Protein AF-0000000078817289 (afdb_homodimer)

Nearest PDB structures (foldseek):
  2hoq-assembly1_A-2  TM=6.238E-01  e=4.071E-10  Pyrococcus horikoshii OT3
  2ymq-assembly1_A  TM=6.234E-01  e=1.020E-07  Paracoccaceae
  1zs9-assembly1_A  TM=6.366E-01  e=1.400E-06  Homo sapiens
  3sd7-assembly1_A  TM=6.180E-01  e=2.475E-06  Clostridioides difficile 630
  3kzx-assembly1_A  TM=6.009E-01  e=5.493E-06  Ehrlichia chaffeensis str. Arkansas

Secondary structure (DSSP, 8-state):
-GGGTT--EEEE--TTTTS-GGG-HHHHHHHHHHHHHHHHHT--HHHHHHHHHHHHHHHSSHHHHHHHHH---HHHHHHHHT----TTSPP-HHHHHHHHH--SEEEEE-SS-HHHHHHHHHHHT-TT--SEEE-TTTTTT--TTSHHHHHHHHHHHT--GGGEEEEESSGGGHHHHHHHT-EEEEE---SHHHHTTTTSTT--EEES-HHHHHHHHHHHHH-/-GGGTT--EEEE--TTTTS-GGG-HHHHHHHHHHHHHHHHHT--HHHHHHHHHHHHHHHSSHHHHHHHHH---HHHHHHHHT----TTSPP-HHHHHHHHH--SEEEEE-SS-HHHHHHHHHHHT-TT--SEEE-TTTTTTPPTTSHHHHHHHHHHHT--GGGEEEEESSGGGHHHHHHHT-EEEEE---SHHHHTTTTSTT--EEES-HHHHHHHHHHHHH-

Organism: Pelagibacter ubique (strain HTCC1062) (NCBI:txid335992)

Structure (mmCIF, N/CA/C/O backbone):
data_AF-0000000078817289-model_v1
#
loop_
_entity.id
_entity.type
_entity.pdbx_description
1 polymer 'HAD-superfamily hydrolase'
#
loop_
_atom_site.group_PDB
_atom_site.id
_atom_site.type_symbol
_atom_site.label_atom_id
_atom_site.label_alt_id
_atom_site.label_comp_id
_atom_site.label_asym_id
_atom_site.label_entity_id
_atom_site.label_seq_id
_atom_site.pdbx_PDB_ins_code
_atom_site.Cartn_x
_atom_site.Cartn_y
_atom_site.Cartn_z
_atom_site.occupancy
_atom_site.B_iso_or_equiv
_atom_site.auth_seq_id
_atom_site.auth_comp_id
_atom_site.auth_asym_id
_atom_site.auth_atom_id
_atom_site.pdbx_PDB_model_num
ATOM 1 N N . MET A 1 1 ? 21.609 -26.859 -1.724 1 69.44 1 MET A N 1
ATOM 2 C CA . MET A 1 1 ? 20.719 -27.422 -2.725 1 69.44 1 MET A CA 1
ATOM 3 C C . MET A 1 1 ? 20.594 -28.938 -2.561 1 69.44 1 MET A C 1
ATOM 5 O O . MET A 1 1 ? 19.656 -29.547 -3.08 1 69.44 1 MET A O 1
ATOM 9 N N . LYS A 1 2 ? 21.531 -29.469 -1.904 1 71.38 2 LYS A N 1
ATOM 10 C CA . LYS A 1 2 ? 21.547 -30.922 -1.693 1 71.38 2 LYS A CA 1
ATOM 11 C C . LYS A 1 2 ? 20.344 -31.375 -0.87 1 71.38 2 LYS A C 1
ATOM 13 O O . LYS A 1 2 ? 19.797 -32.438 -1.104 1 71.38 2 LYS A O 1
ATOM 18 N N . ASN A 1 3 ? 19.859 -30.531 -0.151 1 83.25 3 ASN A N 1
ATOM 19 C CA . ASN A 1 3 ? 18.75 -30.859 0.748 1 83.25 3 ASN A CA 1
ATOM 20 C C . ASN A 1 3 ? 17.422 -30.875 0.01 1 83.25 3 ASN A C 1
ATOM 22 O O . ASN A 1 3 ? 16.406 -31.281 0.574 1 83.25 3 ASN A O 1
ATOM 26 N N . LEU A 1 4 ? 17.5 -30.578 -1.286 1 92.88 4 LEU A N 1
ATOM 27 C CA . LEU A 1 4 ? 16.25 -30.531 -2.045 1 92.88 4 LEU A CA 1
ATOM 28 C C . LEU A 1 4 ? 16.047 -31.844 -2.816 1 92.88 4 LEU A C 1
ATOM 30 O O . LEU A 1 4 ? 14.969 -32.062 -3.381 1 92.88 4 LEU A O 1
ATOM 34 N N . ILE A 1 5 ? 16.984 -32.75 -2.781 1 90.88 5 ILE A N 1
ATOM 35 C CA . ILE A 1 5 ? 16.953 -34 -3.527 1 90.88 5 ILE A CA 1
ATOM 36 C C . ILE A 1 5 ? 15.836 -34.906 -2.984 1 90.88 5 ILE A C 1
ATOM 38 O O . ILE A 1 5 ? 15.234 -35.656 -3.732 1 90.88 5 ILE A O 1
ATOM 42 N N . ASP A 1 6 ? 15.547 -34.688 -1.75 1 92.62 6 ASP A N 1
ATOM 43 C CA . ASP A 1 6 ? 14.578 -35.562 -1.106 1 92.62 6 ASP A CA 1
ATOM 44 C C . ASP A 1 6 ? 13.195 -34.938 -1.07 1 92.62 6 ASP A C 1
ATOM 46 O O . ASP A 1 6 ? 12.273 -35.469 -0.453 1 92.62 6 ASP A O 1
ATOM 50 N N . THR A 1 7 ? 13.047 -33.812 -1.709 1 97.44 7 THR A N 1
ATOM 51 C CA . THR A 1 7 ? 11.758 -33.156 -1.749 1 97.44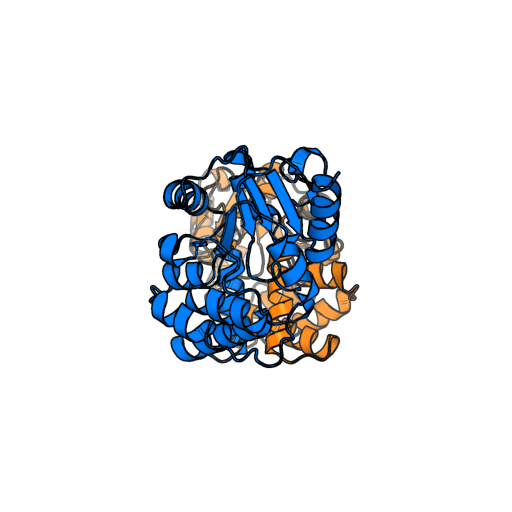 7 THR A CA 1
ATOM 52 C C . THR A 1 7 ? 10.703 -34 -2.434 1 97.44 7 THR A C 1
ATOM 54 O O . THR A 1 7 ? 10.945 -34.531 -3.523 1 97.44 7 THR A O 1
ATOM 57 N N . LYS A 1 8 ? 9.539 -34.156 -1.831 1 98.19 8 LYS A N 1
ATOM 58 C CA . LYS A 1 8 ? 8.508 -35.031 -2.359 1 98.19 8 LYS A CA 1
ATOM 59 C C . LYS A 1 8 ? 7.355 -34.25 -2.967 1 98.19 8 LYS A C 1
ATOM 61 O O . LYS A 1 8 ? 6.672 -34.719 -3.873 1 98.19 8 LYS A O 1
ATOM 66 N N . TYR A 1 9 ? 7.121 -33.031 -2.436 1 98.75 9 TYR A N 1
ATOM 67 C CA . TYR A 1 9 ? 6.016 -32.188 -2.877 1 98.75 9 TYR A CA 1
ATOM 68 C C . TYR A 1 9 ? 6.512 -30.812 -3.285 1 98.75 9 TYR A C 1
ATOM 70 O O . TYR A 1 9 ? 7.051 -30.062 -2.459 1 98.75 9 TYR A O 1
ATOM 78 N N . TRP A 1 10 ? 6.32 -30.438 -4.543 1 98.88 10 TRP A N 1
ATOM 79 C CA . TRP A 1 10 ? 6.711 -29.141 -5.09 1 98.88 10 TRP A CA 1
ATOM 80 C C . TRP A 1 10 ? 5.496 -28.234 -5.273 1 98.88 10 TRP A C 1
ATOM 82 O O . TRP A 1 10 ? 4.578 -28.562 -6.027 1 98.88 10 TRP A O 1
ATOM 92 N N . LEU A 1 11 ? 5.465 -27.172 -4.543 1 98.94 11 LEU A N 1
ATOM 93 C CA . LEU A 1 11 ? 4.418 -26.172 -4.699 1 98.94 11 LEU A CA 1
ATOM 94 C C . LEU A 1 11 ? 4.949 -24.938 -5.434 1 98.94 11 LEU A C 1
ATOM 96 O O . LEU A 1 11 ? 6.012 -24.422 -5.086 1 98.94 11 LEU A O 1
ATOM 100 N N . PHE A 1 12 ? 4.246 -24.531 -6.457 1 98.94 12 PHE A N 1
ATOM 101 C CA . PHE A 1 12 ? 4.617 -23.375 -7.266 1 98.94 12 PHE A CA 1
ATOM 102 C C . PHE A 1 12 ? 3.52 -22.312 -7.23 1 98.94 12 PHE A C 1
ATOM 104 O O . PHE A 1 12 ? 2.357 -22.609 -7.523 1 98.94 12 PHE A O 1
ATOM 111 N N . ASP A 1 13 ? 3.889 -21.125 -6.867 1 98.88 13 ASP A N 1
ATOM 112 C CA . ASP A 1 13 ? 3.016 -20 -7.199 1 98.88 13 ASP A CA 1
ATOM 113 C C . ASP A 1 13 ? 2.842 -19.875 -8.711 1 98.88 13 ASP A C 1
ATOM 115 O O . ASP A 1 13 ? 3.588 -20.484 -9.484 1 98.88 13 ASP A O 1
ATOM 119 N N . LEU A 1 14 ? 1.828 -19.188 -9.078 1 98.81 14 LEU A N 1
ATOM 120 C CA . LEU A 1 14 ? 1.544 -19.062 -10.5 1 98.81 14 LEU A CA 1
ATOM 121 C C . LEU A 1 14 ? 2.094 -17.75 -11.055 1 98.81 14 LEU A C 1
ATOM 123 O O . LEU A 1 14 ? 3.088 -17.75 -11.789 1 98.81 14 LEU A O 1
ATOM 127 N N . ASP A 1 15 ? 1.508 -16.625 -10.594 1 98.38 15 ASP A N 1
ATOM 128 C CA . ASP A 1 15 ? 1.782 -15.328 -11.203 1 98.38 15 ASP A CA 1
ATOM 129 C C . ASP A 1 15 ? 3.176 -14.828 -10.828 1 98.38 15 ASP A C 1
ATOM 131 O O . ASP A 1 15 ? 3.514 -14.75 -9.648 1 98.38 15 ASP A O 1
ATOM 135 N N . ASN A 1 16 ? 3.959 -14.531 -11.906 1 97.94 16 ASN A N 1
ATOM 136 C CA . ASN A 1 16 ? 5.324 -14.023 -11.797 1 97.94 16 ASN A CA 1
ATOM 137 C C . ASN A 1 16 ? 6.273 -15.086 -11.25 1 97.94 16 ASN A C 1
ATOM 139 O O . ASN A 1 16 ? 7.422 -14.789 -10.922 1 97.94 16 ASN A O 1
ATOM 143 N N . THR A 1 17 ? 5.793 -16.312 -11.188 1 98.75 17 THR A N 1
ATOM 144 C CA . THR A 1 17 ? 6.629 -17.422 -10.75 1 98.75 17 THR A CA 1
ATOM 145 C C . THR A 1 17 ? 6.766 -18.469 -11.852 1 98.75 17 THR A C 1
ATOM 147 O O . THR A 1 17 ? 7.855 -18.672 -12.398 1 98.75 17 THR A O 1
ATOM 150 N N . LEU A 1 18 ? 5.66 -18.984 -12.336 1 98.81 18 LEU A N 1
ATOM 151 C CA . LEU A 1 18 ? 5.734 -19.969 -13.414 1 98.81 18 LEU A CA 1
ATOM 152 C C . LEU A 1 18 ? 6.027 -19.297 -14.75 1 98.81 18 LEU A C 1
ATOM 154 O O . LEU A 1 18 ? 6.395 -19.953 -15.719 1 98.81 18 LEU A O 1
ATOM 158 N N . TYR A 1 19 ? 5.816 -18.016 -14.805 1 98.19 19 TYR A N 1
ATOM 159 C CA . TYR A 1 19 ? 6.309 -17.141 -15.859 1 98.19 19 TYR A CA 1
ATOM 160 C C . TYR A 1 19 ? 6.996 -15.914 -15.273 1 98.19 19 TYR A C 1
ATOM 162 O O . TYR A 1 19 ? 6.684 -15.492 -14.156 1 98.19 19 TYR A O 1
ATOM 170 N N . SER A 1 20 ? 7.906 -15.344 -16.031 1 94.94 20 SER A N 1
ATOM 171 C CA . SER A 1 20 ? 8.617 -14.164 -15.555 1 94.94 20 SER A CA 1
ATOM 172 C C . SER A 1 20 ? 7.699 -12.953 -15.484 1 94.94 20 SER A C 1
ATOM 174 O O . SER A 1 20 ? 6.863 -12.742 -16.359 1 94.94 20 SER A O 1
ATOM 176 N N . GLY A 1 21 ? 7.922 -12.148 -14.422 1 92.94 21 GLY A N 1
ATOM 177 C CA . GLY A 1 21 ? 7.199 -10.883 -14.328 1 92.94 21 GLY A CA 1
ATOM 178 C C . GLY A 1 21 ? 7.445 -9.969 -15.508 1 92.94 21 GLY A C 1
ATOM 179 O O . GLY A 1 21 ? 6.625 -9.094 -15.805 1 92.94 21 GLY A O 1
ATOM 180 N N . GLN A 1 22 ? 8.445 -10.211 -16.188 1 91.25 22 GLN A N 1
ATOM 181 C CA . GLN A 1 22 ? 8.828 -9.375 -17.328 1 91.25 22 GLN A CA 1
ATOM 182 C C . GLN A 1 22 ? 7.895 -9.594 -18.5 1 91.25 22 GLN A C 1
ATOM 184 O O . GLN A 1 22 ? 7.812 -8.75 -19.406 1 91.25 22 GLN A O 1
ATOM 189 N N . THR A 1 23 ? 7.195 -10.688 -18.484 1 92.88 23 THR A N 1
ATOM 190 C CA . THR A 1 23 ? 6.297 -10.992 -19.594 1 92.88 23 THR A CA 1
ATOM 191 C C . THR A 1 23 ? 5.086 -10.062 -19.578 1 92.88 23 THR A C 1
ATOM 193 O O . THR A 1 23 ? 4.383 -9.93 -20.578 1 92.88 23 THR A O 1
ATOM 196 N N . LYS A 1 24 ? 4.711 -9.492 -18.453 1 90.56 24 LYS A N 1
ATOM 197 C CA . LYS A 1 24 ? 3.639 -8.523 -18.25 1 90.56 24 LYS A CA 1
ATOM 198 C C . LYS A 1 24 ? 2.268 -9.172 -18.406 1 90.56 24 LYS A C 1
ATOM 200 O O . LYS A 1 24 ? 1.303 -8.516 -18.797 1 90.56 24 LYS A O 1
ATOM 205 N N . VAL A 1 25 ? 2.297 -10.516 -18.266 1 95.94 25 VAL A N 1
ATOM 206 C CA . VAL A 1 25 ? 1.019 -11.219 -18.234 1 95.94 25 VAL A CA 1
ATOM 207 C C . VAL A 1 25 ? 0.121 -10.609 -17.156 1 95.94 25 VAL A C 1
ATOM 209 O O . VAL A 1 25 ? -1.046 -10.305 -17.422 1 95.94 25 VAL A O 1
ATOM 212 N N . PHE A 1 26 ? 0.637 -10.328 -16.031 1 95.56 26 PHE A N 1
ATOM 213 C CA . PHE A 1 26 ? -0.168 -9.836 -14.922 1 95.56 26 PHE A CA 1
ATOM 214 C C . PHE A 1 26 ? -0.65 -8.414 -15.188 1 95.56 26 PHE A C 1
ATOM 216 O O . PHE A 1 26 ? -1.66 -7.984 -14.633 1 95.56 26 PHE A O 1
ATOM 223 N N . SER A 1 27 ? 0.016 -7.719 -16.031 1 94 27 SER A N 1
ATOM 224 C CA . SER A 1 27 ? -0.422 -6.379 -16.406 1 94 27 SER A CA 1
ATOM 225 C C . SER A 1 27 ? -1.788 -6.418 -17.078 1 94 27 SER A C 1
ATOM 227 O O . SER A 1 27 ? -2.578 -5.48 -16.953 1 94 27 SER A O 1
ATOM 229 N N . GLU A 1 28 ? -2.014 -7.504 -17.797 1 96.69 28 GLU A N 1
ATOM 230 C CA . GLU A 1 28 ? -3.322 -7.672 -18.422 1 96.69 28 GLU A CA 1
ATOM 231 C C . GLU A 1 28 ? -4.418 -7.848 -17.375 1 96.69 28 GLU A C 1
ATOM 233 O O . GLU A 1 28 ? -5.516 -7.305 -17.516 1 96.69 28 GLU A O 1
ATOM 238 N N . VAL A 1 29 ? -4.125 -8.57 -16.328 1 97.94 29 VAL A N 1
ATOM 239 C CA . VAL A 1 29 ? -5.062 -8.766 -15.227 1 97.94 29 VAL A CA 1
ATOM 240 C C . VAL A 1 29 ? -5.297 -7.438 -14.508 1 97.94 29 VAL A C 1
ATOM 242 O O . VAL A 1 29 ? -6.441 -7.086 -14.203 1 97.94 29 VAL A O 1
ATOM 245 N N . ASP A 1 30 ? -4.242 -6.73 -14.305 1 95.94 30 ASP A N 1
ATOM 246 C CA . ASP A 1 30 ? -4.297 -5.434 -13.641 1 95.94 30 ASP A CA 1
ATOM 247 C C . ASP A 1 30 ? -5.23 -4.477 -14.383 1 95.94 30 ASP A C 1
ATOM 249 O O . ASP A 1 30 ? -6.039 -3.785 -13.758 1 95.94 30 ASP A O 1
ATOM 253 N N . LYS A 1 31 ? -5.098 -4.418 -15.672 1 95.94 31 LYS A N 1
ATOM 254 C CA . LYS A 1 31 ? -5.938 -3.551 -16.5 1 95.94 31 LYS A CA 1
ATOM 255 C C . LYS A 1 31 ? -7.41 -3.932 -16.359 1 95.94 31 LYS A C 1
ATOM 257 O O . LYS A 1 31 ? -8.281 -3.059 -16.281 1 95.94 31 LYS A O 1
ATOM 262 N N . LYS A 1 32 ? -7.609 -5.203 -16.312 1 98.31 32 LYS A N 1
ATOM 263 C CA . LYS A 1 32 ? -8.984 -5.676 -16.188 1 98.31 32 LYS A CA 1
ATOM 264 C C . LYS A 1 32 ? -9.562 -5.352 -14.82 1 98.31 32 LYS A C 1
ATOM 266 O O . LYS A 1 32 ? -10.75 -5.066 -14.688 1 98.31 32 LYS A O 1
ATOM 271 N N . MET A 1 33 ? -8.727 -5.398 -13.773 1 98.44 33 MET A N 1
ATOM 272 C CA . MET A 1 33 ? -9.195 -5.035 -12.445 1 98.44 33 MET A CA 1
ATOM 273 C C . MET A 1 33 ? -9.656 -3.584 -12.406 1 98.44 33 MET A C 1
ATOM 275 O O . MET A 1 33 ? -10.727 -3.285 -11.875 1 98.44 33 MET A O 1
ATOM 279 N N . SER A 1 34 ? -8.859 -2.736 -13.023 1 98 34 SER A N 1
ATOM 280 C CA . SER A 1 34 ? -9.234 -1.327 -13.07 1 98 34 SER A CA 1
ATOM 281 C C . SER A 1 34 ? -10.523 -1.124 -13.859 1 98 34 SER A C 1
ATOM 283 O O . SER A 1 34 ? -11.383 -0.326 -13.469 1 98 34 SER A O 1
ATOM 285 N N . SER A 1 35 ? -10.648 -1.824 -14.969 1 98.44 35 SER A N 1
ATOM 286 C CA . SER A 1 35 ? -11.859 -1.74 -15.781 1 98.44 35 SER A CA 1
ATOM 287 C C . SER A 1 35 ? -13.086 -2.211 -15.008 1 98.44 35 SER A C 1
ATOM 289 O O . SER A 1 35 ? -14.148 -1.6 -15.086 1 98.44 35 SER A O 1
ATOM 291 N N . PHE A 1 36 ? -12.914 -3.307 -14.312 1 98.75 36 PHE A N 1
ATOM 292 C CA . PHE A 1 36 ? -14 -3.838 -13.5 1 98.75 36 PHE A CA 1
ATOM 293 C C . PHE A 1 36 ? -14.461 -2.807 -12.477 1 98.75 36 PHE A C 1
ATOM 295 O O . PHE A 1 36 ? -15.664 -2.537 -12.359 1 98.75 36 PHE A O 1
ATOM 302 N N . ILE A 1 37 ? -13.492 -2.275 -11.766 1 98.56 37 ILE A N 1
ATOM 303 C CA . ILE A 1 37 ? -13.773 -1.312 -10.703 1 98.56 37 ILE A CA 1
ATOM 304 C C . ILE A 1 37 ? -14.414 -0.061 -11.305 1 98.56 37 ILE A C 1
ATOM 306 O O . ILE A 1 37 ? -15.383 0.472 -10.758 1 98.56 37 ILE A O 1
ATOM 310 N N . SER A 1 38 ? -13.883 0.404 -12.445 1 98.62 38 SER A N 1
ATOM 311 C CA . SER A 1 38 ? -14.43 1.563 -13.141 1 98.62 38 SER A CA 1
ATOM 312 C C . SER A 1 38 ? -15.906 1.363 -13.461 1 98.62 38 SER A C 1
ATOM 314 O O . SER A 1 38 ? -16.734 2.232 -13.172 1 98.62 38 SER A O 1
ATOM 316 N N . LYS A 1 39 ? -16.219 0.273 -13.992 1 98.31 39 LYS A N 1
ATOM 317 C CA . LYS A 1 39 ? -17.594 -0.043 -14.383 1 98.31 39 LYS A CA 1
ATOM 318 C C . LYS A 1 39 ? -18.484 -0.216 -13.156 1 98.31 39 LYS A C 1
ATOM 320 O O . LYS A 1 39 ? -19.594 0.322 -13.117 1 98.31 39 LYS A O 1
ATOM 325 N N . LYS A 1 40 ? -17.953 -0.977 -12.195 1 97.94 40 LYS A N 1
ATOM 326 C CA . LYS A 1 40 ? -18.75 -1.329 -11.016 1 97.94 40 LYS A CA 1
ATOM 327 C C . LYS A 1 40 ? -19.125 -0.087 -10.211 1 97.94 40 LYS A C 1
ATOM 329 O O . LYS A 1 40 ? -20.234 0.01 -9.695 1 97.94 40 LYS A O 1
ATOM 334 N N . PHE A 1 41 ? -18.219 0.827 -10.172 1 97.62 41 PHE A N 1
ATOM 335 C CA . PHE A 1 41 ? -18.422 1.969 -9.289 1 97.62 41 PHE A CA 1
ATOM 336 C C . PHE A 1 41 ? -18.703 3.232 -10.094 1 97.62 41 PHE A C 1
ATOM 338 O O . PHE A 1 41 ? -18.891 4.309 -9.523 1 97.62 41 PHE A O 1
ATOM 345 N N . ASN A 1 42 ? -18.688 3.186 -11.398 1 98.06 42 ASN A N 1
ATOM 346 C CA . ASN A 1 42 ? -18.922 4.312 -12.289 1 98.06 42 ASN A CA 1
ATOM 347 C C . ASN A 1 42 ? -17.938 5.449 -12.031 1 98.06 42 ASN A C 1
ATOM 349 O O . ASN A 1 42 ? -18.344 6.586 -11.789 1 98.06 42 ASN A O 1
ATOM 353 N N . VAL A 1 43 ? -16.688 5.082 -12.047 1 97.56 43 VAL A N 1
ATOM 354 C CA . VAL A 1 43 ? -15.586 6.031 -11.914 1 97.56 43 VAL A CA 1
ATOM 355 C C . VAL A 1 43 ? -14.641 5.902 -13.102 1 97.56 43 VAL A C 1
ATOM 357 O O . VAL A 1 43 ? -14.688 4.914 -13.844 1 97.56 43 VAL A O 1
ATOM 360 N N . ASP A 1 44 ? -13.82 6.945 -13.344 1 96.62 44 ASP A N 1
ATOM 361 C CA . ASP A 1 44 ? -12.867 6.848 -14.445 1 96.62 44 ASP A CA 1
ATOM 362 C C . ASP A 1 44 ? -11.734 5.883 -14.117 1 96.62 44 ASP A C 1
ATOM 364 O O . ASP A 1 44 ? -11.648 5.383 -12.992 1 96.62 44 ASP A O 1
ATOM 368 N N . LEU A 1 45 ? -10.906 5.598 -15.062 1 96.31 45 LEU A N 1
ATOM 369 C CA . LEU A 1 45 ? -9.867 4.59 -14.914 1 96.31 45 LEU A CA 1
ATOM 370 C C . LEU A 1 45 ? -8.805 5.047 -13.914 1 96.31 45 LEU A C 1
ATOM 372 O O . LEU A 1 45 ? -8.18 4.223 -13.242 1 96.31 45 LEU A O 1
ATOM 376 N N . ILE A 1 46 ? -8.633 6.312 -13.82 1 95 46 ILE A N 1
ATOM 377 C CA . ILE A 1 46 ? -7.652 6.832 -12.875 1 95 46 ILE A CA 1
ATOM 378 C C . ILE A 1 46 ? -8.109 6.547 -11.445 1 95 46 ILE A C 1
ATOM 380 O O . ILE A 1 46 ? -7.352 6.004 -10.641 1 95 46 ILE A O 1
ATOM 384 N N . LYS A 1 47 ? -9.328 6.875 -11.133 1 94.88 47 LYS A N 1
ATOM 385 C CA . LYS A 1 47 ? -9.906 6.602 -9.82 1 94.88 47 LYS A CA 1
ATOM 386 C C . LYS A 1 47 ? -10.016 5.098 -9.57 1 94.88 47 LYS A C 1
ATOM 388 O O . LYS A 1 47 ? -9.797 4.633 -8.445 1 94.88 47 LYS A O 1
ATOM 393 N N . ALA A 1 48 ? -10.336 4.402 -10.57 1 97.44 48 ALA A N 1
ATOM 394 C CA . ALA A 1 48 ? -10.43 2.947 -10.445 1 97.44 48 ALA A CA 1
ATOM 395 C C . ALA A 1 48 ? -9.086 2.35 -10.039 1 97.44 48 ALA A C 1
ATOM 397 O O . ALA A 1 48 ? -9.023 1.469 -9.18 1 97.44 48 ALA A O 1
ATOM 398 N N . ARG A 1 49 ? -8.031 2.799 -10.664 1 95.62 49 ARG A N 1
ATOM 399 C CA . ARG A 1 49 ? -6.688 2.318 -10.352 1 95.62 49 ARG A CA 1
ATOM 400 C C . ARG A 1 49 ? -6.297 2.674 -8.922 1 95.62 49 ARG A C 1
ATOM 402 O O . ARG A 1 49 ? -5.652 1.879 -8.234 1 95.62 49 ARG A O 1
ATOM 409 N N . GLU A 1 50 ? -6.727 3.812 -8.5 1 94.19 50 GLU A N 1
ATOM 410 C CA . GLU A 1 50 ? -6.492 4.227 -7.125 1 94.19 50 GLU A CA 1
ATOM 411 C C . GLU A 1 50 ? -7.152 3.27 -6.137 1 94.19 50 GLU A C 1
ATOM 413 O O . GLU A 1 50 ? -6.523 2.826 -5.176 1 94.19 50 GLU A O 1
ATOM 418 N N . ILE A 1 51 ? -8.359 3.006 -6.391 1 95.44 51 ILE A N 1
ATOM 419 C CA . ILE A 1 51 ? -9.117 2.098 -5.535 1 95.44 51 ILE A CA 1
ATOM 420 C C . ILE A 1 51 ? -8.469 0.715 -5.551 1 95.44 51 ILE A C 1
ATOM 422 O O . ILE A 1 51 ? -8.281 0.098 -4.5 1 95.44 51 ILE A O 1
ATOM 426 N N . GLN A 1 52 ? -8.102 0.309 -6.695 1 97.31 52 GLN A N 1
ATOM 427 C CA . GLN A 1 52 ? -7.461 -0.991 -6.875 1 97.31 52 GLN A CA 1
ATOM 428 C C . GLN A 1 52 ? -6.211 -1.115 -6.008 1 97.31 52 GLN A C 1
ATOM 430 O O . GLN A 1 52 ? -6.062 -2.08 -5.254 1 97.31 52 GLN A O 1
ATOM 435 N N . LYS A 1 53 ? -5.355 -0.223 -6.141 1 94.25 53 LYS A N 1
ATOM 436 C CA . LYS A 1 53 ? -4.074 -0.29 -5.441 1 94.25 53 LYS A CA 1
ATOM 437 C C . LYS A 1 53 ? -4.258 -0.086 -3.941 1 94.25 53 LYS A C 1
ATOM 439 O O . LYS A 1 53 ? -3.58 -0.729 -3.137 1 94.25 53 LYS A O 1
ATOM 444 N N . LYS A 1 54 ? -5.184 0.796 -3.59 1 93 54 LYS A N 1
ATOM 445 C CA . LYS A 1 54 ? -5.535 0.953 -2.182 1 93 54 LYS A CA 1
ATOM 446 C C . LYS A 1 54 ? -5.961 -0.379 -1.569 1 93 54 LYS A C 1
ATOM 448 O O . LYS A 1 54 ? -5.449 -0.779 -0.521 1 93 54 LYS A O 1
ATOM 453 N N . TYR A 1 55 ? -6.824 -1.075 -2.256 1 95.62 55 TYR A N 1
ATOM 454 C CA . TYR A 1 55 ? -7.324 -2.35 -1.755 1 95.62 55 TYR A CA 1
ATOM 455 C C . TYR A 1 55 ? -6.211 -3.387 -1.688 1 95.62 55 TYR A C 1
ATOM 457 O O . TYR A 1 55 ? -6.102 -4.125 -0.708 1 95.62 55 TYR A O 1
ATOM 465 N N . PHE A 1 56 ? -5.422 -3.381 -2.643 1 94.75 56 PHE A N 1
ATOM 466 C CA . PHE A 1 56 ? -4.305 -4.32 -2.674 1 94.75 56 PHE A CA 1
ATOM 467 C C . PHE A 1 56 ? -3.4 -4.121 -1.464 1 94.75 56 PHE A C 1
ATOM 469 O O . PHE A 1 56 ? -3.1 -5.078 -0.743 1 94.75 56 PHE A O 1
ATOM 476 N N . TYR A 1 57 ? -3.033 -2.928 -1.186 1 91 57 TYR A N 1
ATOM 477 C CA . TYR A 1 57 ? -2.055 -2.654 -0.139 1 91 57 TYR A CA 1
ATOM 478 C C . TYR A 1 57 ? -2.693 -2.744 1.242 1 91 57 TYR A C 1
ATOM 480 O O . TYR A 1 57 ? -2.051 -3.174 2.203 1 91 57 TYR A O 1
ATOM 488 N N . GLU A 1 58 ? -3.957 -2.412 1.345 1 90.44 58 GLU A N 1
ATOM 489 C CA . GLU A 1 58 ? -4.609 -2.385 2.65 1 90.44 58 GLU A CA 1
ATOM 490 C C . GLU A 1 58 ? -5.117 -3.768 3.043 1 90.44 58 GLU A C 1
ATOM 492 O O . GLU A 1 58 ? -5.148 -4.113 4.227 1 90.44 58 GLU A O 1
ATOM 497 N N . TYR A 1 59 ? -5.438 -4.586 1.957 1 91.94 59 TYR A N 1
ATOM 498 C CA . TYR A 1 59 ? -6.125 -5.832 2.275 1 91.94 59 TYR A CA 1
ATOM 499 C C . TYR A 1 59 ? -5.332 -7.035 1.769 1 91.94 59 TYR A C 1
ATOM 501 O O . TYR A 1 59 ? -5.75 -8.18 1.949 1 91.94 59 TYR A O 1
ATOM 509 N N . GLY A 1 60 ? -4.254 -6.816 1.121 1 89.75 60 GLY A N 1
ATOM 510 C CA . GLY A 1 60 ? -3.404 -7.887 0.625 1 89.75 60 GLY A CA 1
ATOM 511 C C . GLY A 1 60 ? -3.688 -8.258 -0.819 1 89.75 60 GLY A C 1
ATOM 512 O O . GLY A 1 60 ? -2.783 -8.656 -1.552 1 89.75 60 GLY A O 1
ATOM 513 N N . THR A 1 61 ? -4.957 -8.156 -1.193 1 96.12 61 THR A N 1
ATOM 514 C CA . THR A 1 61 ? -5.379 -8.281 -2.586 1 96.12 61 THR A CA 1
ATOM 515 C C . THR A 1 61 ? -6.492 -7.289 -2.902 1 96.12 61 THR A C 1
ATOM 517 O O . THR A 1 61 ? -7.207 -6.84 -2.004 1 96.12 61 THR A O 1
ATOM 520 N N . THR A 1 62 ? -6.605 -6.992 -4.137 1 97.56 62 THR A N 1
ATOM 521 C CA . THR A 1 62 ? -7.707 -6.137 -4.57 1 97.56 62 THR A CA 1
ATOM 522 C C . THR A 1 62 ? -9.055 -6.793 -4.277 1 97.56 62 THR A C 1
ATOM 524 O O . THR A 1 62 ? -9.969 -6.145 -3.768 1 97.56 62 THR A O 1
ATOM 527 N N . LEU A 1 63 ? -9.156 -8.086 -4.508 1 98.44 63 LEU A N 1
ATOM 528 C CA . LEU A 1 63 ? -10.398 -8.812 -4.285 1 98.44 63 LEU A CA 1
ATOM 529 C C . LEU A 1 63 ? -10.812 -8.742 -2.82 1 98.44 63 LEU A C 1
ATOM 531 O O . LEU A 1 63 ? -11.984 -8.523 -2.512 1 98.44 63 LEU A O 1
ATOM 535 N N . SER A 1 64 ? -9.875 -8.953 -1.918 1 97.25 64 SER A N 1
ATOM 536 C CA . SER A 1 64 ? -10.18 -8.914 -0.492 1 97.25 64 SER A CA 1
ATOM 537 C C . SER A 1 64 ? -10.773 -7.562 -0.096 1 97.25 64 SER A C 1
ATOM 539 O O . SER A 1 64 ? -11.719 -7.5 0.688 1 97.25 64 SER A O 1
ATOM 541 N N . GLY A 1 65 ? -10.211 -6.547 -0.663 1 96.94 65 GLY A N 1
ATOM 542 C CA . GLY A 1 65 ? -10.75 -5.219 -0.403 1 96.94 65 GLY A CA 1
ATOM 543 C C . GLY A 1 65 ? -12.156 -5.035 -0.928 1 96.94 65 GLY A C 1
ATOM 544 O O . GLY A 1 65 ? -13.023 -4.516 -0.223 1 96.94 65 GLY A O 1
ATOM 545 N N . LEU A 1 66 ? -12.383 -5.445 -2.127 1 98.31 66 LEU A N 1
ATOM 546 C CA . LEU A 1 66 ? -13.688 -5.328 -2.764 1 98.31 66 LEU A CA 1
ATOM 547 C C . LEU A 1 66 ? -14.75 -6.102 -1.983 1 98.31 66 LEU A C 1
ATOM 549 O O . LEU A 1 66 ? -15.875 -5.633 -1.828 1 98.31 66 LEU A O 1
ATOM 553 N N . MET A 1 67 ? -14.336 -7.266 -1.513 1 98.12 67 MET A N 1
ATOM 554 C CA . MET A 1 67 ? -15.266 -8.078 -0.733 1 98.12 67 MET A CA 1
ATOM 555 C C . MET A 1 67 ? -15.57 -7.422 0.612 1 98.12 67 MET A C 1
ATOM 557 O O . MET A 1 67 ? -16.719 -7.332 1.021 1 98.12 67 MET A O 1
ATOM 561 N N . SER A 1 68 ? -14.578 -6.984 1.285 1 95.06 68 SER A N 1
ATOM 562 C CA . SER A 1 68 ? -14.703 -6.445 2.635 1 95.06 68 SER A CA 1
ATOM 563 C C . SER A 1 68 ? -15.445 -5.113 2.629 1 95.06 68 SER A C 1
ATOM 565 O O . SER A 1 68 ? -16.328 -4.879 3.461 1 95.06 68 SER A O 1
ATOM 567 N N . HIS A 1 69 ? -15.125 -4.316 1.67 1 93.12 69 HIS A N 1
ATOM 568 C CA . HIS A 1 69 ? -15.633 -2.947 1.677 1 93.12 69 HIS A CA 1
ATOM 569 C C . HIS A 1 69 ? -16.906 -2.83 0.849 1 93.12 69 HIS A C 1
ATOM 571 O O . HIS A 1 69 ? -17.812 -2.074 1.203 1 93.12 69 HIS A O 1
ATOM 577 N N . ASP A 1 70 ? -16.984 -3.533 -0.205 1 95.88 70 ASP A N 1
ATOM 578 C CA . ASP A 1 70 ? -18.047 -3.258 -1.18 1 95.88 70 ASP A CA 1
ATOM 579 C C . ASP A 1 70 ? -18.953 -4.469 -1.362 1 95.88 70 ASP A C 1
ATOM 581 O O . ASP A 1 70 ? -19.906 -4.422 -2.148 1 95.88 70 ASP A O 1
ATOM 585 N N . LYS A 1 71 ? -18.641 -5.535 -0.734 1 96.44 71 LYS A N 1
ATOM 586 C CA . LYS A 1 71 ? -19.453 -6.754 -0.751 1 96.44 71 LYS A CA 1
ATOM 587 C C . LYS A 1 71 ? -19.625 -7.277 -2.174 1 96.44 71 LYS A C 1
ATOM 589 O O . LYS A 1 71 ? -20.719 -7.703 -2.553 1 96.44 71 LYS A O 1
ATOM 594 N N . ILE A 1 72 ? -18.609 -7.211 -2.922 1 97.44 72 ILE A N 1
ATOM 595 C CA . ILE A 1 72 ? -18.641 -7.676 -4.305 1 97.44 72 ILE A CA 1
ATOM 596 C C . ILE A 1 72 ? -18.672 -9.203 -4.336 1 97.44 72 ILE A C 1
ATOM 598 O O . ILE A 1 72 ? -18.094 -9.859 -3.469 1 97.44 72 ILE A O 1
ATOM 602 N N . ASP A 1 73 ? -19.312 -9.789 -5.355 1 97.81 73 ASP A N 1
ATOM 603 C CA . ASP A 1 73 ? -19.234 -11.219 -5.629 1 97.81 73 ASP A CA 1
ATOM 604 C C . ASP A 1 73 ? -17.859 -11.602 -6.172 1 97.81 73 ASP A C 1
ATOM 606 O O . ASP A 1 73 ? -17.484 -11.211 -7.277 1 97.81 73 ASP A O 1
ATOM 610 N N . PRO A 1 74 ? -17.156 -12.375 -5.441 1 98.44 74 PRO A N 1
ATOM 611 C CA . PRO A 1 74 ? -15.789 -12.688 -5.871 1 98.44 74 PRO A CA 1
ATOM 612 C C . PRO A 1 74 ? -15.75 -13.469 -7.184 1 98.44 74 PRO A C 1
ATOM 614 O O . PRO A 1 74 ? -14.789 -13.359 -7.941 1 98.44 74 PRO A O 1
ATOM 617 N N . HIS A 1 75 ? -16.812 -14.211 -7.492 1 98.19 75 HIS A N 1
ATOM 618 C CA . HIS A 1 75 ? -16.828 -14.984 -8.727 1 98.19 75 HIS A CA 1
ATOM 619 C C . HIS A 1 75 ? -16.938 -14.078 -9.945 1 98.19 75 HIS A C 1
ATOM 621 O O . HIS A 1 75 ? -16.266 -14.297 -10.961 1 98.19 75 HIS A O 1
ATOM 627 N N . GLU A 1 76 ? -17.781 -13.109 -9.812 1 98 76 GLU A N 1
ATOM 628 C CA . GLU A 1 76 ? -17.938 -12.148 -10.898 1 98 76 GLU A CA 1
ATOM 629 C C . GLU A 1 76 ? -16.609 -11.438 -11.188 1 98 76 GLU A C 1
ATOM 631 O O . GLU A 1 76 ? -16.234 -11.266 -12.352 1 98 76 GLU A O 1
ATOM 636 N N . PHE A 1 77 ? -16.016 -11.023 -10.148 1 98.75 77 PHE A N 1
ATOM 637 C CA . PHE A 1 77 ? -14.734 -10.336 -10.273 1 98.75 77 PHE A CA 1
ATOM 638 C C . PHE A 1 77 ? -13.695 -11.242 -10.93 1 98.75 77 PHE A C 1
ATOM 640 O O . PHE A 1 77 ? -13.07 -10.859 -11.922 1 98.75 77 PHE A O 1
ATOM 647 N N . LEU A 1 78 ? -13.492 -12.445 -10.422 1 98.75 78 LEU A N 1
ATOM 648 C CA . LEU A 1 78 ? -12.469 -13.367 -10.898 1 98.75 78 LEU A CA 1
ATOM 649 C C . LEU A 1 78 ? -12.703 -13.742 -12.352 1 98.75 78 LEU A C 1
ATOM 651 O O . LEU A 1 78 ? -11.758 -13.797 -13.148 1 98.75 78 LEU A O 1
ATOM 655 N N . GLU A 1 79 ? -13.953 -13.977 -12.719 1 98.25 79 GLU A N 1
ATOM 656 C CA . GLU A 1 79 ? -14.281 -14.328 -14.094 1 98.25 79 GLU A CA 1
ATOM 657 C C . GLU A 1 79 ? -13.906 -13.203 -15.055 1 98.25 79 GLU A C 1
ATOM 659 O O . GLU A 1 79 ? -13.375 -13.453 -16.141 1 98.25 79 GLU A O 1
ATOM 664 N N . PHE A 1 80 ? -14.188 -12.039 -14.602 1 98.62 80 PHE A N 1
ATOM 665 C CA . PHE A 1 80 ? -13.938 -10.883 -15.453 1 98.62 80 PHE A CA 1
ATOM 666 C C . PHE A 1 80 ? -12.445 -10.633 -15.609 1 98.62 80 PHE A C 1
ATOM 668 O O . PHE A 1 80 ? -11.945 -10.5 -16.734 1 98.62 80 PHE A O 1
ATOM 675 N N . VAL A 1 81 ? -11.695 -10.625 -14.484 1 98.62 81 VAL A N 1
ATOM 676 C CA . VAL A 1 81 ? -10.336 -10.094 -14.516 1 98.62 81 VAL A CA 1
ATOM 677 C C . VAL A 1 81 ? -9.391 -11.133 -15.094 1 98.62 81 VAL A C 1
ATOM 679 O O . VAL A 1 81 ? -8.32 -10.789 -15.609 1 98.62 81 VAL A O 1
ATOM 682 N N . HIS A 1 82 ? -9.781 -12.406 -15.039 1 98.5 82 HIS A N 1
ATOM 683 C CA . HIS A 1 82 ? -8.906 -13.461 -15.539 1 98.5 82 HIS A CA 1
ATOM 684 C C . HIS A 1 82 ? -9.266 -13.844 -16.969 1 98.5 82 HIS A C 1
ATOM 686 O O . HIS A 1 82 ? -8.625 -14.711 -17.562 1 98.5 82 HIS A O 1
ATOM 692 N N . ASP A 1 83 ? -10.266 -13.172 -17.547 1 98.12 83 ASP A N 1
ATOM 693 C CA . ASP A 1 83 ? -10.547 -13.312 -18.984 1 98.12 83 ASP A CA 1
ATOM 694 C C . ASP A 1 83 ? -9.602 -12.461 -19.812 1 98.12 83 ASP A C 1
ATOM 696 O O . ASP A 1 83 ? -9.992 -11.414 -20.328 1 98.12 83 ASP A O 1
ATOM 700 N N . ILE A 1 84 ? -8.43 -12.938 -19.938 1 98.19 84 ILE A N 1
ATOM 701 C CA . ILE A 1 84 ? -7.398 -12.188 -20.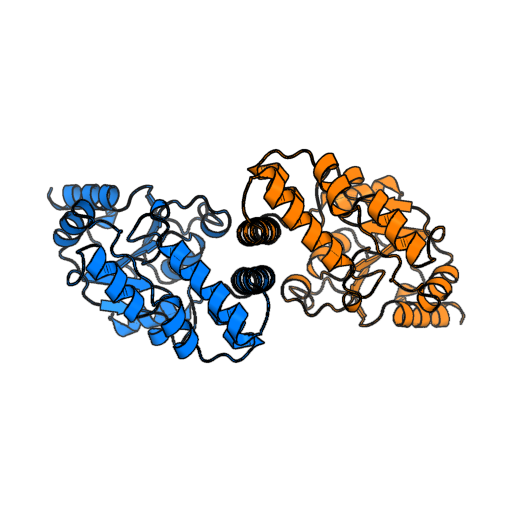641 1 98.19 84 ILE A CA 1
ATOM 702 C C . ILE A 1 84 ? -6.914 -12.992 -21.859 1 98.19 84 ILE A C 1
ATOM 704 O O . ILE A 1 84 ? -6.941 -14.219 -21.844 1 98.19 84 ILE A O 1
ATOM 708 N N . ASP A 1 85 ? -6.457 -12.328 -22.922 1 97.88 85 ASP A N 1
ATOM 709 C CA . ASP A 1 85 ? -5.805 -12.93 -24.078 1 97.88 85 ASP A CA 1
ATOM 710 C C . ASP A 1 85 ? -4.285 -12.891 -23.938 1 97.88 85 ASP A C 1
ATOM 712 O O . ASP A 1 85 ? -3.678 -11.82 -23.969 1 97.88 85 ASP A O 1
ATOM 716 N N . ILE A 1 86 ? -3.719 -14.078 -23.75 1 98 86 ILE A N 1
ATOM 717 C CA . ILE A 1 86 ? -2.27 -14.148 -23.609 1 98 86 ILE A CA 1
ATOM 718 C C . ILE A 1 86 ? -1.675 -15.023 -24.703 1 98 86 ILE A C 1
ATOM 720 O O . ILE A 1 86 ? -0.683 -15.719 -24.484 1 98 86 ILE A O 1
ATOM 724 N N . SER A 1 87 ? -2.293 -15.047 -25.875 1 97.25 87 SER A N 1
ATOM 725 C CA . SER A 1 87 ? -1.839 -15.875 -26.984 1 97.25 87 SER A CA 1
ATOM 726 C C . SER A 1 87 ? -0.453 -15.445 -27.453 1 97.25 87 SER A C 1
ATOM 728 O O . SER A 1 87 ? 0.242 -16.219 -28.141 1 97.25 87 SER A O 1
ATOM 730 N N . TRP A 1 88 ? -0.089 -14.273 -27.109 1 97.38 88 TRP A N 1
ATOM 731 C CA . TRP A 1 88 ? 1.214 -13.742 -27.5 1 97.38 88 TRP A CA 1
ATOM 732 C C . TRP A 1 88 ? 2.322 -14.328 -26.641 1 97.38 88 TRP A C 1
ATOM 734 O O . TRP A 1 88 ? 3.506 -14.203 -26.953 1 97.38 88 TRP A O 1
ATOM 744 N N . LEU A 1 89 ? 2.045 -14.914 -25.469 1 97.81 89 LEU A N 1
ATOM 745 C CA . LEU A 1 89 ? 3.018 -15.5 -24.547 1 97.81 89 LEU A CA 1
ATOM 746 C C . LEU A 1 89 ? 3.602 -16.781 -25.125 1 97.81 89 LEU A C 1
ATOM 748 O O . LEU A 1 89 ? 2.867 -17.734 -25.422 1 97.81 89 LEU A O 1
ATOM 752 N N . PRO A 1 90 ? 4.914 -16.812 -25.312 1 97.44 90 PRO A N 1
ATOM 753 C CA . PRO A 1 90 ? 5.488 -18.031 -25.859 1 97.44 90 PRO A CA 1
ATOM 754 C C . PRO A 1 90 ? 5.445 -19.203 -24.875 1 97.44 90 PRO A C 1
ATOM 756 O O . PRO A 1 90 ? 5.492 -18.984 -23.656 1 97.44 90 PRO A O 1
ATOM 759 N N . LYS A 1 91 ? 5.41 -20.359 -25.484 1 98.25 91 LYS A N 1
ATOM 760 C CA . LYS A 1 91 ? 5.609 -21.531 -24.656 1 98.25 91 LYS A CA 1
ATOM 761 C C . LYS A 1 91 ? 6.977 -21.516 -23.984 1 98.25 91 LYS A C 1
ATOM 763 O O . LYS A 1 91 ? 7.941 -20.984 -24.547 1 98.25 91 LYS A O 1
ATOM 768 N N . ASP A 1 92 ? 7.012 -22.016 -22.797 1 98.25 92 ASP A N 1
ATOM 769 C CA . ASP A 1 92 ? 8.297 -22.125 -22.109 1 98.25 92 ASP A CA 1
ATOM 770 C C . ASP A 1 92 ? 8.812 -23.562 -22.141 1 98.25 92 ASP A C 1
ATOM 772 O O . ASP A 1 92 ? 8.641 -24.328 -21.188 1 98.25 92 ASP A O 1
ATOM 776 N N . GLU A 1 93 ? 9.609 -23.828 -23.188 1 98.31 93 GLU A N 1
ATOM 777 C CA . GLU A 1 93 ? 10.062 -25.188 -23.438 1 98.31 93 GLU A CA 1
ATOM 778 C C . GLU A 1 93 ? 11.055 -25.641 -22.375 1 98.31 93 GLU A C 1
ATOM 780 O O . GLU A 1 93 ? 11.07 -26.828 -22 1 98.31 93 GLU A O 1
ATOM 785 N N . ILE A 1 94 ? 11.867 -24.719 -21.922 1 98.25 94 ILE A N 1
ATOM 786 C CA . ILE A 1 94 ? 12.852 -25.078 -20.906 1 98.25 94 ILE A CA 1
ATOM 787 C C . ILE A 1 94 ? 12.141 -25.422 -19.594 1 98.25 94 ILE A C 1
ATOM 789 O O . ILE A 1 94 ? 12.445 -26.422 -18.953 1 98.25 94 ILE A O 1
ATOM 793 N N . LEU A 1 95 ? 11.211 -24.625 -19.219 1 98.75 95 LEU A N 1
ATOM 794 C CA . LEU A 1 95 ? 10.438 -24.906 -18.016 1 98.75 95 LEU A CA 1
ATOM 795 C C . LEU A 1 95 ? 9.711 -26.25 -18.125 1 98.75 95 LEU A C 1
ATOM 797 O O . LEU A 1 95 ? 9.703 -27.047 -17.188 1 98.75 95 LEU A O 1
ATOM 801 N N . ARG A 1 96 ? 9.086 -26.469 -19.25 1 98.75 96 ARG A N 1
ATOM 802 C CA . ARG A 1 96 ? 8.359 -27.719 -19.484 1 98.75 96 ARG A CA 1
ATOM 803 C C . ARG A 1 96 ? 9.281 -28.922 -19.297 1 98.75 96 ARG A C 1
ATOM 805 O O . ARG A 1 96 ? 8.93 -29.875 -18.609 1 98.75 96 ARG A O 1
ATOM 812 N N . GLU A 1 97 ? 10.422 -28.844 -19.891 1 98.62 97 GLU A N 1
ATOM 813 C CA . GLU A 1 97 ? 11.367 -29.953 -19.828 1 98.62 97 GLU A CA 1
ATOM 814 C C . GLU A 1 97 ? 11.797 -30.234 -18.391 1 98.62 97 GLU A C 1
ATOM 816 O O . GLU A 1 97 ? 11.859 -31.406 -17.969 1 98.62 97 GLU A O 1
ATOM 821 N N . GLU A 1 98 ? 12.07 -29.172 -17.688 1 98.69 98 GLU A N 1
ATOM 822 C CA . GLU A 1 98 ? 12.555 -29.359 -16.312 1 98.69 98 GLU A CA 1
ATOM 823 C C . GLU A 1 98 ? 11.438 -29.859 -15.406 1 98.69 98 GLU A C 1
ATOM 825 O O . GLU A 1 98 ? 11.688 -30.656 -14.492 1 98.69 98 GLU A O 1
ATOM 830 N N . LEU A 1 99 ? 10.219 -29.438 -15.633 1 98.81 99 LEU A N 1
ATOM 831 C CA . LEU A 1 99 ? 9.086 -29.906 -14.844 1 98.81 99 LEU A CA 1
ATOM 832 C C . LEU A 1 99 ? 8.82 -31.391 -15.102 1 98.81 99 LEU A C 1
ATOM 834 O O . LEU A 1 99 ? 8.453 -32.125 -14.188 1 98.81 99 LEU A O 1
ATOM 838 N N . ILE A 1 100 ? 9 -31.828 -16.312 1 98.56 100 ILE A N 1
ATOM 839 C CA . ILE A 1 100 ? 8.797 -33.219 -16.672 1 98.56 100 ILE A CA 1
ATOM 840 C C . ILE A 1 100 ? 9.773 -34.125 -15.906 1 98.56 100 ILE A C 1
ATOM 842 O O . ILE A 1 100 ? 9.43 -35.219 -15.492 1 98.56 100 ILE A O 1
ATOM 846 N N . LYS A 1 101 ? 10.938 -33.656 -15.656 1 97.88 101 LYS A N 1
ATOM 847 C CA . LYS A 1 101 ? 11.984 -34.438 -14.992 1 97.88 101 LYS A CA 1
ATOM 848 C C . LYS A 1 101 ? 11.688 -34.594 -13.508 1 97.88 101 LYS A C 1
ATOM 850 O O . LYS A 1 101 ? 12.258 -35.469 -12.852 1 97.88 101 LYS A O 1
ATOM 855 N N . ILE A 1 102 ? 10.844 -33.719 -12.969 1 97.62 102 ILE A N 1
ATOM 856 C CA . ILE A 1 102 ? 10.422 -33.875 -11.578 1 97.62 102 ILE A CA 1
ATOM 857 C C . ILE A 1 102 ? 9.383 -35 -11.477 1 97.62 102 ILE A C 1
ATOM 859 O O . ILE A 1 102 ? 8.25 -34.844 -11.922 1 97.62 102 ILE A O 1
ATOM 863 N N . LYS A 1 103 ? 9.773 -36.062 -10.867 1 96.38 103 LYS A N 1
ATOM 864 C CA . LYS A 1 103 ? 8.898 -37.219 -10.805 1 96.38 103 LYS A CA 1
ATOM 865 C C . LYS A 1 103 ? 8 -37.188 -9.578 1 96.38 103 LYS A C 1
ATOM 867 O O . LYS A 1 103 ? 7 -37.906 -9.508 1 96.38 103 LYS A O 1
ATOM 872 N N . GLU A 1 104 ? 8.398 -36.344 -8.672 1 98.12 104 GLU A N 1
ATOM 873 C CA . GLU A 1 104 ? 7.605 -36.156 -7.465 1 98.12 104 GLU A CA 1
ATOM 874 C C . GLU A 1 104 ? 6.34 -35.344 -7.762 1 98.12 104 GLU A C 1
ATOM 876 O O . GLU A 1 104 ? 6.113 -34.938 -8.898 1 98.12 104 GLU A O 1
ATOM 881 N N . LYS A 1 105 ? 5.516 -35.156 -6.762 1 98.75 105 LYS A N 1
ATOM 882 C CA . LYS A 1 105 ? 4.246 -34.469 -6.934 1 98.75 105 LYS A CA 1
ATOM 883 C C . LYS A 1 105 ? 4.461 -32.969 -7.094 1 98.75 105 LYS A C 1
ATOM 885 O O . LYS A 1 105 ? 5.32 -32.375 -6.426 1 98.75 105 LYS A O 1
ATOM 890 N N . LYS A 1 106 ? 3.723 -32.375 -7.969 1 98.88 106 LYS A N 1
ATOM 891 C CA . LYS A 1 106 ? 3.775 -30.938 -8.25 1 98.88 106 LYS A CA 1
ATOM 892 C C . LYS A 1 106 ? 2.395 -30.297 -8.125 1 98.88 106 LYS A C 1
ATOM 894 O O . LYS A 1 106 ? 1.412 -30.828 -8.656 1 98.88 106 LYS A O 1
ATOM 899 N N . TYR A 1 107 ? 2.324 -29.156 -7.418 1 98.94 107 TYR A N 1
ATOM 900 C CA . TYR A 1 107 ? 1.061 -28.453 -7.238 1 98.94 107 TYR A CA 1
ATOM 901 C C . TYR A 1 107 ? 1.226 -26.953 -7.523 1 98.94 107 TYR A C 1
ATOM 903 O O . TYR A 1 107 ? 2.285 -26.391 -7.262 1 98.94 107 TYR A O 1
ATOM 911 N N . ILE A 1 108 ? 0.205 -26.359 -8.086 1 98.94 108 ILE A N 1
ATOM 912 C CA . ILE A 1 108 ? 0.13 -24.906 -8.195 1 98.94 108 ILE A CA 1
ATOM 913 C C . ILE A 1 108 ? -0.631 -24.344 -7 1 98.94 108 ILE A C 1
ATOM 915 O O . ILE A 1 108 ? -1.697 -24.844 -6.641 1 98.94 108 ILE A O 1
ATOM 919 N N . PHE A 1 109 ? -0.057 -23.359 -6.332 1 98.94 109 PHE A N 1
ATOM 920 C CA . PHE A 1 109 ? -0.62 -22.688 -5.172 1 98.94 109 PHE A CA 1
ATOM 921 C C . PHE A 1 109 ? -0.734 -21.188 -5.426 1 98.94 109 PHE A C 1
ATOM 923 O O . PHE A 1 109 ? 0.261 -20.453 -5.363 1 98.94 109 PHE A O 1
ATOM 930 N N . THR A 1 110 ? -1.952 -20.703 -5.754 1 98.75 110 THR A N 1
ATOM 931 C CA . THR A 1 110 ? -2.098 -19.359 -6.285 1 98.75 110 THR A CA 1
ATOM 932 C C . THR A 1 110 ? -3.301 -18.656 -5.656 1 98.75 110 THR A C 1
ATOM 934 O O . THR A 1 110 ? -4.242 -19.312 -5.203 1 98.75 110 THR A O 1
ATOM 937 N N . ASN A 1 111 ? -3.252 -17.359 -5.578 1 98.12 111 ASN A N 1
ATOM 938 C CA . ASN A 1 111 ? -4.41 -16.547 -5.227 1 98.12 111 ASN A CA 1
ATOM 939 C C . ASN A 1 111 ? -5.309 -16.297 -6.438 1 98.12 111 ASN A C 1
ATOM 941 O O . ASN A 1 111 ? -6.348 -15.641 -6.32 1 98.12 111 ASN A O 1
ATOM 945 N N . GLY A 1 112 ? -4.91 -16.781 -7.621 1 98.31 112 GLY A N 1
ATOM 946 C CA . GLY A 1 112 ? -5.738 -16.656 -8.812 1 98.31 112 GLY A CA 1
ATOM 947 C C . GLY A 1 112 ? -6.855 -17.672 -8.875 1 98.31 112 GLY A C 1
ATOM 948 O O . GLY A 1 112 ? -7.051 -18.438 -7.93 1 98.31 112 GLY A O 1
ATOM 949 N N . SER A 1 113 ? -7.523 -17.672 -9.977 1 98.5 113 SER A N 1
ATOM 950 C CA . SER A 1 113 ? -8.648 -18.594 -10.172 1 98.5 113 SER A CA 1
ATOM 951 C C . SER A 1 113 ? -8.219 -19.844 -10.938 1 98.5 113 SER A C 1
ATOM 953 O O . SER A 1 113 ? -7.133 -19.875 -11.523 1 98.5 113 SER A O 1
ATOM 955 N N . HIS A 1 114 ? -9.117 -20.797 -10.898 1 98.12 114 HIS A N 1
ATOM 956 C CA . HIS A 1 114 ? -8.891 -22.016 -11.656 1 98.12 114 HIS A CA 1
ATOM 957 C C . HIS A 1 114 ? -8.773 -21.719 -13.148 1 98.12 114 HIS A C 1
ATOM 959 O O . HIS A 1 114 ? -7.895 -22.25 -13.828 1 98.12 114 HIS A O 1
ATOM 965 N N . ALA A 1 115 ? -9.625 -20.906 -13.625 1 98.19 115 ALA A N 1
ATOM 966 C CA . ALA A 1 115 ? -9.602 -20.547 -15.047 1 98.19 115 ALA A CA 1
ATOM 967 C C . ALA A 1 115 ? -8.281 -19.891 -15.422 1 98.19 115 ALA A C 1
ATOM 969 O O . ALA A 1 115 ? -7.758 -20.125 -16.516 1 98.19 115 ALA A O 1
ATOM 970 N N . HIS A 1 116 ? -7.781 -19.094 -14.539 1 98.69 116 HIS A N 1
ATOM 971 C CA . HIS A 1 116 ? -6.504 -18.438 -14.773 1 98.69 116 HIS A CA 1
ATOM 972 C C . HIS A 1 116 ? -5.363 -19.453 -14.812 1 98.69 116 HIS A C 1
ATOM 974 O O . HIS A 1 116 ? -4.484 -19.375 -15.672 1 98.69 116 HIS A O 1
ATOM 980 N N . VAL A 1 117 ? -5.371 -20.375 -13.906 1 98.81 117 VAL A N 1
ATOM 981 C CA . VAL A 1 117 ? -4.387 -21.453 -13.883 1 98.81 117 VAL A CA 1
ATOM 982 C C . VAL A 1 117 ? -4.398 -22.188 -15.219 1 98.81 117 VAL A C 1
ATOM 984 O O . VAL A 1 117 ? -3.35 -22.391 -15.836 1 98.81 117 VAL A O 1
ATOM 987 N N . GLU A 1 118 ? -5.547 -22.531 -15.672 1 98.69 118 GLU A N 1
ATOM 988 C CA . GLU A 1 118 ? -5.688 -23.281 -16.906 1 98.69 118 GLU A CA 1
ATOM 989 C C . GLU A 1 118 ? -5.191 -22.469 -18.109 1 98.69 118 GLU A C 1
ATOM 991 O O . GLU A 1 118 ? -4.445 -22.984 -18.938 1 98.69 118 GLU A O 1
ATOM 996 N N . ASN A 1 119 ? -5.613 -21.266 -18.172 1 98.69 119 ASN A N 1
ATOM 997 C CA . ASN A 1 119 ? -5.23 -20.391 -19.266 1 98.69 119 ASN A CA 1
ATOM 998 C C . ASN A 1 119 ? -3.715 -20.234 -19.359 1 98.69 119 ASN A C 1
ATOM 1000 O O . ASN A 1 119 ? -3.133 -20.422 -20.438 1 98.69 119 ASN A O 1
ATOM 1004 N N . VAL A 1 120 ? -3.057 -19.984 -18.234 1 98.81 120 VAL A N 1
ATOM 1005 C CA . VAL A 1 120 ? -1.627 -19.688 -18.203 1 98.81 120 VAL A CA 1
ATOM 1006 C C . VAL A 1 120 ? -0.834 -20.969 -18.469 1 98.81 120 VAL A C 1
ATOM 1008 O O . VAL A 1 120 ? 0.102 -20.984 -19.266 1 98.81 120 VAL A O 1
ATOM 1011 N N . THR A 1 121 ? -1.231 -22.078 -17.844 1 98.81 121 THR A N 1
ATOM 1012 C CA . THR A 1 121 ? -0.467 -23.312 -18 1 98.81 121 THR A CA 1
ATOM 1013 C C . THR A 1 121 ? -0.595 -23.844 -19.422 1 98.81 121 THR A C 1
ATOM 1015 O O . THR A 1 121 ? 0.372 -24.359 -19.984 1 98.81 121 THR A O 1
ATOM 1018 N N . LYS A 1 122 ? -1.801 -23.75 -19.984 1 98.75 122 LYS A N 1
ATOM 1019 C CA . LYS A 1 122 ? -1.988 -24.156 -21.375 1 98.75 122 LYS A CA 1
ATOM 1020 C C . LYS A 1 122 ? -1.115 -23.344 -22.312 1 98.75 122 LYS A C 1
ATOM 1022 O O . LYS A 1 122 ? -0.435 -23.906 -23.188 1 98.75 122 LYS A O 1
ATOM 1027 N N . GLN A 1 123 ? -1.148 -22.047 -22.125 1 98.69 123 GLN A N 1
ATOM 1028 C CA . GLN A 1 123 ? -0.383 -21.156 -23 1 98.69 123 GLN A CA 1
ATOM 1029 C C . GLN A 1 123 ? 1.114 -21.422 -22.875 1 98.69 123 GLN A C 1
ATOM 1031 O O . GLN A 1 123 ? 1.842 -21.391 -23.875 1 98.69 123 GLN A O 1
ATOM 1036 N N . LEU A 1 124 ? 1.588 -21.75 -21.688 1 98.69 124 LEU A N 1
ATOM 1037 C CA . LEU A 1 124 ? 3.004 -21.984 -21.422 1 98.69 124 LEU A CA 1
ATOM 1038 C C . LEU A 1 124 ? 3.426 -23.375 -21.906 1 98.69 124 LEU A C 1
ATOM 1040 O O . LEU A 1 124 ? 4.621 -23.656 -22.016 1 98.69 124 LEU A O 1
ATOM 1044 N N . GLY A 1 125 ? 2.434 -24.25 -22.141 1 98.75 125 GLY A N 1
ATOM 1045 C CA . GLY A 1 125 ? 2.717 -25.609 -22.547 1 98.75 125 GLY A CA 1
ATOM 1046 C C . GLY A 1 125 ? 3.064 -26.531 -21.391 1 98.75 125 GLY A C 1
ATOM 1047 O O . GLY A 1 125 ? 3.801 -27.5 -21.562 1 98.75 125 GLY A O 1
ATOM 1048 N N . ILE A 1 126 ? 2.561 -26.141 -20.25 1 98.88 126 ILE A N 1
ATOM 1049 C CA . ILE A 1 126 ? 2.93 -26.969 -19.094 1 98.88 126 ILE A CA 1
ATOM 1050 C C . ILE A 1 126 ? 1.676 -27.562 -18.469 1 98.88 126 ILE A C 1
ATOM 1052 O O . ILE A 1 126 ? 1.72 -28.062 -17.344 1 98.88 126 ILE A O 1
ATOM 1056 N N . ASP A 1 127 ? 0.544 -27.391 -19.172 1 98.31 127 ASP A N 1
ATOM 1057 C CA . ASP A 1 127 ? -0.681 -28.047 -18.719 1 98.31 127 ASP A CA 1
ATOM 1058 C C . ASP A 1 127 ? -0.492 -29.562 -18.641 1 98.31 127 ASP A C 1
ATOM 1060 O O . ASP A 1 127 ? 0.198 -30.141 -19.484 1 98.31 127 ASP A O 1
ATOM 1064 N N . GLY A 1 128 ? -1 -30.172 -17.641 1 97.94 128 GLY A N 1
ATOM 1065 C CA . GLY A 1 128 ? -0.93 -31.625 -17.5 1 97.94 128 GLY A CA 1
ATOM 1066 C C . GLY A 1 128 ? 0.289 -32.094 -16.719 1 97.94 128 GLY A C 1
ATOM 1067 O O . GLY A 1 128 ? 0.438 -33.281 -16.438 1 97.94 128 GLY A O 1
ATOM 1068 N N . LEU A 1 129 ? 1.103 -31.188 -16.25 1 98.75 129 LEU A N 1
ATOM 1069 C CA . LEU A 1 129 ? 2.34 -31.594 -15.586 1 98.75 129 LEU A CA 1
ATOM 1070 C C . LEU A 1 129 ? 2.201 -31.484 -14.07 1 98.75 129 LEU A C 1
ATOM 1072 O O . LEU A 1 129 ? 3.131 -31.828 -13.336 1 98.75 129 LEU A O 1
ATOM 1076 N N . PHE A 1 130 ? 1.051 -31.031 -13.617 1 98.88 130 PHE A N 1
ATOM 1077 C CA . PHE A 1 130 ? 0.808 -30.844 -12.188 1 98.88 130 PHE A CA 1
ATOM 1078 C C . PHE A 1 130 ? -0.222 -31.844 -11.688 1 98.88 130 PHE A C 1
ATOM 1080 O O . PHE A 1 130 ? -1.152 -32.219 -12.406 1 98.88 130 PHE A O 1
ATOM 1087 N N . ASP A 1 131 ? -0.076 -32.25 -10.492 1 98.81 131 ASP A N 1
ATOM 1088 C CA . ASP A 1 131 ? -0.976 -33.219 -9.859 1 98.81 131 ASP A CA 1
ATOM 1089 C C . ASP A 1 131 ? -2.229 -32.531 -9.328 1 98.81 131 ASP A C 1
ATOM 1091 O O . ASP A 1 131 ? -3.219 -33.188 -9.008 1 98.81 131 ASP A O 1
ATOM 1095 N N . GLY A 1 132 ? -2.189 -31.219 -9.234 1 98.75 132 GLY A N 1
ATOM 1096 C CA . GLY A 1 132 ? -3.328 -30.422 -8.789 1 98.75 132 GLY A CA 1
ATOM 1097 C C . GLY A 1 132 ? -3.016 -28.953 -8.664 1 98.75 132 GLY A C 1
ATOM 1098 O O . GLY A 1 132 ? -1.86 -28.531 -8.797 1 98.75 132 GLY A O 1
ATOM 1099 N N . ALA A 1 133 ? -4.055 -28.188 -8.469 1 98.81 133 ALA A N 1
ATOM 1100 C CA . ALA A 1 133 ? -3.947 -26.766 -8.203 1 98.81 133 ALA A CA 1
ATOM 1101 C C . ALA A 1 133 ? -4.844 -26.344 -7.039 1 98.81 133 ALA A C 1
ATOM 1103 O O . ALA A 1 133 ? -5.941 -26.891 -6.871 1 98.81 133 ALA A O 1
ATOM 1104 N N . PHE A 1 134 ? -4.324 -25.5 -6.234 1 98.94 134 PHE A N 1
ATOM 1105 C CA . PHE A 1 134 ? -5.055 -24.859 -5.141 1 98.94 134 PHE A CA 1
ATOM 1106 C C . PHE A 1 134 ? -5.168 -23.359 -5.367 1 98.94 134 PHE A C 1
ATOM 1108 O O . PHE A 1 134 ? -4.16 -22.656 -5.41 1 98.94 134 PHE A O 1
ATOM 1115 N N . ASP A 1 135 ? -6.398 -22.922 -5.555 1 98.62 135 ASP A N 1
ATOM 1116 C CA . ASP A 1 135 ? -6.609 -21.531 -5.953 1 98.62 135 ASP A CA 1
ATOM 1117 C C . ASP A 1 135 ? -7.434 -20.781 -4.914 1 98.62 135 ASP A C 1
ATOM 1119 O O . ASP A 1 135 ? -7.684 -21.297 -3.822 1 98.62 135 ASP A O 1
ATOM 1123 N N . ILE A 1 136 ? -7.832 -19.594 -5.191 1 98.75 136 ILE A N 1
ATOM 1124 C CA . ILE A 1 136 ? -8.453 -18.703 -4.227 1 98.75 136 ILE A CA 1
ATOM 1125 C C . ILE A 1 136 ? -9.844 -19.219 -3.854 1 98.75 136 ILE A C 1
ATOM 1127 O O . ILE A 1 136 ? -10.328 -18.969 -2.746 1 98.75 136 ILE A O 1
ATOM 1131 N N . VAL A 1 137 ? -10.484 -19.953 -4.742 1 98.5 137 VAL A N 1
ATOM 1132 C CA . VAL A 1 137 ? -11.797 -20.531 -4.453 1 98.5 137 VAL A CA 1
ATOM 1133 C C . VAL A 1 137 ? -11.648 -21.688 -3.477 1 98.5 137 VAL A C 1
ATOM 1135 O O . VAL A 1 137 ? -12.422 -21.812 -2.527 1 98.5 137 VAL A O 1
ATOM 1138 N N . ASP A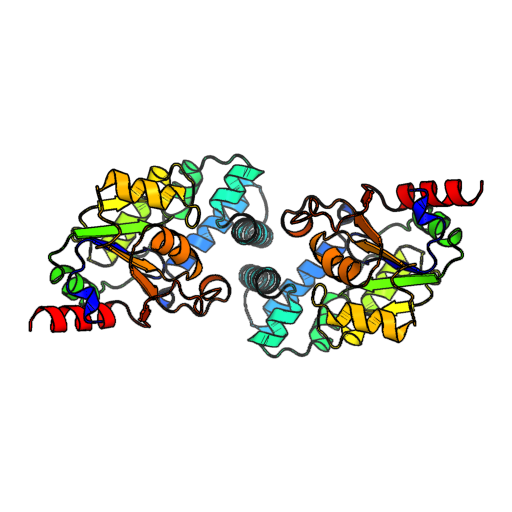 1 138 ? -10.641 -22.469 -3.709 1 98.56 138 ASP A N 1
ATOM 1139 C CA . ASP A 1 138 ? -10.328 -23.531 -2.76 1 98.56 138 ASP A CA 1
ATOM 1140 C C . ASP A 1 138 ? -10.102 -22.969 -1.359 1 98.56 138 ASP A C 1
ATOM 1142 O O . ASP A 1 138 ? -10.391 -23.625 -0.361 1 98.56 138 ASP A O 1
ATOM 1146 N N . ALA A 1 139 ? -9.578 -21.781 -1.298 1 98.5 139 ALA A N 1
ATOM 1147 C CA . ALA A 1 139 ? -9.227 -21.141 -0.033 1 98.5 139 ALA A CA 1
ATOM 1148 C C . ALA A 1 139 ? -10.414 -20.359 0.535 1 98.5 139 ALA A C 1
ATOM 1150 O O . ALA A 1 139 ? -10.266 -19.578 1.481 1 98.5 139 ALA A O 1
ATOM 1151 N N . ASN A 1 140 ? -11.578 -20.469 -0.087 1 98.12 140 ASN A N 1
ATOM 1152 C CA . ASN A 1 140 ? -12.773 -19.734 0.314 1 98.12 140 ASN A CA 1
ATOM 1153 C C . ASN A 1 140 ? -12.539 -18.234 0.292 1 98.12 140 ASN A C 1
ATOM 1155 O O . ASN A 1 140 ? -12.969 -17.516 1.197 1 98.12 140 ASN A O 1
ATOM 1159 N N . PHE A 1 141 ? -11.719 -17.844 -0.592 1 98.25 141 PHE A N 1
ATOM 1160 C CA . PHE A 1 141 ? -11.445 -16.438 -0.901 1 98.25 141 PHE A CA 1
ATOM 1161 C C . PHE A 1 141 ? -10.625 -15.789 0.208 1 98.25 141 PHE A C 1
ATOM 1163 O O . PHE A 1 141 ? -10.625 -14.57 0.355 1 98.25 141 PHE A O 1
ATOM 1170 N N . ILE A 1 142 ? -9.961 -16.562 1.026 1 97.69 142 ILE A N 1
ATOM 1171 C CA . ILE A 1 142 ? -8.922 -16.109 1.932 1 97.69 142 ILE A CA 1
ATOM 1172 C C . ILE A 1 142 ? -7.555 -16.234 1.253 1 97.69 142 ILE A C 1
ATOM 1174 O O . ILE A 1 142 ? -7.117 -17.328 0.923 1 97.69 142 ILE A O 1
ATOM 1178 N N . PRO A 1 143 ? -6.883 -15.086 1.029 1 98.06 143 PRO A N 1
ATOM 1179 C CA . PRO A 1 143 ? -5.652 -15.148 0.233 1 98.06 143 PRO A CA 1
ATOM 1180 C C . PRO A 1 143 ? -4.414 -15.43 1.081 1 98.06 143 PRO A C 1
ATOM 1182 O O . PRO A 1 143 ? -4.43 -15.203 2.293 1 98.06 143 PRO A O 1
ATOM 1185 N N . LYS A 1 144 ? -3.291 -16 0.341 1 97.44 144 LYS A N 1
ATOM 1186 C CA . LYS A 1 144 ? -1.944 -15.836 0.878 1 97.44 144 LYS A CA 1
ATOM 1187 C C . LYS A 1 144 ? -1.655 -14.375 1.191 1 97.44 144 LYS A C 1
ATOM 1189 O O . LYS A 1 144 ? -2.145 -13.477 0.5 1 97.44 144 LYS A O 1
ATOM 1194 N N . PRO A 1 145 ? -1.033 -14.148 2.35 1 96.62 145 PRO A N 1
ATOM 1195 C CA . PRO A 1 145 ? -0.278 -15.078 3.197 1 96.62 145 PRO A CA 1
ATOM 1196 C C . PRO A 1 145 ? -1.052 -15.5 4.441 1 96.62 145 PRO A C 1
ATOM 1198 O O . PRO A 1 145 ? -0.454 -15.969 5.418 1 96.62 145 PRO A O 1
ATOM 1201 N N . LYS A 1 146 ? -2.355 -15.242 4.52 1 96.5 146 LYS A N 1
ATOM 1202 C CA . LYS A 1 146 ? -3.068 -15.789 5.672 1 96.5 146 LYS A CA 1
ATOM 1203 C C . LYS A 1 146 ? -2.801 -17.281 5.82 1 96.5 146 LYS A C 1
ATOM 1205 O O . LYS A 1 146 ? -2.584 -17.984 4.832 1 96.5 146 LYS A O 1
ATOM 1210 N N . ILE A 1 147 ? -2.877 -17.797 6.941 1 98 147 ILE A N 1
ATOM 1211 C CA . ILE A 1 147 ? -2.408 -19.156 7.234 1 98 147 ILE A CA 1
ATOM 1212 C C . ILE A 1 147 ? -3.393 -20.172 6.672 1 98 147 ILE A C 1
ATOM 1214 O O . ILE A 1 147 ? -2.994 -21.266 6.266 1 98 147 ILE A O 1
ATOM 1218 N N . GLU A 1 148 ? -4.605 -19.828 6.508 1 98.31 148 GLU A N 1
ATOM 1219 C CA . GLU A 1 148 ? -5.676 -20.766 6.188 1 98.31 148 GLU A CA 1
ATOM 1220 C C . GLU A 1 148 ? -5.414 -21.469 4.855 1 98.31 148 GLU A C 1
ATOM 1222 O O . GLU A 1 148 ? -5.523 -22.688 4.762 1 98.31 148 GLU A O 1
ATOM 1227 N N . PRO A 1 149 ? -5.035 -20.719 3.857 1 98.81 149 PRO A N 1
ATOM 1228 C CA . PRO A 1 149 ? -4.797 -21.391 2.584 1 98.81 149 PRO A CA 1
ATOM 1229 C C . PRO A 1 149 ? -3.67 -22.422 2.668 1 98.81 149 PRO A C 1
ATOM 1231 O O . PRO A 1 149 ? -3.725 -23.453 1.998 1 98.81 149 PRO A O 1
ATOM 1234 N N . TYR A 1 150 ? -2.721 -22.203 3.473 1 98.94 150 TYR A N 1
ATOM 1235 C CA . TYR A 1 150 ? -1.598 -23.125 3.621 1 98.94 150 TYR A CA 1
ATOM 1236 C C . TYR A 1 150 ? -2.033 -24.406 4.32 1 98.94 150 TYR A C 1
ATOM 1238 O O . TYR A 1 150 ? -1.662 -25.5 3.904 1 98.94 150 TYR A O 1
ATOM 1246 N N . GLU A 1 151 ? -2.803 -24.234 5.285 1 98.81 151 GLU A N 1
ATOM 1247 C CA . GLU A 1 151 ? -3.346 -25.391 5.98 1 98.81 151 GLU A CA 1
ATOM 1248 C C . GLU A 1 151 ? -4.262 -26.203 5.07 1 98.81 151 GLU A C 1
ATOM 1250 O O . GLU A 1 151 ? -4.203 -27.438 5.059 1 98.81 151 GLU A O 1
ATOM 1255 N N . LYS A 1 152 ? -5.02 -25.562 4.297 1 98.88 152 LYS A N 1
ATOM 1256 C CA . LYS A 1 152 ? -6.016 -26.219 3.455 1 98.88 152 LYS A CA 1
ATOM 1257 C C . LYS A 1 152 ? -5.355 -27 2.318 1 98.88 152 LYS A C 1
ATOM 1259 O O . LYS A 1 152 ? -5.824 -28.062 1.939 1 98.88 152 LYS A O 1
ATOM 1264 N N . ILE A 1 153 ? -4.316 -26.391 1.784 1 98.88 153 ILE A N 1
ATOM 1265 C CA . ILE A 1 153 ? -3.688 -27.125 0.688 1 98.88 153 ILE A CA 1
ATOM 1266 C C . ILE A 1 153 ? -3.004 -28.375 1.228 1 98.88 153 ILE A C 1
ATOM 1268 O O . ILE A 1 153 ? -2.984 -29.406 0.564 1 98.88 153 ILE A O 1
ATOM 1272 N N . VAL A 1 154 ? -2.406 -28.297 2.365 1 98.88 154 VAL A N 1
ATOM 1273 C CA . VAL A 1 154 ? -1.781 -29.453 3.006 1 98.88 154 VAL A CA 1
ATOM 1274 C C . VAL A 1 154 ? -2.818 -30.547 3.217 1 98.88 154 VAL A C 1
ATOM 1276 O O . VAL A 1 154 ? -2.566 -31.719 2.91 1 98.88 154 VAL A O 1
ATOM 1279 N N . GLU A 1 155 ? -3.963 -30.125 3.689 1 98.81 155 GLU A N 1
ATOM 1280 C CA . GLU A 1 155 ? -5.043 -31.078 3.941 1 98.81 155 GLU A CA 1
ATOM 1281 C C . GLU A 1 155 ? -5.582 -31.656 2.639 1 98.81 155 GLU A C 1
ATOM 1283 O O . GLU A 1 155 ? -5.707 -32.875 2.502 1 98.81 155 GLU A O 1
ATOM 1288 N N . LYS A 1 156 ? -5.828 -30.844 1.694 1 98.81 156 LYS A N 1
ATOM 1289 C CA . LYS A 1 156 ? -6.477 -31.219 0.444 1 98.81 156 LYS A CA 1
ATOM 1290 C C . LYS A 1 156 ? -5.645 -32.25 -0.311 1 98.81 156 LYS A C 1
ATOM 1292 O O . LYS A 1 156 ? -6.188 -33.219 -0.873 1 98.81 156 LYS A O 1
ATOM 1297 N N . PHE A 1 157 ? -4.387 -32.031 -0.265 1 98.81 157 PHE A N 1
ATOM 1298 C CA . PHE A 1 157 ? -3.537 -32.875 -1.09 1 98.81 157 PHE A CA 1
ATOM 1299 C C . PHE A 1 157 ? -2.709 -33.844 -0.223 1 98.81 157 PHE A C 1
ATOM 1301 O O . PHE A 1 157 ? -1.817 -34.531 -0.722 1 98.81 157 PHE A O 1
ATOM 1308 N N . GLU A 1 158 ? -2.969 -33.812 1.05 1 98.62 158 GLU A N 1
ATOM 1309 C CA . GLU A 1 158 ? -2.291 -34.656 2.006 1 98.62 158 GLU A CA 1
ATOM 1310 C C . GLU A 1 158 ? -0.774 -34.531 1.896 1 98.62 158 GLU A C 1
ATOM 1312 O O . GLU A 1 158 ? -0.063 -35.531 1.783 1 98.62 158 GLU A O 1
ATOM 1317 N N . LEU A 1 159 ? -0.337 -33.375 2.008 1 98.81 159 LEU A N 1
ATOM 1318 C CA . LEU A 1 159 ? 1.089 -33.062 1.908 1 98.81 159 LEU A CA 1
ATOM 1319 C C . LEU A 1 159 ? 1.792 -33.344 3.236 1 98.81 159 LEU A C 1
ATOM 1321 O O . LEU A 1 159 ? 1.172 -33.25 4.297 1 98.81 159 LEU A O 1
ATOM 1325 N N . ASP A 1 160 ? 3.031 -33.75 3.182 1 98.75 160 ASP A N 1
ATOM 1326 C CA . ASP A 1 160 ? 3.973 -33.625 4.293 1 98.75 160 ASP A CA 1
ATOM 1327 C C . ASP A 1 160 ? 4.789 -32.344 4.184 1 98.75 160 ASP A C 1
ATOM 1329 O O . ASP A 1 160 ? 5.699 -32.25 3.357 1 98.75 160 ASP A O 1
ATOM 1333 N N . PRO A 1 161 ? 4.469 -31.375 5.008 1 98.75 161 PRO A N 1
ATOM 1334 C CA . PRO A 1 161 ? 5.168 -30.094 4.863 1 98.75 161 PRO A CA 1
ATOM 1335 C C . PRO A 1 161 ? 6.684 -30.234 4.996 1 98.75 161 PRO A C 1
ATOM 1337 O O . PRO A 1 161 ? 7.434 -29.516 4.324 1 98.75 161 PRO A O 1
ATOM 1340 N N . THR A 1 162 ? 7.145 -31.141 5.738 1 98.25 162 THR A N 1
ATOM 1341 C CA . THR A 1 162 ? 8.578 -31.297 5.984 1 98.25 162 THR A CA 1
ATOM 1342 C C . THR A 1 162 ? 9.273 -31.859 4.758 1 98.25 162 THR A C 1
ATOM 1344 O O . THR A 1 162 ? 10.508 -31.844 4.668 1 98.25 162 THR A O 1
ATOM 1347 N N . LYS A 1 163 ? 8.562 -32.312 3.807 1 98.5 163 LYS A N 1
ATOM 1348 C CA . LYS A 1 163 ? 9.094 -32.812 2.547 1 98.5 163 LYS A CA 1
ATOM 1349 C C . LYS A 1 163 ? 8.609 -31.984 1.365 1 98.5 163 LYS A C 1
ATOM 1351 O O . LYS A 1 163 ? 8.562 -32.469 0.234 1 98.5 163 LYS A O 1
ATOM 1356 N N . SER A 1 164 ? 8.133 -30.781 1.671 1 98.81 164 SER A N 1
ATOM 1357 C CA . SER A 1 164 ? 7.59 -29.891 0.663 1 98.81 164 SER A CA 1
ATOM 1358 C C . SER A 1 164 ? 8.469 -28.641 0.49 1 98.81 164 SER A C 1
ATOM 1360 O O . SER A 1 164 ? 9.188 -28.25 1.413 1 98.81 164 SER A O 1
ATOM 1362 N N . ILE A 1 165 ? 8.406 -28.031 -0.709 1 98.88 165 ILE A N 1
ATOM 1363 C CA . ILE A 1 165 ? 9.023 -26.734 -0.978 1 98.88 165 ILE A CA 1
ATOM 1364 C C . ILE A 1 165 ? 8.016 -25.828 -1.682 1 98.88 165 ILE A C 1
ATOM 1366 O O . ILE A 1 165 ? 7.258 -26.281 -2.543 1 98.88 165 ILE A O 1
ATOM 1370 N N . LEU A 1 166 ? 7.949 -24.641 -1.238 1 98.94 166 LEU A N 1
ATOM 1371 C CA . LEU A 1 166 ? 7.152 -23.625 -1.916 1 98.94 166 LEU A CA 1
ATOM 1372 C C . LEU A 1 166 ? 8.055 -22.625 -2.633 1 98.94 166 LEU A C 1
ATOM 1374 O O . LEU A 1 166 ? 8.93 -22.016 -2.014 1 98.94 166 LEU A O 1
ATOM 1378 N N . ILE A 1 167 ? 7.828 -22.438 -3.939 1 98.88 167 ILE A N 1
ATOM 1379 C CA . ILE A 1 167 ? 8.516 -21.453 -4.758 1 98.88 167 ILE A CA 1
ATOM 1380 C C . ILE A 1 167 ? 7.574 -20.297 -5.066 1 98.88 167 ILE A C 1
ATOM 1382 O O . ILE A 1 167 ? 6.492 -20.5 -5.625 1 98.88 167 ILE A O 1
ATOM 1386 N N . GLU A 1 168 ? 7.957 -19.094 -4.715 1 98.25 168 GLU A N 1
ATOM 1387 C CA . GLU A 1 168 ? 7.094 -17.922 -4.637 1 98.25 168 GLU A CA 1
ATOM 1388 C C . GLU A 1 168 ? 7.879 -16.641 -4.914 1 98.25 168 GLU A C 1
ATOM 1390 O O . GLU A 1 168 ? 9.055 -16.531 -4.543 1 98.25 168 GLU A O 1
ATOM 1395 N N . ASP A 1 169 ? 7.242 -15.664 -5.582 1 98.44 169 ASP A N 1
ATOM 1396 C CA . ASP A 1 169 ? 7.984 -14.453 -5.906 1 98.44 169 ASP A CA 1
ATOM 1397 C C . ASP A 1 169 ? 7.77 -13.375 -4.844 1 98.44 169 ASP A C 1
ATOM 1399 O O . ASP A 1 169 ? 8.492 -12.375 -4.812 1 98.44 169 ASP A O 1
ATOM 1403 N N . ILE A 1 170 ? 6.793 -13.594 -4.031 1 97.56 170 ILE A N 1
ATOM 1404 C CA . ILE A 1 170 ? 6.539 -12.664 -2.936 1 97.56 170 ILE A CA 1
ATOM 1405 C C . ILE A 1 170 ? 7.094 -13.234 -1.634 1 97.56 170 ILE A C 1
ATOM 1407 O O . ILE A 1 170 ? 6.555 -14.211 -1.099 1 97.56 170 ILE A O 1
ATOM 1411 N N . ALA A 1 171 ? 8.07 -12.609 -1.041 1 98.31 171 ALA A N 1
ATOM 1412 C CA . ALA A 1 171 ? 8.875 -13.172 0.043 1 98.31 171 ALA A CA 1
ATOM 1413 C C . ALA A 1 171 ? 8.023 -13.414 1.288 1 98.31 171 ALA A C 1
ATOM 1415 O O . ALA A 1 171 ? 8.086 -14.484 1.897 1 98.31 171 ALA A O 1
ATOM 1416 N N . HIS A 1 172 ? 7.176 -12.5 1.616 1 96.69 172 HIS A N 1
ATOM 1417 C CA . HIS A 1 172 ? 6.453 -12.625 2.877 1 96.69 172 HIS A CA 1
ATOM 1418 C C . HIS A 1 172 ? 5.422 -13.742 2.816 1 96.69 172 HIS A C 1
ATOM 1420 O O . HIS A 1 172 ? 4.973 -14.234 3.855 1 96.69 172 HIS A O 1
ATOM 1426 N N . ASN A 1 173 ? 5.043 -14.172 1.649 1 98.06 173 ASN A N 1
ATOM 1427 C CA . ASN A 1 173 ? 4.148 -15.312 1.505 1 98.06 173 ASN A CA 1
ATOM 1428 C C . ASN A 1 173 ? 4.809 -16.609 1.982 1 98.06 173 ASN A C 1
ATOM 1430 O O . ASN A 1 173 ? 4.125 -17.594 2.258 1 98.06 173 ASN A O 1
ATOM 1434 N N . LEU A 1 174 ? 6.066 -16.578 2.072 1 98.75 174 LEU A N 1
ATOM 1435 C CA . LEU A 1 174 ? 6.809 -17.797 2.373 1 98.75 174 LEU A CA 1
ATOM 1436 C C . LEU A 1 174 ? 6.852 -18.062 3.875 1 98.75 174 LEU A C 1
ATOM 1438 O O . LEU A 1 174 ? 7.195 -19.156 4.312 1 98.75 174 LEU A O 1
ATOM 1442 N N . GLU A 1 175 ? 6.496 -17.094 4.684 1 98.56 175 GLU A N 1
ATOM 1443 C CA . GLU A 1 175 ? 6.574 -17.203 6.137 1 98.56 175 GLU A CA 1
ATOM 1444 C C . GLU A 1 175 ? 5.684 -18.328 6.652 1 98.56 175 GLU A C 1
ATOM 1446 O O . GLU A 1 175 ? 6.125 -19.172 7.445 1 98.56 175 GLU A O 1
ATOM 1451 N N . GLN A 1 176 ? 4.438 -18.375 6.148 1 98.56 176 GLN A N 1
ATOM 1452 C CA . GLN A 1 176 ? 3.49 -19.375 6.641 1 98.56 176 GLN A CA 1
ATOM 1453 C C . GLN A 1 176 ? 3.887 -20.766 6.195 1 98.56 176 GLN A C 1
ATOM 1455 O O . GLN A 1 176 ? 3.668 -21.75 6.922 1 98.56 176 GLN A O 1
ATOM 1460 N N . ALA A 1 177 ? 4.445 -20.859 5.02 1 98.88 177 ALA A N 1
ATOM 1461 C CA . ALA A 1 177 ? 4.961 -22.156 4.57 1 98.88 177 ALA A CA 1
ATOM 1462 C C . ALA A 1 177 ? 6.043 -22.672 5.512 1 98.88 177 ALA A C 1
ATOM 1464 O O . ALA A 1 177 ? 6.02 -23.844 5.91 1 98.88 177 ALA A O 1
ATOM 1465 N N . LYS A 1 178 ? 6.922 -21.797 5.875 1 98.75 178 LYS A N 1
ATOM 1466 C CA . LYS A 1 178 ? 7.988 -22.141 6.809 1 98.75 178 LYS A CA 1
ATOM 1467 C C . LYS A 1 178 ? 7.414 -22.562 8.156 1 98.75 178 LYS A C 1
ATOM 1469 O O . LYS A 1 178 ? 7.863 -23.547 8.75 1 98.75 178 LYS A O 1
ATOM 1474 N N . ASN A 1 179 ? 6.441 -21.875 8.609 1 98.38 179 ASN A N 1
ATOM 1475 C CA . ASN A 1 179 ? 5.816 -22.156 9.891 1 98.38 179 ASN A CA 1
ATOM 1476 C C . ASN A 1 179 ? 5.227 -23.562 9.922 1 98.38 179 ASN A C 1
ATOM 1478 O O . ASN A 1 179 ? 5.188 -24.203 10.977 1 98.38 179 ASN A O 1
ATOM 1482 N N . LEU A 1 180 ? 4.859 -24.062 8.766 1 98.62 180 LEU A N 1
ATOM 1483 C CA . LEU A 1 180 ? 4.266 -25.406 8.688 1 98.62 180 LEU A CA 1
ATOM 1484 C C . LEU A 1 180 ? 5.344 -26.469 8.492 1 98.62 180 LEU A C 1
ATOM 1486 O O . LEU A 1 180 ? 5.059 -27.656 8.547 1 98.62 180 LEU A O 1
ATOM 1490 N N . GLY A 1 181 ? 6.602 -25.953 8.164 1 98.44 181 GLY A N 1
ATOM 1491 C CA . GLY A 1 181 ? 7.707 -26.891 8.07 1 98.44 181 GLY A CA 1
ATOM 1492 C C . GLY A 1 181 ? 8.227 -27.062 6.656 1 98.44 181 GLY A C 1
ATOM 1493 O O . GLY A 1 181 ? 9.172 -27.828 6.422 1 98.44 181 GLY A O 1
ATOM 1494 N N . MET A 1 182 ? 7.719 -26.328 5.746 1 98.75 182 MET A N 1
ATOM 1495 C CA . MET A 1 182 ? 8.172 -26.438 4.359 1 98.75 182 MET A CA 1
ATOM 1496 C C . MET A 1 182 ? 9.523 -25.766 4.176 1 98.75 182 MET A C 1
ATOM 1498 O O . MET A 1 182 ? 9.883 -24.859 4.926 1 98.75 182 MET A O 1
ATOM 1502 N N . LYS A 1 183 ? 10.211 -26.219 3.172 1 98.69 183 LYS A N 1
ATOM 1503 C CA . LYS A 1 183 ? 11.289 -25.406 2.613 1 98.69 183 LYS A CA 1
ATOM 1504 C C . LYS A 1 183 ? 10.727 -24.266 1.771 1 98.69 183 LYS A C 1
ATOM 1506 O O . LYS A 1 183 ? 9.625 -24.375 1.222 1 98.69 183 LYS A O 1
ATOM 1511 N N . THR A 1 184 ? 11.5 -23.172 1.755 1 98.81 184 THR A N 1
ATOM 1512 C CA . THR A 1 184 ? 11.016 -21.969 1.089 1 98.81 184 THR A CA 1
ATOM 1513 C C . THR A 1 184 ? 12.039 -21.453 0.072 1 98.81 184 THR A C 1
ATOM 1515 O O . THR A 1 184 ? 13.242 -21.453 0.347 1 98.81 184 THR A O 1
ATOM 1518 N N . CYS A 1 185 ? 11.555 -21.156 -1.118 1 98.81 185 CYS A N 1
ATOM 1519 C CA . CYS A 1 185 ? 12.383 -20.625 -2.197 1 98.81 185 CYS A CA 1
ATOM 1520 C C . CYS A 1 185 ? 11.781 -19.359 -2.771 1 98.81 185 CYS A C 1
ATOM 1522 O O . CYS A 1 185 ? 10.703 -19.375 -3.367 1 98.81 185 CYS A O 1
ATOM 1524 N N . TRP A 1 186 ? 12.484 -18.281 -2.559 1 98.81 186 TRP A N 1
ATOM 1525 C CA . TRP A 1 186 ? 12.047 -17 -3.076 1 98.81 186 TRP A CA 1
ATOM 1526 C C . TRP A 1 186 ? 12.617 -16.75 -4.473 1 98.81 186 TRP A C 1
ATOM 1528 O O . TRP A 1 186 ? 13.828 -16.781 -4.672 1 98.81 186 TRP A O 1
ATOM 1538 N N . LEU A 1 187 ? 11.719 -16.672 -5.449 1 98.75 187 LEU A N 1
ATOM 1539 C CA . LEU A 1 187 ? 12.109 -16.156 -6.754 1 98.75 187 LEU A CA 1
ATOM 1540 C C . LEU A 1 187 ? 12.203 -14.633 -6.734 1 98.75 187 LEU A C 1
ATOM 1542 O O . LEU A 1 187 ? 11.195 -13.945 -6.516 1 98.75 187 LEU A O 1
ATOM 1546 N N . GLU A 1 188 ? 13.375 -14.109 -7.016 1 98 188 GLU A N 1
ATOM 1547 C CA . GLU A 1 188 ? 13.648 -12.695 -6.82 1 98 188 GLU A CA 1
ATOM 1548 C C . GLU A 1 188 ? 12.703 -11.828 -7.656 1 98 188 GLU A C 1
ATOM 1550 O O . GLU A 1 188 ? 12.562 -12.047 -8.859 1 98 188 GLU A O 1
ATOM 1555 N N . ASN A 1 189 ? 12.07 -10.969 -7.004 1 96.25 189 ASN A N 1
ATOM 1556 C CA . ASN A 1 189 ? 11.195 -9.922 -7.52 1 96.25 189 ASN A CA 1
ATOM 1557 C C . ASN A 1 189 ? 11.539 -8.562 -6.926 1 96.25 189 ASN A C 1
ATOM 1559 O O . ASN A 1 189 ? 11.453 -8.367 -5.715 1 96.25 189 ASN A O 1
ATOM 1563 N N . ASP A 1 190 ? 11.852 -7.559 -7.738 1 90.25 190 ASP A N 1
ATOM 1564 C CA . ASP A 1 190 ? 12.453 -6.316 -7.277 1 90.25 190 ASP A CA 1
ATOM 1565 C C . ASP A 1 190 ? 11.391 -5.332 -6.793 1 90.25 190 ASP A C 1
ATOM 1567 O O . ASP A 1 190 ? 11.719 -4.266 -6.266 1 90.25 190 ASP A O 1
ATOM 1571 N N . GLU A 1 191 ? 10.156 -5.715 -6.969 1 90 191 GLU A N 1
ATOM 1572 C CA . GLU A 1 191 ? 9.125 -4.867 -6.371 1 90 191 GLU A CA 1
ATOM 1573 C C . GLU A 1 191 ? 9.289 -4.793 -4.855 1 90 191 GLU A C 1
ATOM 1575 O O . GLU A 1 191 ? 9.555 -5.805 -4.207 1 90 191 GLU A O 1
ATOM 1580 N N . VAL A 1 192 ? 9.125 -3.666 -4.289 1 87.25 192 VAL A N 1
ATOM 1581 C CA . VAL A 1 192 ? 9.375 -3.436 -2.869 1 87.25 192 VAL A CA 1
ATOM 1582 C C . VAL A 1 192 ? 8.492 -4.355 -2.031 1 87.25 192 VAL A C 1
ATOM 1584 O O . VAL A 1 192 ? 8.969 -5.008 -1.1 1 87.25 192 VAL A O 1
ATOM 1587 N N . PHE A 1 193 ? 7.227 -4.367 -2.414 1 88.88 193 PHE A N 1
ATOM 1588 C CA . PHE A 1 193 ? 6.297 -5.188 -1.639 1 88.88 193 PHE A CA 1
ATOM 1589 C C . PHE A 1 193 ? 6.656 -6.664 -1.748 1 88.88 193 PHE A C 1
ATOM 1591 O O . PHE A 1 193 ? 6.449 -7.43 -0.806 1 88.88 193 PHE A O 1
ATOM 1598 N N . ALA A 1 194 ? 7.203 -7.133 -2.826 1 94.31 194 ALA A N 1
ATOM 1599 C CA . ALA A 1 194 ? 7.527 -8.539 -3.064 1 94.31 194 ALA A CA 1
ATOM 1600 C C . ALA A 1 194 ? 8.844 -8.922 -2.398 1 94.31 194 ALA A C 1
ATOM 1602 O O . ALA A 1 194 ? 9.023 -10.062 -1.978 1 94.31 194 ALA A O 1
ATOM 1603 N N . LYS A 1 195 ? 9.688 -7.965 -2.324 1 95.69 195 LYS A N 1
ATOM 1604 C CA . LYS A 1 195 ? 11.023 -8.195 -1.778 1 95.69 195 LYS A CA 1
ATOM 1605 C C . LYS A 1 195 ? 11.047 -7.992 -0.267 1 95.69 195 LYS A C 1
ATOM 1607 O O . LYS A 1 195 ? 11.977 -8.422 0.412 1 95.69 195 LYS A O 1
ATOM 1612 N N . LYS A 1 196 ? 9.977 -7.398 0.155 1 89.38 196 LYS A N 1
ATOM 1613 C CA . LYS A 1 196 ? 9.891 -7.16 1.593 1 89.38 196 LYS A CA 1
ATOM 1614 C C . LYS A 1 196 ? 10.078 -8.453 2.379 1 89.38 196 LYS A C 1
ATOM 1616 O O . LYS A 1 196 ? 9.438 -9.461 2.09 1 89.38 196 LYS A O 1
ATOM 1621 N N . ASP A 1 197 ? 10.984 -8.617 3.256 1 93.06 197 ASP A N 1
ATOM 1622 C CA . ASP A 1 197 ? 11.234 -9.734 4.164 1 93.06 197 ASP A CA 1
ATOM 1623 C C . ASP A 1 197 ? 12.023 -10.844 3.473 1 93.06 197 ASP A C 1
ATOM 1625 O O . ASP A 1 197 ? 12.047 -11.977 3.945 1 93.06 197 ASP A O 1
ATOM 1629 N N . ALA A 1 198 ? 12.609 -10.492 2.318 1 97.31 198 ALA A N 1
ATOM 1630 C CA . ALA A 1 198 ? 13.391 -11.484 1.586 1 97.31 198 ALA A CA 1
ATOM 1631 C C . ALA A 1 198 ? 14.664 -11.844 2.348 1 97.31 198 ALA A C 1
ATOM 1633 O O . ALA A 1 198 ? 15.336 -12.828 2.016 1 97.31 198 ALA A O 1
ATOM 1634 N N . ASP A 1 199 ? 15.016 -11.055 3.439 1 96.56 199 ASP A N 1
ATOM 1635 C CA . ASP A 1 199 ? 16.219 -11.281 4.227 1 96.56 199 ASP A CA 1
ATOM 1636 C C . ASP A 1 199 ? 15.898 -12.023 5.523 1 96.56 199 ASP A C 1
ATOM 1638 O O . ASP A 1 199 ? 16.781 -12.266 6.344 1 96.56 199 ASP A O 1
ATOM 1642 N N . LYS A 1 200 ? 14.695 -12.398 5.699 1 97.5 200 LYS A N 1
ATOM 1643 C CA . LYS A 1 200 ? 14.273 -13.078 6.922 1 97.5 200 LYS A CA 1
ATOM 1644 C C . LYS A 1 200 ? 14.727 -14.539 6.922 1 97.5 200 LYS A C 1
ATOM 1646 O O . LYS A 1 200 ? 14.953 -15.125 5.863 1 97.5 200 LYS A O 1
ATOM 1651 N N . PRO A 1 201 ? 14.82 -15.141 8.102 1 97.88 201 PRO A N 1
ATOM 1652 C CA . PRO A 1 201 ? 15.375 -16.5 8.227 1 97.88 201 PRO A CA 1
ATOM 1653 C C . PRO A 1 201 ? 14.461 -17.562 7.648 1 97.88 201 PRO A C 1
ATOM 1655 O O . PRO A 1 201 ? 14.891 -18.703 7.426 1 97.88 201 PRO A O 1
ATOM 1658 N N . TYR A 1 202 ? 13.25 -17.172 7.355 1 98.25 202 TYR A N 1
ATOM 1659 C CA . TYR A 1 202 ? 12.344 -18.188 6.84 1 98.25 202 TYR A CA 1
ATOM 1660 C C . TYR A 1 202 ? 12.523 -18.375 5.336 1 98.25 202 TYR A C 1
ATOM 1662 O O . TYR A 1 202 ? 11.883 -19.234 4.73 1 98.25 202 TYR A O 1
ATOM 1670 N N . ILE A 1 203 ? 13.406 -17.609 4.777 1 98.56 203 ILE A N 1
ATOM 1671 C CA . ILE A 1 203 ? 13.797 -17.828 3.387 1 98.56 203 ILE A CA 1
ATOM 1672 C C . ILE A 1 203 ? 14.977 -18.781 3.322 1 98.56 203 ILE A C 1
ATOM 1674 O O . ILE A 1 203 ? 16.094 -18.438 3.701 1 98.56 203 ILE A O 1
ATOM 1678 N N . ASP A 1 204 ? 14.766 -19.969 2.756 1 98.19 204 ASP A N 1
ATOM 1679 C CA . ASP A 1 204 ? 15.828 -20.984 2.693 1 98.19 204 ASP A CA 1
ATOM 1680 C C . ASP A 1 204 ? 16.688 -20.797 1.441 1 98.19 204 ASP A C 1
ATOM 1682 O O . ASP A 1 204 ? 17.906 -20.984 1.482 1 98.19 204 ASP A O 1
ATOM 1686 N N . TYR A 1 205 ? 16.016 -20.469 0.328 1 98.12 205 TYR A N 1
ATOM 1687 C CA . TYR A 1 205 ? 16.703 -20.328 -0.954 1 98.12 205 TYR A CA 1
ATOM 1688 C C . TYR A 1 205 ? 16.266 -19.047 -1.668 1 98.12 205 TYR A C 1
ATOM 1690 O O . TYR A 1 205 ? 15.117 -18.625 -1.544 1 98.12 205 TYR A O 1
ATOM 1698 N N . LYS A 1 206 ? 17.188 -18.5 -2.373 1 98.25 206 LYS A N 1
ATOM 1699 C CA . LYS A 1 206 ? 16.922 -17.375 -3.279 1 98.25 206 LYS A CA 1
ATOM 1700 C C . LYS A 1 206 ? 17.375 -17.703 -4.699 1 98.25 206 LYS A C 1
ATOM 1702 O O . LYS A 1 206 ? 18.5 -18.188 -4.906 1 98.25 206 LYS A O 1
ATOM 1707 N N . ILE A 1 207 ? 16.484 -17.484 -5.598 1 98.25 207 ILE A N 1
ATOM 1708 C CA . ILE A 1 207 ? 16.844 -17.797 -6.973 1 98.25 207 ILE A CA 1
ATOM 1709 C C . ILE A 1 207 ? 16.438 -16.656 -7.898 1 98.25 207 ILE A C 1
ATOM 1711 O O . ILE A 1 207 ? 15.562 -15.852 -7.559 1 98.25 207 ILE A O 1
ATOM 1715 N N . LYS A 1 208 ? 16.969 -16.625 -9.117 1 97.69 208 LYS A N 1
ATOM 1716 C CA . LYS A 1 208 ? 16.688 -15.562 -10.086 1 97.69 208 LYS A CA 1
ATOM 1717 C C . LYS A 1 208 ? 15.867 -16.078 -11.258 1 97.69 208 LYS A C 1
ATOM 1719 O O . LYS A 1 208 ? 15.219 -15.305 -11.961 1 97.69 208 LYS A O 1
ATOM 1724 N N . ASN A 1 209 ? 15.984 -17.391 -11.383 1 97.94 209 ASN A N 1
ATOM 1725 C CA . ASN A 1 209 ? 15.367 -18.031 -12.539 1 97.94 209 ASN A CA 1
ATOM 1726 C C . ASN A 1 209 ? 14.875 -19.438 -12.219 1 97.94 209 ASN A C 1
ATOM 1728 O O . ASN A 1 209 ? 15.672 -20.312 -11.859 1 97.94 209 ASN A O 1
ATOM 1732 N N . LEU A 1 210 ? 13.625 -19.609 -12.453 1 98.56 210 LEU A N 1
ATOM 1733 C CA . LEU A 1 210 ? 13.031 -20.875 -12.023 1 98.56 210 LEU A CA 1
ATOM 1734 C C . LEU A 1 210 ? 13.516 -22.031 -12.883 1 98.56 210 LEU A C 1
ATOM 1736 O O . LEU A 1 210 ? 13.961 -23.047 -12.367 1 98.56 210 LEU A O 1
ATOM 1740 N N . PRO A 1 211 ? 13.516 -21.969 -14.234 1 98.31 211 PRO A N 1
ATOM 1741 C CA . PRO A 1 211 ? 14 -23.094 -15.047 1 98.31 211 PRO A CA 1
ATOM 1742 C C . PRO A 1 211 ? 15.445 -23.453 -14.727 1 98.31 211 PRO A C 1
ATOM 1744 O O . PRO A 1 211 ? 15.773 -24.641 -14.625 1 98.31 211 PRO A O 1
ATOM 1747 N N . SER A 1 212 ? 16.281 -22.453 -14.539 1 97.81 212 SER A N 1
ATOM 1748 C CA . SER A 1 212 ? 17.672 -22.719 -14.219 1 97.81 212 SER A CA 1
ATOM 1749 C C . SER A 1 212 ? 17.812 -23.422 -12.875 1 97.81 212 SER A C 1
ATOM 1751 O O . SER A 1 212 ? 18.641 -24.328 -12.727 1 97.81 212 SER A O 1
ATOM 1753 N N . PHE A 1 213 ? 17.047 -23.031 -11.945 1 98.06 213 PHE A N 1
ATOM 1754 C CA . PHE A 1 213 ? 17.062 -23.625 -10.617 1 98.06 213 PHE A CA 1
ATOM 1755 C C . PHE A 1 213 ? 16.641 -25.094 -10.688 1 98.06 213 PHE A C 1
ATOM 1757 O O . PHE A 1 213 ? 17.297 -25.953 -10.102 1 98.06 213 PHE A O 1
ATOM 1764 N N . LEU A 1 214 ? 15.578 -25.359 -11.398 1 98.06 214 LEU A N 1
ATOM 1765 C CA . LEU A 1 214 ? 15.086 -26.734 -11.531 1 98.06 214 LEU A CA 1
ATOM 1766 C C . LEU A 1 214 ? 16.109 -27.594 -12.266 1 98.06 214 LEU A C 1
ATOM 1768 O O . LEU A 1 214 ? 16.281 -28.766 -11.922 1 98.06 214 LEU A O 1
ATOM 1772 N N . GLN A 1 215 ? 16.719 -27.016 -13.234 1 97.25 215 GLN A N 1
ATOM 1773 C CA . GLN A 1 215 ? 17.75 -27.734 -13.969 1 97.25 215 GLN A CA 1
ATOM 1774 C C . GLN A 1 215 ? 18.875 -28.188 -13.039 1 97.25 215 GLN A C 1
ATOM 1776 O O . GLN A 1 215 ? 19.344 -29.312 -13.125 1 97.25 215 GLN A O 1
ATOM 1781 N N . GLU A 1 216 ? 19.25 -27.266 -12.18 1 96.06 216 GLU A N 1
ATOM 1782 C CA . GLU A 1 216 ? 20.312 -27.562 -11.227 1 96.06 216 GLU A CA 1
ATOM 1783 C C . GLU A 1 216 ? 19.906 -28.703 -10.297 1 96.06 216 GLU A C 1
ATOM 1785 O O . GLU A 1 216 ? 20.703 -29.609 -10.031 1 96.06 216 GLU A O 1
ATOM 1790 N N . ILE A 1 217 ? 18.734 -28.672 -9.789 1 96.19 217 ILE A N 1
ATOM 1791 C CA . ILE A 1 217 ? 18.25 -29.688 -8.867 1 96.19 217 ILE A CA 1
ATOM 1792 C C . ILE A 1 217 ? 18.141 -31.031 -9.578 1 96.19 217 ILE A C 1
ATOM 1794 O O . ILE A 1 217 ? 18.5 -32.062 -9.023 1 96.19 217 ILE A O 1
ATOM 1798 N N . ASN A 1 218 ? 17.688 -31 -10.828 1 95.88 218 ASN A N 1
ATOM 1799 C CA . ASN A 1 218 ? 17.516 -32.219 -11.602 1 95.88 218 ASN A CA 1
ATOM 1800 C C . ASN A 1 218 ? 18.859 -32.906 -11.898 1 95.88 218 ASN A C 1
ATOM 1802 O O . ASN A 1 218 ? 18.953 -34.125 -11.906 1 95.88 218 ASN A O 1
ATOM 1806 N N . ILE A 1 219 ? 19.828 -32.125 -12.141 1 93.75 219 ILE A N 1
ATOM 1807 C CA . ILE A 1 219 ? 21.172 -32.625 -12.359 1 93.75 219 ILE A CA 1
ATOM 1808 C C . ILE A 1 219 ? 21.688 -33.312 -11.086 1 93.75 219 ILE A C 1
ATOM 1810 O O . ILE A 1 219 ? 22.297 -34.375 -11.133 1 93.75 219 ILE A O 1
ATOM 1814 N N . LEU A 1 220 ? 21.375 -32.688 -9.977 1 91.75 220 LEU A N 1
ATOM 1815 C CA . LEU A 1 220 ? 21.812 -33.219 -8.688 1 91.75 220 LEU A CA 1
ATOM 1816 C C . LEU A 1 220 ? 21.125 -34.562 -8.383 1 91.75 220 LEU A C 1
ATOM 1818 O O . LEU A 1 220 ? 21.734 -35.469 -7.82 1 91.75 220 LEU A O 1
ATOM 1822 N N . LYS A 1 221 ? 19.938 -34.719 -8.734 1 90.5 221 LYS A N 1
ATOM 1823 C CA . LYS A 1 221 ? 19.172 -35.906 -8.492 1 90.5 221 LYS A CA 1
ATOM 1824 C C . LYS A 1 221 ? 19.672 -37.062 -9.367 1 90.5 221 LYS A C 1
ATOM 1826 O O . LYS A 1 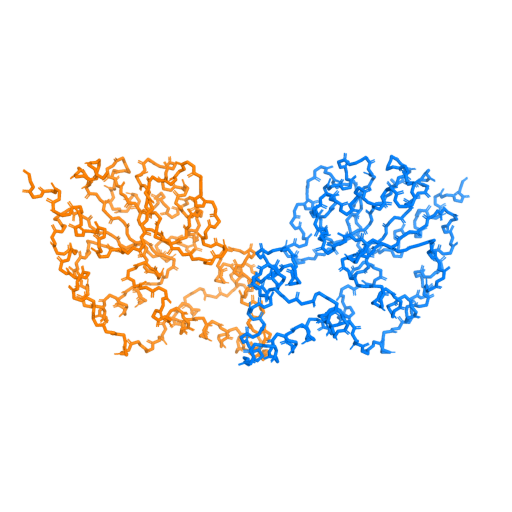221 ? 19.547 -38.25 -9 1 90.5 221 LYS A O 1
ATOM 1831 N N . ALA A 1 222 ? 20.188 -36.781 -10.477 1 88.69 222 ALA A N 1
ATOM 1832 C CA . ALA A 1 222 ? 20.625 -37.781 -11.422 1 88.69 222 ALA A CA 1
ATOM 1833 C C . ALA A 1 222 ? 21.984 -38.344 -11.023 1 88.69 222 ALA A C 1
ATOM 1835 O O . ALA A 1 222 ? 22.406 -39.375 -11.547 1 88.69 222 ALA A O 1
ATOM 1836 N N . GLN A 1 223 ? 22.656 -37.844 -10.172 1 79.38 223 GLN A N 1
ATOM 1837 C CA . GLN A 1 223 ? 23.922 -38.344 -9.688 1 79.38 223 GLN A CA 1
ATOM 1838 C C . GLN A 1 223 ? 23.719 -39.344 -8.547 1 79.38 223 GLN A C 1
ATOM 1840 O O . GLN A 1 223 ? 24.438 -40.344 -8.453 1 79.38 223 GLN A O 1
ATOM 1845 N N . MET B 1 1 ? -9.867 14.234 29.609 1 69.62 1 MET B N 1
ATOM 1846 C CA . MET B 1 1 ? -9.633 15.531 28.969 1 69.62 1 MET B CA 1
ATOM 1847 C C . MET B 1 1 ? -9.031 16.516 29.969 1 69.62 1 MET B C 1
ATOM 1849 O O . MET B 1 1 ? -8.469 17.547 29.578 1 69.62 1 MET B O 1
ATOM 1853 N N . LYS B 1 2 ? -9.219 16.234 31.188 1 71.06 2 LYS B N 1
ATOM 1854 C CA . LYS B 1 2 ? -8.703 17.094 32.25 1 71.06 2 LYS B CA 1
ATOM 1855 C C . LYS B 1 2 ? -7.184 17.188 32.188 1 71.06 2 LYS B C 1
ATOM 1857 O O . LYS B 1 2 ? -6.609 18.234 32.469 1 71.06 2 LYS B O 1
ATOM 1862 N N . ASN B 1 3 ? -6.633 16.234 31.688 1 83 3 ASN B N 1
ATOM 1863 C CA . ASN B 1 3 ? -5.176 16.156 31.656 1 83 3 ASN B CA 1
ATOM 1864 C C . ASN B 1 3 ? -4.598 17.016 30.531 1 83 3 ASN B C 1
ATOM 1866 O O . ASN B 1 3 ? -3.381 17.203 30.438 1 83 3 ASN B O 1
ATOM 1870 N N . LEU B 1 4 ? -5.516 17.656 29.797 1 92.81 4 LEU B N 1
ATOM 1871 C CA . LEU B 1 4 ? -5.039 18.453 28.672 1 92.81 4 LEU B CA 1
ATOM 1872 C C . LEU B 1 4 ? -4.992 19.938 29.047 1 92.81 4 LEU B C 1
ATOM 1874 O O . LEU B 1 4 ? -4.461 20.75 28.297 1 92.81 4 LEU B O 1
ATOM 1878 N N . ILE B 1 5 ? -5.43 20.297 30.234 1 90.88 5 ILE B N 1
ATOM 1879 C CA . ILE B 1 5 ? -5.508 21.672 30.688 1 90.88 5 ILE B CA 1
ATOM 1880 C C . ILE B 1 5 ? -4.102 22.25 30.859 1 90.88 5 ILE B C 1
ATOM 1882 O O . ILE B 1 5 ? -3.883 23.438 30.656 1 90.88 5 ILE B O 1
ATOM 1886 N N . ASP B 1 6 ? -3.201 21.359 31.109 1 92.62 6 ASP B N 1
ATOM 1887 C CA . ASP B 1 6 ? -1.847 21.828 31.406 1 92.62 6 ASP B CA 1
ATOM 1888 C C . ASP B 1 6 ? -0.951 21.719 30.172 1 92.62 6 ASP B C 1
ATOM 1890 O O . ASP B 1 6 ? 0.26 21.938 30.266 1 92.62 6 ASP B O 1
ATOM 1894 N N . THR B 1 7 ? -1.526 21.391 29.062 1 97.44 7 THR B N 1
ATOM 1895 C CA . THR B 1 7 ? -0.757 21.297 27.828 1 97.44 7 THR B CA 1
ATOM 1896 C C . THR B 1 7 ? -0.138 22.641 27.469 1 97.44 7 THR B C 1
ATOM 1898 O O . THR B 1 7 ? -0.825 23.656 27.453 1 97.44 7 THR B O 1
ATOM 1901 N N . LYS B 1 8 ? 1.144 22.656 27.141 1 98.19 8 LYS B N 1
ATOM 1902 C CA . LYS B 1 8 ? 1.849 23.906 26.859 1 98.19 8 LYS B CA 1
ATOM 1903 C C . LYS B 1 8 ? 2.137 24.047 25.375 1 98.19 8 LYS B C 1
ATOM 1905 O O . LYS B 1 8 ? 2.242 25.156 24.859 1 98.19 8 LYS B O 1
ATOM 1910 N N . TYR B 1 9 ? 2.299 22.906 24.688 1 98.75 9 TYR B N 1
ATOM 1911 C CA . TYR B 1 9 ? 2.643 22.906 23.266 1 98.75 9 TYR B CA 1
ATOM 1912 C C . TYR B 1 9 ? 1.651 22.062 22.469 1 98.75 9 TYR B C 1
ATOM 1914 O O . TYR B 1 9 ? 1.541 20.859 22.672 1 98.75 9 TYR B O 1
ATOM 1922 N N . TRP B 1 10 ? 0.943 22.688 21.531 1 98.88 10 TRP B N 1
ATOM 1923 C CA . TRP B 1 10 ? -0.024 22.031 20.656 1 98.88 10 TRP B CA 1
ATOM 1924 C C . TRP B 1 10 ? 0.544 21.828 19.266 1 98.88 10 TRP B C 1
ATOM 1926 O O . TRP B 1 10 ? 0.87 22.812 18.578 1 98.88 10 TRP B O 1
ATOM 1936 N N . LEU B 1 11 ? 0.713 20.609 18.891 1 98.94 11 LEU B N 1
ATOM 1937 C CA . LEU B 1 11 ? 1.142 20.281 17.531 1 98.94 11 LEU B CA 1
ATOM 1938 C C . LEU B 1 11 ? -0.028 19.75 16.703 1 98.94 11 LEU B C 1
ATOM 1940 O O . LEU B 1 11 ? -0.763 18.875 17.156 1 98.94 11 LEU B O 1
ATOM 1944 N N . PHE B 1 12 ? -0.214 20.328 15.539 1 98.94 12 PHE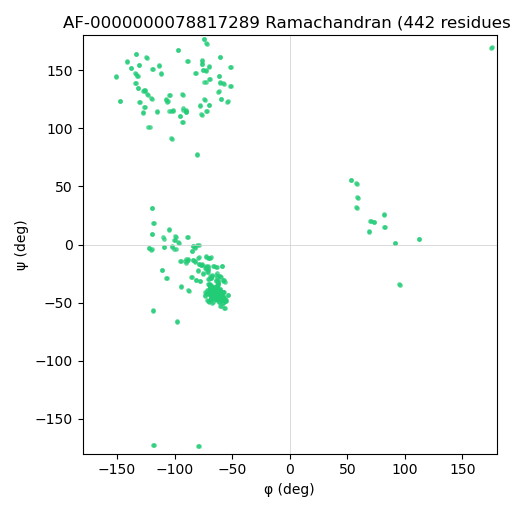 B N 1
ATOM 1945 C CA . PHE B 1 12 ? -1.287 19.938 14.625 1 98.94 12 PHE B CA 1
ATOM 1946 C C . PHE B 1 12 ? -0.723 19.469 13.289 1 98.94 12 PHE B C 1
ATOM 1948 O O . PHE B 1 12 ? 0.061 20.172 12.656 1 98.94 12 PHE B O 1
ATOM 1955 N N . ASP B 1 13 ? -1.108 18.297 12.898 1 98.88 13 ASP B N 1
ATOM 1956 C CA . ASP B 1 13 ? -0.954 17.953 11.484 1 98.88 13 ASP B CA 1
ATOM 1957 C C . ASP B 1 13 ? -1.761 18.906 10.602 1 98.88 13 ASP B C 1
ATOM 1959 O O . ASP B 1 13 ? -2.613 19.641 11.094 1 98.88 13 ASP B O 1
ATOM 1963 N N . LEU B 1 14 ? -1.403 18.922 9.367 1 98.81 14 LEU B N 1
ATOM 1964 C CA . LEU B 1 14 ? -2.074 19.844 8.461 1 98.81 14 LEU B CA 1
ATOM 1965 C C . LEU B 1 14 ? -3.172 19.141 7.676 1 98.81 14 LEU B C 1
ATOM 1967 O O . LEU B 1 14 ? -4.359 19.344 7.934 1 98.81 14 LEU B O 1
ATOM 1971 N N . ASP B 1 15 ? -2.758 18.188 6.812 1 98.38 15 ASP B N 1
ATOM 1972 C CA . ASP B 1 15 ? -3.68 17.609 5.844 1 98.38 15 ASP B CA 1
ATOM 1973 C C . ASP B 1 15 ? -4.641 16.641 6.523 1 98.38 15 ASP B C 1
ATOM 1975 O O . ASP B 1 15 ? -4.211 15.711 7.215 1 98.38 15 ASP B O 1
ATOM 1979 N N . ASN B 1 16 ? -5.957 16.922 6.301 1 97.94 16 ASN B N 1
ATOM 1980 C CA . ASN B 1 16 ? -7.055 16.125 6.836 1 97.94 16 ASN B CA 1
ATOM 1981 C C . ASN B 1 16 ? -7.16 16.266 8.352 1 97.94 16 ASN B C 1
ATOM 1983 O O . ASN B 1 16 ? -7.902 15.523 9 1 97.94 16 ASN B O 1
ATOM 1987 N N . THR B 1 17 ? -6.434 17.219 8.898 1 98.75 17 THR B N 1
ATOM 1988 C CA . THR B 1 17 ? -6.496 17.5 10.328 1 98.75 17 THR B CA 1
ATOM 1989 C C . THR B 1 17 ? -6.98 18.922 10.578 1 98.75 17 THR B C 1
ATOM 1991 O O . THR B 1 17 ? -8.07 19.125 11.109 1 98.75 17 THR B O 1
ATOM 1994 N N . LEU B 1 18 ? -6.281 19.906 10.031 1 98.81 18 LEU B N 1
ATOM 1995 C CA . LEU B 1 18 ? -6.719 21.281 10.227 1 98.81 18 LEU B CA 1
ATOM 1996 C C . LEU B 1 18 ? -7.918 21.594 9.336 1 98.81 18 LEU B C 1
ATOM 1998 O O . LEU B 1 18 ? -8.602 22.609 9.547 1 98.81 18 LEU B O 1
ATOM 2002 N N . TYR B 1 19 ? -8.141 20.781 8.352 1 98.12 19 TYR B N 1
ATOM 2003 C CA . TYR B 1 19 ? -9.375 20.734 7.586 1 98.12 19 TYR B CA 1
ATOM 2004 C C . TYR B 1 19 ? -9.875 19.297 7.461 1 98.12 19 TYR B C 1
ATOM 2006 O O . TYR B 1 19 ? -9.086 18.344 7.508 1 98.12 19 TYR B O 1
ATOM 2014 N N . SER B 1 20 ? -11.18 19.156 7.277 1 95.06 20 SER B N 1
ATOM 2015 C CA . SER B 1 20 ? -11.742 17.812 7.152 1 95.06 20 SER B CA 1
ATOM 2016 C C . SER B 1 20 ? -11.336 17.156 5.836 1 95.06 20 SER B C 1
ATOM 2018 O O . SER B 1 20 ? -11.281 17.828 4.797 1 95.06 20 SER B O 1
ATOM 2020 N N . GLY B 1 21 ? -11.086 15.836 5.934 1 92.94 21 GLY B N 1
ATOM 2021 C CA . GLY B 1 21 ? -10.828 15.086 4.723 1 92.94 21 GLY B CA 1
ATOM 2022 C C . GLY B 1 21 ? -11.961 15.148 3.721 1 92.94 21 GLY B C 1
ATOM 2023 O O . GLY B 1 21 ? -11.758 14.945 2.521 1 92.94 21 GLY B O 1
ATOM 2024 N N . GLN B 1 22 ? -13.062 15.492 4.164 1 91.38 22 GLN B N 1
ATOM 2025 C CA . GLN B 1 22 ? -14.25 15.547 3.32 1 91.38 22 GLN B CA 1
ATOM 2026 C C . GLN B 1 22 ? -14.188 16.734 2.359 1 91.38 22 GLN B C 1
ATOM 2028 O O . GLN B 1 22 ? -14.891 16.75 1.347 1 91.38 22 GLN B O 1
ATOM 2033 N N . THR B 1 23 ? -13.352 17.672 2.67 1 93 23 THR B N 1
ATOM 2034 C CA . THR B 1 23 ? -13.25 18.859 1.818 1 93 23 THR B CA 1
ATOM 2035 C C . THR B 1 23 ? -12.57 18.516 0.495 1 93 23 THR B C 1
ATOM 2037 O O . THR B 1 23 ? -12.68 19.266 -0.476 1 93 23 THR B O 1
ATOM 2040 N N . LYS B 1 24 ? -11.773 17.469 0.417 1 90.62 24 LYS B N 1
ATOM 2041 C CA . LYS B 1 24 ? -11.094 16.938 -0.761 1 90.62 24 LYS B CA 1
ATOM 2042 C C . LYS B 1 24 ? -9.977 17.875 -1.227 1 90.62 24 LYS B C 1
ATOM 2044 O O . LYS B 1 24 ? -9.664 17.922 -2.416 1 90.62 24 LYS B O 1
ATOM 2049 N N . VAL B 1 25 ? -9.562 18.719 -0.261 1 95.94 25 VAL B N 1
ATOM 2050 C CA . VAL B 1 25 ? -8.383 19.531 -0.55 1 95.94 25 VAL B CA 1
ATOM 2051 C C . VAL B 1 25 ? -7.23 18.641 -0.993 1 95.94 25 VAL B C 1
ATOM 2053 O O . VAL B 1 25 ? -6.586 18.906 -2.01 1 95.94 25 VAL B O 1
ATOM 2056 N N . PHE B 1 26 ? -7.023 17.562 -0.354 1 95.56 26 PHE B N 1
ATOM 2057 C CA . PHE B 1 26 ? -5.883 16.703 -0.647 1 95.56 26 PHE B CA 1
ATOM 2058 C C . PHE B 1 26 ? -6.062 16 -1.989 1 95.56 26 PHE B C 1
ATOM 2060 O O . PHE B 1 26 ? -5.086 15.602 -2.621 1 95.56 26 PHE B O 1
ATOM 2067 N N . SER B 1 27 ? -7.25 15.898 -2.434 1 94 27 SER B N 1
ATOM 2068 C CA . SER B 1 27 ? -7.508 15.32 -3.748 1 94 27 SER B CA 1
ATOM 2069 C C . SER B 1 27 ? -6.867 16.156 -4.855 1 94 27 SER B C 1
ATOM 2071 O O . SER B 1 27 ? -6.445 15.617 -5.879 1 94 27 SER B O 1
ATOM 2073 N N . GLU B 1 28 ? -6.832 17.438 -4.605 1 96.69 28 GLU B N 1
ATOM 2074 C CA . GLU B 1 28 ? -6.172 18.312 -5.566 1 96.69 28 GLU B CA 1
ATOM 2075 C C . GLU B 1 28 ? -4.672 18.047 -5.621 1 96.69 28 GLU B C 1
ATOM 2077 O O . GLU B 1 28 ? -4.074 18.047 -6.699 1 96.69 28 GLU B O 1
ATOM 2082 N N . VAL B 1 29 ? -4.074 17.797 -4.48 1 97.94 29 VAL B N 1
ATOM 2083 C CA . VAL B 1 29 ? -2.654 17.453 -4.402 1 97.94 29 VAL B CA 1
ATOM 2084 C C . VAL B 1 29 ? -2.404 16.109 -5.086 1 97.94 29 VAL B C 1
ATOM 2086 O O . VAL B 1 29 ? -1.452 15.969 -5.855 1 97.94 29 VAL B O 1
ATOM 2089 N N . ASP B 1 30 ? -3.27 15.203 -4.828 1 95.94 30 ASP B N 1
ATOM 2090 C CA . ASP B 1 30 ? -3.184 13.867 -5.402 1 95.94 30 ASP B CA 1
ATOM 2091 C C . ASP B 1 30 ? -3.178 13.922 -6.93 1 95.94 30 ASP B C 1
ATOM 2093 O O . ASP B 1 30 ? -2.381 13.242 -7.578 1 95.94 30 ASP B O 1
ATOM 2097 N N . LYS B 1 31 ? -4.07 14.695 -7.484 1 95.94 31 LYS B N 1
ATOM 2098 C CA . LYS B 1 31 ? -4.16 14.844 -8.938 1 95.94 31 LYS B CA 1
ATOM 2099 C C . LYS B 1 31 ? -2.867 15.422 -9.508 1 95.94 31 LYS B C 1
ATOM 2101 O O . LYS B 1 31 ? -2.396 14.984 -10.555 1 95.94 31 LYS B O 1
ATOM 2106 N N . LYS B 1 32 ? -2.346 16.344 -8.758 1 98.31 32 LYS B N 1
ATOM 2107 C CA . LYS B 1 32 ? -1.107 16.969 -9.211 1 98.31 32 LYS B CA 1
ATOM 2108 C C . LYS B 1 32 ? 0.062 15.984 -9.141 1 98.31 32 LYS B C 1
ATOM 2110 O O . LYS B 1 32 ? 0.963 16.016 -9.977 1 98.31 32 LYS B O 1
ATOM 2115 N N . MET B 1 33 ? 0.062 15.102 -8.133 1 98.44 33 MET B N 1
ATOM 2116 C CA . MET B 1 33 ? 1.118 14.102 -8.039 1 98.44 33 MET B CA 1
ATOM 2117 C C . MET B 1 33 ? 1.102 13.172 -9.25 1 98.44 33 MET B C 1
ATOM 2119 O O . MET B 1 33 ? 2.146 12.906 -9.844 1 98.44 33 MET B O 1
ATOM 2123 N N . SER B 1 34 ? -0.088 12.773 -9.617 1 98 34 SER B N 1
ATOM 2124 C CA . SER B 1 34 ? -0.207 11.906 -10.781 1 98 34 SER B CA 1
ATOM 2125 C C . SER B 1 34 ? 0.235 12.625 -12.055 1 98 34 SER B C 1
ATOM 2127 O O . SER B 1 34 ? 0.901 12.039 -12.906 1 98 34 SER B O 1
ATOM 2129 N N . SER B 1 35 ? -0.149 13.875 -12.18 1 98.44 35 SER B N 1
ATOM 2130 C CA . SER B 1 35 ? 0.251 14.672 -13.336 1 98.44 35 SER B CA 1
ATOM 2131 C C . SER B 1 35 ? 1.768 14.828 -13.398 1 98.44 35 SER B C 1
ATOM 2133 O O . SER B 1 35 ? 2.357 14.734 -14.477 1 98.44 35 SER B O 1
ATOM 2135 N N . PHE B 1 36 ? 2.344 15.109 -12.266 1 98.75 36 PHE B N 1
ATOM 2136 C CA . PHE B 1 36 ? 3.795 15.242 -12.203 1 98.75 36 PHE B CA 1
ATOM 2137 C C . PHE B 1 36 ? 4.48 13.969 -12.68 1 98.75 36 PHE B C 1
ATOM 2139 O O . PHE B 1 36 ? 5.379 14.023 -13.523 1 98.75 36 PHE B O 1
ATOM 2146 N N . ILE B 1 37 ? 4.027 12.859 -12.109 1 98.56 37 ILE B N 1
ATOM 2147 C CA . ILE B 1 37 ? 4.621 11.57 -12.43 1 98.56 37 ILE B CA 1
ATOM 2148 C C . ILE B 1 37 ? 4.406 11.25 -13.906 1 98.56 37 ILE B C 1
ATOM 2150 O O . ILE B 1 37 ? 5.324 10.773 -14.578 1 98.56 37 ILE B O 1
ATOM 2154 N N . SER B 1 38 ? 3.205 11.523 -14.406 1 98.62 38 SER B N 1
ATOM 2155 C CA . SER B 1 38 ? 2.896 11.305 -15.812 1 98.62 38 SER B CA 1
ATOM 2156 C C . SER B 1 38 ? 3.871 12.055 -16.719 1 98.62 38 SER B C 1
ATOM 2158 O O . SER B 1 38 ? 4.434 11.469 -17.656 1 98.62 38 SER B O 1
ATOM 2160 N N . LYS B 1 39 ? 4.07 13.25 -16.438 1 98.38 39 LYS B N 1
ATOM 2161 C CA . LYS B 1 39 ? 4.953 14.094 -17.234 1 98.38 39 LYS B CA 1
ATOM 2162 C C . LYS B 1 39 ? 6.41 13.656 -17.078 1 98.38 39 LYS B C 1
ATOM 2164 O O . LYS B 1 39 ? 7.129 13.547 -18.078 1 98.38 39 LYS B O 1
ATOM 2169 N N . LYS B 1 40 ? 6.793 13.414 -15.828 1 97.94 40 LYS B N 1
ATOM 2170 C CA . LYS B 1 40 ? 8.188 13.109 -15.531 1 97.94 40 LYS B CA 1
ATOM 2171 C C . LYS B 1 40 ? 8.625 11.805 -16.203 1 97.94 40 LYS B C 1
ATOM 2173 O O . LYS B 1 40 ? 9.75 11.695 -16.688 1 97.94 40 LYS B O 1
ATOM 2178 N N . PHE B 1 41 ? 7.727 10.891 -16.234 1 97.69 41 PHE B N 1
ATOM 2179 C CA . PHE B 1 41 ? 8.102 9.562 -16.688 1 97.69 41 PHE B CA 1
ATOM 2180 C C . PHE B 1 41 ? 7.496 9.266 -18.062 1 97.69 41 PHE B C 1
ATOM 2182 O O . PHE B 1 41 ? 7.691 8.188 -18.609 1 97.69 41 PHE B O 1
ATOM 2189 N N . ASN B 1 42 ? 6.719 10.148 -18.625 1 98.06 42 ASN B N 1
ATOM 2190 C CA . ASN B 1 42 ? 6.066 10 -19.922 1 98.06 42 ASN B CA 1
ATOM 2191 C C . ASN B 1 42 ? 5.168 8.773 -19.969 1 98.06 42 ASN B C 1
ATOM 2193 O O . ASN B 1 42 ? 5.316 7.918 -20.844 1 98.06 42 ASN B O 1
ATOM 2197 N N . VAL B 1 43 ? 4.309 8.711 -18.984 1 97.62 43 VAL B N 1
ATOM 2198 C CA . VAL B 1 43 ? 3.303 7.656 -18.891 1 97.62 43 VAL B CA 1
ATOM 2199 C C . VAL B 1 43 ? 1.911 8.273 -18.781 1 97.62 43 VAL B C 1
ATOM 2201 O O . VAL B 1 43 ? 1.775 9.469 -18.516 1 97.62 43 VAL B O 1
ATOM 2204 N N . ASP B 1 44 ? 0.872 7.477 -19.078 1 96.62 44 ASP B N 1
ATOM 2205 C CA . ASP B 1 44 ? -0.479 8.016 -18.969 1 96.62 44 ASP B CA 1
ATOM 2206 C C . ASP B 1 44 ? -0.878 8.18 -17.5 1 96.62 44 ASP B C 1
ATOM 2208 O O . ASP B 1 44 ? -0.14 7.766 -16.594 1 96.62 44 ASP B O 1
ATOM 2212 N N . LEU B 1 45 ? -1.994 8.773 -17.25 1 96.31 45 LEU B N 1
ATOM 2213 C CA . LEU B 1 45 ? -2.424 9.109 -15.898 1 96.31 45 LEU B CA 1
ATOM 2214 C C . LEU B 1 45 ? -2.752 7.852 -15.102 1 96.31 45 LEU B C 1
ATOM 2216 O O . LEU B 1 45 ? -2.605 7.828 -13.883 1 96.31 45 LEU B O 1
ATOM 2220 N N . ILE B 1 46 ? -3.158 6.855 -15.797 1 95 46 ILE B N 1
ATOM 2221 C CA . ILE B 1 46 ? -3.475 5.605 -15.109 1 95 46 ILE B CA 1
ATOM 2222 C C . ILE B 1 46 ? -2.199 4.992 -14.539 1 95 46 ILE B C 1
ATOM 2224 O O . ILE B 1 46 ? -2.148 4.641 -13.352 1 95 46 ILE B O 1
ATOM 2228 N N . LYS B 1 47 ? -1.185 4.875 -15.336 1 94.94 47 LYS B N 1
ATOM 2229 C CA . LYS B 1 47 ? 0.109 4.367 -14.891 1 94.94 47 LYS B CA 1
ATOM 2230 C C . LYS B 1 47 ? 0.742 5.293 -13.859 1 94.94 47 LYS B C 1
ATOM 2232 O O . LYS B 1 47 ? 1.377 4.828 -12.906 1 94.94 47 LYS B O 1
ATOM 2237 N N . ALA B 1 48 ? 0.577 6.523 -14.055 1 97.44 48 ALA B N 1
ATOM 2238 C CA . ALA B 1 48 ? 1.106 7.492 -13.102 1 97.44 48 ALA B CA 1
ATOM 2239 C C . ALA B 1 48 ? 0.493 7.289 -11.719 1 97.44 48 ALA B C 1
ATOM 2241 O O . ALA B 1 48 ? 1.197 7.332 -10.703 1 97.44 48 ALA B O 1
ATOM 2242 N N . ARG B 1 49 ? -0.797 7.098 -11.672 1 95.56 49 ARG B N 1
ATOM 2243 C CA . ARG B 1 49 ? -1.498 6.871 -10.414 1 95.56 49 ARG B CA 1
ATOM 2244 C C . ARG B 1 49 ? -1.031 5.578 -9.75 1 95.56 49 ARG B C 1
ATOM 2246 O O . ARG B 1 49 ? -0.894 5.516 -8.531 1 95.56 49 ARG B O 1
ATOM 2253 N N . GLU B 1 50 ? -0.763 4.617 -10.562 1 94.12 50 GLU B N 1
ATOM 2254 C CA . GLU B 1 50 ? -0.228 3.355 -10.055 1 94.12 50 GLU B CA 1
ATOM 2255 C C . GLU B 1 50 ? 1.118 3.562 -9.367 1 94.12 50 GLU B C 1
ATOM 2257 O O . GLU B 1 50 ? 1.335 3.076 -8.258 1 94.12 50 GLU B O 1
ATOM 2262 N N . ILE B 1 51 ? 1.961 4.238 -10.023 1 95.5 51 ILE B N 1
ATOM 2263 C CA . ILE B 1 51 ? 3.287 4.52 -9.484 1 95.5 51 ILE B CA 1
ATOM 2264 C C . ILE B 1 51 ? 3.158 5.332 -8.203 1 95.5 51 ILE B C 1
ATOM 2266 O O . ILE B 1 51 ? 3.811 5.031 -7.199 1 95.5 51 ILE B O 1
ATOM 2270 N N . GLN B 1 52 ? 2.303 6.27 -8.242 1 97.31 52 GLN B N 1
ATOM 2271 C CA . GLN B 1 52 ? 2.061 7.137 -7.094 1 97.31 52 GLN B CA 1
ATOM 2272 C C . GLN B 1 52 ? 1.663 6.32 -5.867 1 97.31 52 GLN B C 1
ATOM 2274 O O . GLN B 1 52 ? 2.262 6.469 -4.797 1 97.31 52 GLN B O 1
ATOM 2279 N N . LYS B 1 53 ? 0.691 5.547 -6 1 94.25 53 LYS B N 1
ATOM 2280 C CA . LYS B 1 53 ? 0.157 4.793 -4.871 1 94.25 53 LYS B CA 1
ATOM 2281 C C . LYS B 1 53 ? 1.137 3.717 -4.418 1 94.25 53 LYS B C 1
ATOM 2283 O O . LYS B 1 53 ? 1.277 3.463 -3.219 1 94.25 53 LYS B O 1
ATOM 2288 N N . LYS B 1 54 ? 1.816 3.117 -5.383 1 93.06 54 LYS B N 1
ATOM 2289 C CA . LYS B 1 54 ? 2.881 2.176 -5.047 1 93.06 54 LYS B CA 1
ATOM 2290 C C . LYS B 1 54 ? 3.924 2.828 -4.145 1 93.06 54 LYS B C 1
ATOM 2292 O O . LYS B 1 54 ? 4.273 2.285 -3.094 1 93.06 54 LYS B O 1
ATOM 2297 N N . TYR B 1 55 ? 4.352 3.998 -4.523 1 95.69 55 TYR B N 1
ATOM 2298 C CA . TYR B 1 55 ? 5.371 4.703 -3.756 1 95.69 55 TYR B CA 1
ATOM 2299 C C . TYR B 1 55 ? 4.848 5.094 -2.379 1 95.69 55 TYR B C 1
ATOM 2301 O O . TYR B 1 55 ? 5.547 4.938 -1.375 1 95.69 55 TYR B O 1
ATOM 2309 N N . PHE B 1 56 ? 3.678 5.5 -2.346 1 94.69 56 PHE B N 1
ATOM 2310 C CA . PHE B 1 56 ? 3.068 5.879 -1.078 1 94.69 56 PHE B CA 1
ATOM 2311 C C . PHE B 1 56 ? 3.055 4.703 -0.11 1 94.69 56 PHE B C 1
ATOM 2313 O O . PHE B 1 56 ? 3.518 4.82 1.026 1 94.69 56 PHE B O 1
ATOM 2320 N N . TYR B 1 57 ? 2.631 3.582 -0.549 1 91 57 TYR B N 1
ATOM 2321 C CA . TYR B 1 57 ? 2.439 2.439 0.338 1 91 57 TYR B CA 1
ATOM 2322 C C . TYR B 1 57 ? 3.77 1.767 0.654 1 91 57 TYR B C 1
ATOM 2324 O O . TYR B 1 57 ? 3.973 1.267 1.763 1 91 57 TYR B O 1
ATOM 2332 N N . GLU B 1 58 ? 4.695 1.809 -0.272 1 90.44 58 GLU B N 1
ATOM 2333 C CA . GLU B 1 58 ? 5.957 1.105 -0.077 1 90.44 58 GLU B CA 1
ATOM 2334 C C . GLU B 1 58 ? 6.953 1.961 0.704 1 90.44 58 GLU B C 1
ATOM 2336 O O . GLU B 1 58 ? 7.773 1.435 1.456 1 90.44 58 GLU B O 1
ATOM 2341 N N . TYR B 1 59 ? 6.77 3.344 0.553 1 92 59 TYR B N 1
ATOM 2342 C CA . TYR B 1 59 ? 7.812 4.199 1.106 1 92 59 TYR B CA 1
ATOM 2343 C C . TYR B 1 59 ? 7.238 5.164 2.135 1 92 59 TYR B C 1
ATOM 2345 O O . TYR B 1 59 ? 7.969 5.965 2.723 1 92 59 TYR B O 1
ATOM 2353 N N . GLY B 1 60 ? 5.965 5.152 2.336 1 89.75 60 GLY B N 1
ATOM 2354 C CA . GLY B 1 60 ? 5.316 6.008 3.316 1 89.75 60 GLY B CA 1
ATOM 2355 C C . GLY B 1 60 ? 4.766 7.289 2.721 1 89.75 60 GLY B C 1
ATOM 2356 O O . GLY B 1 60 ? 3.75 7.809 3.186 1 89.75 60 GLY B O 1
ATOM 2357 N N . THR B 1 61 ? 5.488 7.797 1.729 1 96.12 61 THR B N 1
ATOM 2358 C CA . THR B 1 61 ? 5.004 8.906 0.916 1 96.12 61 THR B CA 1
ATOM 2359 C C . THR B 1 61 ? 5.391 8.711 -0.548 1 96.12 61 THR B C 1
ATOM 2361 O O . THR B 1 61 ? 6.34 7.992 -0.855 1 96.12 61 THR B O 1
ATOM 2364 N N . THR B 1 62 ? 4.668 9.344 -1.383 1 97.56 62 THR B N 1
ATOM 2365 C CA . THR B 1 62 ? 5.008 9.32 -2.801 1 97.56 62 THR B CA 1
ATOM 2366 C C . THR B 1 62 ? 6.375 9.953 -3.039 1 97.56 62 THR B C 1
ATOM 2368 O O . THR B 1 62 ? 7.195 9.406 -3.779 1 97.56 62 THR B O 1
ATOM 2371 N N . LEU B 1 63 ? 6.66 11.047 -2.361 1 98.44 63 LEU B N 1
ATOM 2372 C CA . LEU B 1 63 ? 7.93 11.742 -2.523 1 98.44 63 LEU B CA 1
ATOM 2373 C C . LEU B 1 63 ? 9.102 10.844 -2.145 1 98.44 63 LEU B C 1
ATOM 2375 O O . LEU B 1 63 ? 10.109 10.797 -2.855 1 98.44 63 LEU B O 1
ATOM 2379 N N . SER B 1 64 ? 8.984 10.148 -1.036 1 97.31 64 SER B N 1
ATOM 2380 C CA . SER B 1 64 ? 10.055 9.266 -0.592 1 97.31 64 SER B CA 1
ATOM 2381 C C . SER B 1 64 ? 10.375 8.211 -1.647 1 97.31 64 SER B C 1
ATOM 2383 O O . SER B 1 64 ? 11.539 7.906 -1.896 1 97.31 64 SER B O 1
ATOM 2385 N N . GLY B 1 65 ? 9.336 7.711 -2.238 1 97 65 GLY B N 1
ATOM 2386 C CA . GLY B 1 65 ? 9.539 6.75 -3.309 1 97 65 GLY B CA 1
ATOM 2387 C C . GLY B 1 65 ? 10.242 7.34 -4.52 1 97 65 GLY B C 1
ATOM 2388 O O . GLY B 1 65 ? 11.18 6.738 -5.055 1 97 65 GLY B O 1
ATOM 2389 N N . LEU B 1 66 ? 9.805 8.477 -4.934 1 98.38 66 LEU B N 1
ATOM 2390 C CA . LEU B 1 66 ? 10.383 9.156 -6.09 1 98.38 66 LEU B CA 1
ATOM 2391 C C . LEU B 1 66 ? 11.852 9.477 -5.855 1 98.38 66 LEU B C 1
ATOM 2393 O O . LEU B 1 66 ? 12.672 9.344 -6.766 1 98.38 66 LEU B O 1
ATOM 2397 N N . MET B 1 67 ? 12.141 9.883 -4.633 1 98.19 67 MET B N 1
ATOM 2398 C CA . MET B 1 67 ? 13.531 10.188 -4.297 1 98.19 67 MET B CA 1
ATOM 2399 C C . MET B 1 67 ? 14.383 8.922 -4.289 1 98.19 67 MET B C 1
ATOM 2401 O O . MET B 1 67 ? 15.477 8.906 -4.855 1 98.19 67 MET B O 1
ATOM 2405 N N . SER B 1 68 ? 13.922 7.914 -3.67 1 95.12 68 SER B N 1
ATOM 2406 C CA . SER B 1 68 ? 14.68 6.684 -3.48 1 95.12 68 SER B CA 1
ATOM 2407 C C . SER B 1 68 ? 14.867 5.945 -4.801 1 95.12 68 SER B C 1
ATOM 2409 O O . SER B 1 68 ? 15.969 5.473 -5.102 1 95.12 68 SER B O 1
ATOM 2411 N N . HIS B 1 69 ? 13.836 5.93 -5.582 1 93.31 69 HIS B N 1
ATOM 2412 C CA . HIS B 1 69 ? 13.859 5.102 -6.781 1 93.31 69 HIS B CA 1
ATOM 2413 C C . HIS B 1 69 ? 14.297 5.902 -8 1 93.31 69 HIS B C 1
ATOM 2415 O O . HIS B 1 69 ? 14.977 5.379 -8.883 1 93.31 69 HIS B O 1
ATOM 2421 N N . ASP B 1 70 ? 13.93 7.109 -8.062 1 96 70 ASP B N 1
ATOM 2422 C CA . ASP B 1 70 ? 14.055 7.836 -9.32 1 96 70 ASP B CA 1
ATOM 2423 C C . ASP B 1 70 ? 14.961 9.055 -9.156 1 96 70 ASP B C 1
ATOM 2425 O O . ASP B 1 70 ? 15.195 9.797 -10.109 1 96 70 ASP B O 1
ATOM 2429 N N . LYS B 1 71 ? 15.391 9.312 -7.977 1 96.5 71 LYS B N 1
ATOM 2430 C CA . LYS B 1 71 ? 16.312 10.398 -7.664 1 96.5 71 LYS B CA 1
ATOM 2431 C C . LYS B 1 71 ? 15.742 11.75 -8.086 1 96.5 71 LYS B C 1
ATOM 2433 O O . LYS B 1 71 ? 16.453 12.586 -8.633 1 96.5 71 LYS B O 1
ATOM 2438 N N . ILE B 1 72 ? 14.516 11.914 -7.863 1 97.44 72 ILE B N 1
ATOM 2439 C CA . ILE B 1 72 ? 13.844 13.164 -8.219 1 97.44 72 ILE B CA 1
ATOM 2440 C C . ILE B 1 72 ? 14.266 14.266 -7.25 1 97.44 72 ILE B C 1
ATOM 2442 O O . ILE B 1 72 ? 14.523 14.008 -6.074 1 97.44 72 ILE B O 1
ATOM 2446 N N . ASP B 1 73 ? 14.281 15.523 -7.707 1 97.81 73 ASP B N 1
ATOM 2447 C CA . ASP B 1 73 ? 14.445 16.688 -6.844 1 97.81 73 ASP B CA 1
ATOM 2448 C C . ASP B 1 73 ? 13.188 16.953 -6.02 1 97.81 73 ASP B C 1
ATOM 2450 O O . ASP B 1 73 ? 12.141 17.297 -6.566 1 97.81 73 ASP B O 1
ATOM 2454 N N . PRO B 1 74 ? 13.297 16.828 -4.773 1 98.44 74 PRO B N 1
ATOM 2455 C CA . PRO B 1 74 ? 12.102 16.969 -3.949 1 98.44 74 PRO B CA 1
ATOM 2456 C C . PRO B 1 74 ? 11.492 18.359 -4.023 1 98.44 74 PRO B C 1
ATOM 2458 O O . PRO B 1 74 ? 10.281 18.531 -3.867 1 98.44 74 PRO B O 1
ATOM 2461 N N . HIS B 1 75 ? 12.297 19.375 -4.285 1 98.19 75 HIS B N 1
ATOM 2462 C CA . HIS B 1 75 ? 11.781 20.734 -4.359 1 98.19 75 HIS B CA 1
ATOM 2463 C C . HIS B 1 75 ? 10.898 20.922 -5.586 1 98.19 75 HIS B C 1
ATOM 2465 O O . HIS B 1 75 ? 9.844 21.562 -5.508 1 98.19 75 HIS B O 1
ATOM 2471 N N . GLU B 1 76 ? 11.359 20.375 -6.672 1 98 76 GLU B N 1
ATOM 2472 C CA . GLU B 1 76 ? 10.562 20.453 -7.895 1 98 76 GLU B CA 1
ATOM 2473 C C . GLU B 1 76 ? 9.203 19.781 -7.707 1 98 76 GLU B C 1
ATOM 2475 O O . GLU B 1 76 ? 8.18 20.328 -8.133 1 98 76 GLU B O 1
ATOM 2480 N N . PHE B 1 77 ? 9.266 18.656 -7.129 1 98.75 77 PHE B N 1
ATOM 2481 C CA . PHE B 1 77 ? 8.039 17.906 -6.871 1 98.75 77 PHE B CA 1
ATOM 2482 C C . PHE B 1 77 ? 7.102 18.703 -5.965 1 98.75 77 PHE B C 1
ATOM 2484 O O . PHE B 1 77 ? 5.938 18.922 -6.301 1 98.75 77 PHE B O 1
ATOM 2491 N N . LEU B 1 78 ? 7.574 19.172 -4.832 1 98.75 78 LEU B N 1
ATOM 2492 C CA . LEU B 1 78 ? 6.762 19.844 -3.834 1 98.75 78 LEU B CA 1
ATOM 2493 C C . LEU B 1 78 ? 6.168 21.141 -4.402 1 98.75 78 LEU B C 1
ATOM 2495 O O . LEU B 1 78 ? 4.996 21.438 -4.168 1 98.75 78 LEU B O 1
ATOM 2499 N N . GLU B 1 79 ? 6.961 21.875 -5.156 1 98.25 79 GLU B N 1
ATOM 2500 C CA . GLU B 1 79 ? 6.48 23.109 -5.758 1 98.25 79 GLU B CA 1
ATOM 2501 C C . GLU B 1 79 ? 5.324 22.844 -6.715 1 98.25 79 GLU B C 1
ATOM 2503 O O . GLU B 1 79 ? 4.344 23.594 -6.734 1 98.25 79 GLU B O 1
ATOM 2508 N N . PHE B 1 80 ? 5.488 21.797 -7.43 1 98.62 80 PHE B N 1
ATOM 2509 C CA . PHE B 1 80 ? 4.48 21.484 -8.43 1 98.62 80 PHE B CA 1
ATOM 2510 C C . PHE B 1 80 ? 3.191 21 -7.773 1 98.62 80 PHE B C 1
ATOM 2512 O O . PHE B 1 80 ? 2.109 21.516 -8.07 1 98.62 80 PHE B O 1
ATOM 2519 N N . VAL B 1 81 ? 3.291 20.062 -6.82 1 98.62 81 VAL B N 1
ATOM 2520 C CA . VAL B 1 81 ? 2.105 19.328 -6.367 1 98.62 81 VAL B CA 1
ATOM 2521 C C . VAL B 1 81 ? 1.321 20.203 -5.383 1 98.62 81 VAL B C 1
ATOM 2523 O O . VAL B 1 81 ? 0.115 20.016 -5.207 1 98.62 81 VAL B O 1
ATOM 2526 N N . HIS B 1 82 ? 2.006 21.172 -4.762 1 98.5 82 HIS B N 1
ATOM 2527 C CA . HIS B 1 82 ? 1.334 22 -3.777 1 98.5 82 HIS B CA 1
ATOM 2528 C C . HIS B 1 82 ? 0.854 23.312 -4.402 1 98.5 82 HIS B C 1
ATOM 2530 O O . HIS B 1 82 ? 0.251 24.141 -3.723 1 98.5 82 HIS B O 1
ATOM 2536 N N . ASP B 1 83 ? 1.071 23.484 -5.707 1 98.12 83 ASP B N 1
ATOM 2537 C CA . ASP B 1 83 ? 0.471 24.594 -6.441 1 98.12 83 ASP B CA 1
ATOM 2538 C C . ASP B 1 83 ? -0.976 24.281 -6.82 1 98.12 83 ASP B C 1
ATOM 2540 O O . ASP B 1 83 ? -1.271 24 -7.98 1 98.12 83 ASP B O 1
ATOM 2544 N N . ILE B 1 84 ? -1.806 24.406 -5.855 1 98.25 84 ILE B N 1
ATOM 2545 C CA . ILE B 1 84 ? -3.209 24.062 -6.055 1 98.25 84 ILE B CA 1
ATOM 2546 C C . ILE B 1 84 ? -4.078 25.297 -5.801 1 98.25 84 ILE B C 1
ATOM 2548 O O . ILE B 1 84 ? -3.721 26.156 -5.004 1 98.25 84 ILE B O 1
ATOM 2552 N N . ASP B 1 85 ? -5.242 25.391 -6.461 1 97.94 85 ASP B N 1
ATOM 2553 C CA . ASP B 1 85 ? -6.266 26.406 -6.215 1 97.94 85 ASP B CA 1
ATOM 2554 C C . ASP B 1 85 ? -7.336 25.875 -5.262 1 97.94 85 ASP B C 1
ATOM 2556 O O . ASP B 1 85 ? -8.109 24.984 -5.617 1 97.94 85 ASP B O 1
ATOM 2560 N N . ILE B 1 86 ? -7.332 26.438 -4.055 1 98 86 ILE B N 1
ATOM 2561 C CA . ILE B 1 86 ? -8.32 26 -3.072 1 98 86 ILE B CA 1
ATOM 2562 C C . ILE B 1 86 ? -9.188 27.188 -2.652 1 98 86 ILE B C 1
ATOM 2564 O O . ILE B 1 86 ? -9.617 27.266 -1.5 1 98 86 ILE B O 1
ATOM 2568 N N . SER B 1 87 ? -9.422 28.141 -3.539 1 97.25 87 SER B N 1
ATOM 2569 C CA . SER B 1 87 ? -10.211 29.328 -3.242 1 97.25 87 SER B CA 1
ATOM 2570 C C . SER B 1 87 ? -11.648 28.969 -2.908 1 97.25 87 SER B C 1
ATOM 2572 O O . SER B 1 87 ? -12.367 29.766 -2.297 1 97.25 87 SER B O 1
ATOM 2574 N N . TRP B 1 88 ? -12.039 27.812 -3.299 1 97.38 88 TRP B N 1
ATOM 2575 C CA . TRP B 1 88 ? -13.398 27.344 -3.045 1 97.38 88 TRP B CA 1
ATOM 2576 C C . TRP B 1 88 ? -13.562 26.891 -1.598 1 97.38 88 TRP B C 1
ATOM 2578 O O . TRP B 1 88 ? -14.68 26.703 -1.122 1 97.38 88 TRP B O 1
ATOM 2588 N N . LEU B 1 89 ? -12.5 26.609 -0.846 1 97.81 89 LEU B N 1
ATOM 2589 C CA . LEU B 1 89 ? -12.531 26.172 0.543 1 97.81 89 LEU B CA 1
ATOM 2590 C C . LEU B 1 89 ? -12.969 27.297 1.467 1 97.81 89 LEU B C 1
ATOM 2592 O O . LEU B 1 89 ? -12.336 28.359 1.506 1 97.81 89 LEU B O 1
ATOM 2596 N N . PRO B 1 90 ? -14.062 27.078 2.176 1 97.44 90 PRO B N 1
ATOM 2597 C CA . PRO B 1 90 ? -14.492 28.156 3.072 1 97.44 90 PRO B CA 1
ATOM 2598 C C . PRO B 1 90 ? -13.555 28.344 4.266 1 97.44 90 PRO B C 1
ATOM 2600 O O . PRO B 1 90 ? -12.93 27.375 4.715 1 97.44 90 PRO B O 1
ATOM 2603 N N . LYS B 1 91 ? -13.586 29.562 4.719 1 98.25 91 LYS B N 1
ATOM 2604 C CA . LYS B 1 91 ? -12.922 29.797 5.996 1 98.25 91 LYS B CA 1
ATOM 2605 C C . LYS B 1 91 ? -13.562 28.969 7.109 1 98.25 91 LYS B C 1
ATOM 2607 O O . LYS B 1 91 ? -14.766 28.703 7.074 1 98.25 91 LYS B O 1
ATOM 2612 N N . ASP B 1 92 ? -12.742 28.531 8.016 1 98.25 92 ASP B N 1
ATOM 2613 C CA . ASP B 1 92 ? -13.266 27.812 9.172 1 98.25 92 ASP B CA 1
ATOM 2614 C C . ASP B 1 92 ? -13.305 28.719 10.406 1 98.25 92 ASP B C 1
ATOM 2616 O O . ASP B 1 92 ? -12.398 28.688 11.234 1 98.25 92 ASP B O 1
ATOM 2620 N N . GLU B 1 93 ? -14.453 29.375 10.57 1 98.31 93 GLU B N 1
ATOM 2621 C CA . GLU B 1 93 ? -14.586 30.375 11.617 1 98.31 93 GLU B CA 1
ATOM 2622 C C . GLU B 1 93 ? -14.57 29.734 13.008 1 98.31 93 GLU B C 1
ATOM 2624 O O . GLU B 1 93 ? -14.047 30.312 13.961 1 98.31 93 GLU B O 1
ATOM 2629 N N . ILE B 1 94 ? -15.156 28.578 13.086 1 98.25 94 ILE B N 1
ATOM 2630 C CA . ILE B 1 94 ? -15.195 27.906 14.383 1 98.25 94 ILE B CA 1
ATOM 2631 C C . ILE B 1 94 ? -13.789 27.469 14.781 1 98.25 94 ILE B C 1
ATOM 2633 O O . ILE B 1 94 ? -13.367 27.688 15.922 1 98.25 94 ILE B O 1
ATOM 2637 N N . LEU B 1 95 ? -13.07 26.922 13.883 1 98.75 95 LEU B N 1
ATOM 2638 C CA . LEU B 1 95 ? -11.695 26.531 14.156 1 98.75 95 LEU B CA 1
ATOM 2639 C C . LEU B 1 95 ? -10.852 27.75 14.547 1 98.75 95 LEU B C 1
ATOM 2641 O O . LEU B 1 95 ? -10.07 27.688 15.5 1 98.75 95 LEU B O 1
ATOM 2645 N N . ARG B 1 96 ? -10.992 28.812 13.797 1 98.75 96 ARG B N 1
ATOM 2646 C CA . ARG B 1 96 ? -10.25 30.031 14.078 1 98.75 96 ARG B CA 1
ATOM 2647 C C . ARG B 1 96 ? -10.516 30.516 15.5 1 98.75 96 ARG B C 1
ATOM 2649 O O . ARG B 1 96 ? -9.578 30.828 16.234 1 98.75 96 ARG B O 1
ATOM 2656 N N . GLU B 1 97 ? -11.742 30.531 15.867 1 98.62 97 GLU B N 1
ATOM 2657 C CA . GLU B 1 97 ? -12.125 31.031 17.188 1 98.62 97 GLU B CA 1
ATOM 2658 C C . GLU B 1 97 ? -11.508 30.172 18.281 1 98.62 97 GLU B C 1
ATOM 2660 O O . GLU B 1 97 ? -10.992 30.703 19.281 1 98.62 97 GLU B O 1
ATOM 2665 N N . GLU B 1 98 ? -11.586 28.891 18.078 1 98.69 98 GLU B N 1
ATOM 2666 C CA . GLU B 1 98 ? -11.086 27.984 19.125 1 98.69 98 GLU B CA 1
ATOM 2667 C C . GLU B 1 98 ? -9.562 28.047 19.203 1 98.69 98 GLU B C 1
ATOM 2669 O O . GLU B 1 98 ? -8.984 27.938 20.297 1 98.69 98 GLU B O 1
ATOM 2674 N N . LEU B 1 99 ? -8.883 28.219 18.094 1 98.81 99 LEU B N 1
ATOM 2675 C CA . LEU B 1 99 ? -7.43 28.344 18.078 1 98.81 99 LEU B CA 1
ATOM 2676 C C . LEU B 1 99 ? -6.988 29.625 18.781 1 98.81 99 LEU B C 1
ATOM 2678 O O . LEU B 1 99 ? -5.965 29.641 19.469 1 98.81 99 LEU B O 1
ATOM 2682 N N . ILE B 1 100 ? -7.723 30.688 18.625 1 98.56 100 ILE B N 1
ATOM 2683 C CA . ILE B 1 100 ? -7.414 31.969 19.25 1 98.56 100 ILE B CA 1
ATOM 2684 C C . ILE B 1 100 ? -7.453 31.812 20.766 1 98.56 100 ILE B C 1
ATOM 2686 O O . ILE B 1 100 ? -6.648 32.406 21.484 1 98.56 100 ILE B O 1
ATOM 2690 N N . LYS B 1 101 ? -8.312 31 21.281 1 97.88 101 LYS B N 1
ATOM 2691 C CA . LYS B 1 101 ? -8.5 30.828 22.719 1 97.88 101 LYS B CA 1
ATOM 2692 C C . LYS B 1 101 ? -7.344 30.062 23.328 1 97.88 101 LYS B C 1
ATOM 2694 O O . LYS B 1 101 ? -7.152 30.094 24.547 1 97.88 101 LYS B O 1
ATOM 2699 N N . ILE B 1 102 ? -6.609 29.312 22.5 1 97.69 102 ILE B N 1
ATOM 2700 C CA . ILE B 1 102 ? -5.422 28.625 23 1 97.69 102 ILE B CA 1
ATOM 2701 C C . ILE B 1 102 ? -4.277 29.625 23.156 1 97.69 102 ILE B C 1
ATOM 2703 O O . ILE B 1 102 ? -3.727 30.109 22.172 1 97.69 102 ILE B O 1
ATOM 2707 N N . LYS B 1 103 ? -3.922 29.859 24.375 1 96.38 103 LYS B N 1
ATOM 2708 C CA . LYS B 1 103 ? -2.916 30.891 24.641 1 96.38 103 LYS B CA 1
ATOM 2709 C C . LYS B 1 103 ? -1.512 30.281 24.656 1 96.38 103 LYS B C 1
ATOM 2711 O O . LYS B 1 103 ? -0.521 31.016 24.562 1 96.38 103 LYS B O 1
ATOM 2716 N N . GLU B 1 104 ? -1.501 29 24.734 1 98.19 104 GLU B N 1
ATOM 2717 C CA . GLU B 1 104 ? -0.232 28.281 24.688 1 98.19 104 GLU B CA 1
ATOM 2718 C C . GLU B 1 104 ? 0.333 28.25 23.281 1 98.19 104 GLU B C 1
ATOM 2720 O O . GLU B 1 104 ? -0.288 28.75 22.344 1 98.19 104 GLU B O 1
ATOM 2725 N N . LYS B 1 105 ? 1.507 27.688 23.125 1 98.75 105 LYS B N 1
ATOM 2726 C CA . LYS B 1 105 ? 2.178 27.641 21.828 1 98.75 105 LYS B CA 1
ATOM 2727 C C . LYS B 1 105 ? 1.517 26.641 20.891 1 98.75 105 LYS B C 1
ATOM 2729 O O . LYS B 1 105 ? 1.111 25.547 21.328 1 98.75 105 LYS B O 1
ATOM 2734 N N . LYS B 1 106 ? 1.388 26.984 19.656 1 98.88 106 LYS B N 1
ATOM 2735 C CA . LYS B 1 106 ? 0.794 26.156 18.625 1 98.88 106 LYS B CA 1
ATOM 2736 C C . LYS B 1 106 ? 1.743 25.984 17.438 1 98.88 106 LYS B C 1
ATOM 2738 O O . LYS B 1 106 ? 2.309 26.969 16.953 1 98.88 106 LYS B O 1
ATOM 2743 N N . TYR B 1 107 ? 1.911 24.734 16.984 1 98.94 107 TYR B N 1
ATOM 2744 C CA . TYR B 1 107 ? 2.783 24.453 15.844 1 98.94 107 TYR B CA 1
ATOM 2745 C C . TYR B 1 107 ? 2.088 23.547 14.836 1 98.94 107 TYR B C 1
ATOM 2747 O O . TYR B 1 107 ? 1.285 22.688 15.211 1 98.94 107 TYR B O 1
ATOM 2755 N N . ILE B 1 108 ? 2.357 23.766 13.57 1 98.94 108 ILE B N 1
ATOM 2756 C CA . ILE B 1 108 ? 1.959 22.828 12.516 1 98.94 108 ILE B CA 1
ATOM 2757 C C . ILE B 1 108 ? 3.094 21.859 12.242 1 98.94 108 ILE B C 1
ATOM 2759 O O . ILE B 1 108 ? 4.25 22.25 12.102 1 98.94 108 ILE B O 1
ATOM 2763 N N . PHE B 1 109 ? 2.793 20.562 12.258 1 98.94 109 PHE B N 1
ATOM 2764 C CA . PHE B 1 109 ? 3.725 19.469 12.008 1 98.94 109 PHE B CA 1
ATOM 2765 C C . PHE B 1 109 ? 3.254 18.625 10.836 1 98.94 109 PHE B C 1
ATOM 2767 O O . PHE B 1 109 ? 2.336 17.812 10.984 1 98.94 109 PHE B O 1
ATOM 2774 N N . THR B 1 110 ? 3.857 18.828 9.648 1 98.75 110 THR B N 1
ATOM 2775 C CA . THR B 1 110 ? 3.285 18.266 8.43 1 98.75 110 THR B CA 1
ATOM 2776 C C . THR B 1 110 ? 4.379 17.688 7.539 1 98.75 110 THR B C 1
ATOM 2778 O O . THR B 1 110 ? 5.535 18.109 7.609 1 98.75 110 THR B O 1
ATOM 2781 N N . ASN B 1 111 ? 4.035 16.703 6.746 1 98.12 111 ASN B N 1
ATOM 2782 C CA . ASN B 1 111 ? 4.902 16.219 5.684 1 98.12 111 ASN B CA 1
ATOM 2783 C C . ASN B 1 111 ? 4.789 17.078 4.426 1 98.12 111 ASN B C 1
ATOM 2785 O O . ASN B 1 111 ? 5.469 16.812 3.428 1 98.12 111 ASN B O 1
ATOM 2789 N N . GLY B 1 112 ? 3.92 18.078 4.441 1 98.31 112 GLY B N 1
ATOM 2790 C CA . GLY B 1 112 ? 3.803 19 3.316 1 98.31 112 GLY B CA 1
ATOM 2791 C C . GLY B 1 112 ? 4.883 20.062 3.293 1 98.31 112 GLY B C 1
ATOM 2792 O O . GLY B 1 112 ? 5.801 20.031 4.117 1 98.31 112 GLY B O 1
ATOM 2793 N N . SER B 1 113 ? 4.73 20.969 2.379 1 98.5 113 SER B N 1
ATOM 2794 C CA . SER B 1 113 ? 5.711 22.031 2.217 1 98.5 113 SER B CA 1
ATOM 2795 C C . SER B 1 113 ? 5.266 23.297 2.939 1 98.5 113 SER B C 1
ATOM 2797 O O . SER B 1 113 ? 4.105 23.422 3.338 1 98.5 113 SER B O 1
ATOM 2799 N N . HIS B 1 114 ? 6.23 24.188 3.041 1 98.12 114 HIS B N 1
ATOM 2800 C CA . HIS B 1 114 ? 5.93 25.484 3.631 1 98.12 114 HIS B CA 1
ATOM 2801 C C . HIS B 1 114 ? 4.875 26.234 2.816 1 98.12 114 HIS B C 1
ATOM 2803 O O . HIS B 1 114 ? 3.949 26.812 3.381 1 98.12 114 HIS B O 1
ATOM 2809 N N . ALA B 1 115 ? 5.008 26.203 1.56 1 98.19 115 ALA B N 1
ATOM 2810 C CA . ALA B 1 115 ? 4.051 26.875 0.687 1 98.19 115 ALA B CA 1
ATOM 2811 C C . ALA B 1 115 ? 2.646 26.312 0.873 1 98.19 115 ALA B C 1
ATOM 2813 O O . ALA B 1 115 ? 1.66 27.047 0.83 1 98.19 115 ALA B O 1
ATOM 2814 N N . HIS B 1 116 ? 2.59 25.031 1.056 1 98.69 116 HIS B N 1
ATOM 2815 C CA . HIS B 1 116 ? 1.306 24.375 1.279 1 98.69 116 HIS B CA 1
ATOM 2816 C C . HIS B 1 116 ? 0.689 24.812 2.604 1 98.69 116 HIS B C 1
ATOM 2818 O O . HIS B 1 116 ? -0.512 25.078 2.676 1 98.69 116 HIS B O 1
ATOM 2824 N N . VAL B 1 117 ? 1.487 24.875 3.621 1 98.81 117 VAL B N 1
ATOM 2825 C CA . VAL B 1 117 ? 1.041 25.344 4.926 1 98.81 117 VAL B CA 1
ATOM 2826 C C . VAL B 1 117 ? 0.454 26.75 4.793 1 98.81 117 VAL B C 1
ATOM 2828 O O . VAL B 1 117 ? -0.653 27.016 5.266 1 98.81 117 VAL B O 1
ATOM 2831 N N . GLU B 1 118 ? 1.15 27.594 4.117 1 98.69 118 GLU B N 1
ATOM 2832 C CA . GLU B 1 118 ? 0.715 28.984 3.951 1 98.69 118 GLU B CA 1
ATOM 2833 C C . GLU B 1 118 ? -0.59 29.062 3.164 1 98.69 118 GLU B C 1
ATOM 2835 O O . GLU B 1 118 ? -1.517 29.766 3.559 1 98.69 118 GLU B O 1
ATOM 2840 N N . ASN B 1 119 ? -0.641 28.344 2.094 1 98.69 119 ASN B N 1
ATOM 2841 C CA . ASN B 1 119 ? -1.823 28.344 1.239 1 98.69 119 ASN B CA 1
ATOM 2842 C C . ASN B 1 119 ? -3.066 27.891 2 1 98.69 119 ASN B C 1
ATOM 2844 O O . ASN B 1 119 ? -4.094 28.578 1.975 1 98.69 119 ASN B O 1
ATOM 2848 N N . VAL B 1 120 ? -2.961 26.812 2.752 1 98.81 120 VAL B N 1
ATOM 2849 C CA . VAL B 1 120 ? -4.098 26.203 3.432 1 98.81 120 VAL B CA 1
ATOM 2850 C C . VAL B 1 120 ? -4.512 27.062 4.625 1 98.81 120 VAL B C 1
ATOM 2852 O O . VAL B 1 120 ? -5.695 27.344 4.816 1 98.81 120 VAL B O 1
ATOM 2855 N N . THR B 1 121 ? -3.541 27.531 5.398 1 98.81 121 THR B N 1
ATOM 2856 C CA . THR B 1 121 ? -3.881 28.297 6.59 1 98.81 121 THR B CA 1
ATOM 2857 C C . THR B 1 121 ? -4.484 29.656 6.211 1 98.81 121 THR B C 1
ATOM 2859 O O . THR B 1 121 ? -5.414 30.125 6.867 1 98.81 121 THR B O 1
ATOM 2862 N N . LYS B 1 122 ? -3.941 30.266 5.16 1 98.75 122 LYS B N 1
ATOM 2863 C CA . LYS B 1 122 ? -4.512 31.531 4.688 1 98.75 122 LYS B CA 1
ATOM 2864 C C . LYS B 1 122 ? -5.957 31.344 4.234 1 98.75 122 LYS B C 1
ATOM 2866 O O . LYS B 1 122 ? -6.836 32.125 4.605 1 98.75 122 LYS B O 1
ATOM 2871 N N . GLN B 1 123 ? -6.168 30.312 3.453 1 98.69 123 GLN B N 1
ATOM 2872 C CA . GLN B 1 123 ? -7.504 30.062 2.932 1 98.69 123 GLN B CA 1
ATOM 2873 C C . GLN B 1 123 ? -8.492 29.766 4.059 1 98.69 123 GLN B C 1
ATOM 2875 O O . GLN B 1 123 ? -9.641 30.203 4.016 1 98.69 123 GLN B O 1
ATOM 2880 N N . LEU B 1 124 ? -8.055 29.094 5.094 1 98.69 124 LEU B N 1
ATOM 2881 C CA . LEU B 1 124 ? -8.906 28.703 6.215 1 98.69 124 LEU B CA 1
ATOM 2882 C C . LEU B 1 124 ? -9.133 29.875 7.152 1 98.69 124 LEU B C 1
ATOM 2884 O O . LEU B 1 124 ? -10.031 29.844 8 1 98.69 124 LEU B O 1
ATOM 2888 N N . GLY B 1 125 ? -8.289 30.906 7.031 1 98.75 125 GLY B N 1
ATOM 2889 C CA . GLY B 1 125 ? -8.375 32.062 7.906 1 98.75 125 GLY B CA 1
ATOM 2890 C C . GLY B 1 125 ? -7.699 31.844 9.25 1 98.75 125 GLY B C 1
ATOM 2891 O O . GLY B 1 125 ? -8.094 32.469 10.25 1 98.75 125 GLY B O 1
ATOM 2892 N N . ILE B 1 126 ? -6.742 30.969 9.219 1 98.88 126 ILE B N 1
ATOM 2893 C CA . ILE B 1 126 ? -6.117 30.688 10.508 1 98.88 126 ILE B CA 1
ATOM 2894 C C . ILE B 1 126 ? -4.629 31.031 10.438 1 98.88 126 ILE B C 1
ATOM 2896 O O . ILE B 1 126 ? -3.855 30.641 11.312 1 98.88 126 ILE B O 1
ATOM 2900 N N . ASP B 1 127 ? -4.234 31.672 9.328 1 98.31 127 ASP B N 1
ATOM 2901 C CA . ASP B 1 127 ? -2.869 32.188 9.234 1 98.31 127 ASP B CA 1
ATOM 2902 C C . ASP B 1 127 ? -2.561 33.156 10.375 1 98.31 127 ASP B C 1
ATOM 2904 O O . ASP B 1 127 ? -3.424 33.938 10.781 1 98.31 127 ASP B O 1
ATOM 2908 N N . GLY B 1 128 ? -1.415 33.062 10.945 1 97.94 128 GLY B N 1
ATOM 2909 C CA . GLY B 1 128 ? -0.998 33.969 12 1 97.94 128 GLY B CA 1
ATOM 2910 C C . GLY B 1 128 ? -1.332 33.469 13.391 1 97.94 128 GLY B C 1
ATOM 2911 O O . GLY B 1 128 ? -0.97 34.094 14.391 1 97.94 128 GLY B O 1
ATOM 2912 N N . LEU B 1 129 ? -1.902 32.312 13.508 1 98.75 129 LEU B N 1
ATOM 2913 C CA . LEU B 1 129 ? -2.336 31.812 14.812 1 98.75 129 LEU B CA 1
ATOM 2914 C C . LEU B 1 129 ? -1.353 30.781 15.359 1 98.75 129 LEU B C 1
ATOM 2916 O O . LEU B 1 129 ? -1.525 30.297 16.484 1 98.75 129 LEU B O 1
ATOM 2920 N N . PHE B 1 130 ? -0.334 30.469 14.586 1 98.88 130 PHE B N 1
ATOM 2921 C CA . PHE B 1 130 ? 0.652 29.469 14.984 1 98.88 130 PHE B CA 1
ATOM 2922 C C . PHE B 1 130 ? 2.002 30.125 15.258 1 98.88 130 PHE B C 1
ATOM 2924 O O . PHE B 1 130 ? 2.365 31.109 14.617 1 98.88 130 PHE B O 1
ATOM 2931 N N . ASP B 1 131 ? 2.711 29.578 16.156 1 98.81 131 ASP B N 1
ATOM 2932 C CA . ASP B 1 131 ? 4.027 30.078 16.547 1 98.81 131 ASP B CA 1
ATOM 2933 C C . ASP B 1 131 ? 5.109 29.578 15.586 1 98.81 131 ASP B C 1
ATOM 2935 O O . ASP B 1 131 ? 6.227 30.094 15.586 1 98.81 131 ASP B O 1
ATOM 2939 N N . GLY B 1 132 ? 4.773 28.594 14.789 1 98.75 132 GLY B N 1
ATOM 2940 C CA . GLY B 1 132 ? 5.688 28.047 13.797 1 98.75 132 GLY B CA 1
ATOM 2941 C C . GLY B 1 132 ? 5.137 26.828 13.078 1 98.75 132 GLY B C 1
ATOM 2942 O O . GLY B 1 132 ? 4.07 26.312 13.438 1 98.75 132 GLY B O 1
ATOM 2943 N N . ALA B 1 133 ? 5.832 26.453 12.047 1 98.81 133 ALA B N 1
ATOM 2944 C CA . ALA B 1 133 ? 5.531 25.234 11.297 1 98.81 133 ALA B CA 1
ATOM 2945 C C . ALA B 1 133 ? 6.797 24.422 11.031 1 98.81 133 ALA B C 1
ATOM 2947 O O . ALA B 1 133 ? 7.871 24.984 10.812 1 98.81 133 ALA B O 1
ATOM 2948 N N . PHE B 1 134 ? 6.656 23.156 11.164 1 98.94 134 PHE B N 1
ATOM 2949 C CA . PHE B 1 134 ? 7.691 22.188 10.812 1 98.94 134 PHE B CA 1
ATOM 2950 C C . PHE B 1 134 ? 7.238 21.297 9.656 1 98.94 134 PHE B C 1
ATOM 2952 O O . PHE B 1 134 ? 6.266 20.562 9.781 1 98.94 134 PHE B O 1
ATOM 2959 N N . ASP B 1 135 ? 7.941 21.453 8.539 1 98.62 135 ASP B N 1
ATOM 2960 C CA . ASP B 1 135 ? 7.488 20.797 7.316 1 98.62 135 ASP B CA 1
ATOM 2961 C C . ASP B 1 135 ? 8.531 19.797 6.809 1 98.62 135 ASP B C 1
ATOM 2963 O O . ASP B 1 135 ? 9.516 19.516 7.5 1 98.62 135 ASP B O 1
ATOM 2967 N N . ILE B 1 136 ? 8.344 19.25 5.668 1 98.75 136 ILE B N 1
ATOM 2968 C CA . ILE B 1 136 ? 9.141 18.156 5.145 1 98.75 136 ILE B CA 1
ATOM 2969 C C . ILE B 1 136 ? 10.555 18.641 4.832 1 98.75 136 ILE B C 1
ATOM 2971 O O . ILE B 1 136 ? 11.516 17.875 4.891 1 98.75 136 ILE B O 1
ATOM 2975 N N . VAL B 1 137 ? 10.703 19.922 4.516 1 98.44 137 VAL B N 1
ATOM 2976 C CA . VAL B 1 137 ? 12.023 20.484 4.242 1 98.44 137 VAL B CA 1
ATOM 2977 C C . VAL B 1 137 ? 12.805 20.625 5.543 1 98.44 137 VAL B C 1
ATOM 2979 O O . VAL B 1 137 ? 13.992 20.297 5.598 1 98.44 137 VAL B O 1
ATOM 2982 N N . ASP B 1 138 ? 12.117 21.047 6.562 1 98.56 138 ASP B N 1
ATOM 2983 C CA . ASP B 1 138 ? 12.734 21.094 7.883 1 98.56 138 ASP B CA 1
ATOM 2984 C C . ASP B 1 138 ? 13.242 19.703 8.297 1 98.56 138 ASP B C 1
ATOM 2986 O O . ASP B 1 138 ? 14.242 19.594 9.008 1 98.56 138 ASP B O 1
ATOM 2990 N N . ALA B 1 139 ? 12.57 18.688 7.848 1 98.5 139 ALA B N 1
ATOM 2991 C CA . ALA B 1 139 ? 12.891 17.312 8.219 1 98.5 139 ALA B CA 1
ATOM 2992 C C . ALA B 1 139 ? 13.914 16.719 7.262 1 98.5 139 ALA B C 1
ATOM 2994 O O . ALA B 1 139 ? 14.156 15.5 7.281 1 98.5 139 ALA B O 1
ATOM 2995 N N . ASN B 1 140 ? 14.453 17.516 6.355 1 98.12 140 ASN B N 1
ATOM 2996 C CA . ASN B 1 140 ? 15.398 17.047 5.344 1 98.12 140 ASN B CA 1
ATOM 2997 C C . ASN B 1 140 ? 14.805 15.945 4.48 1 98.12 140 ASN B C 1
ATOM 2999 O O . ASN B 1 140 ? 15.484 14.961 4.164 1 98.12 140 ASN B O 1
ATOM 3003 N N . PHE B 1 141 ? 13.547 16.031 4.309 1 98.25 141 PHE B N 1
ATOM 3004 C CA . PHE B 1 141 ? 12.781 15.164 3.41 1 98.25 141 PHE B CA 1
ATOM 3005 C C . PHE B 1 141 ? 12.648 13.766 3.984 1 98.25 141 PHE B C 1
ATOM 3007 O O . PHE B 1 141 ? 12.414 12.805 3.246 1 98.25 141 PHE B O 1
ATOM 3014 N N . ILE B 1 142 ? 12.844 13.609 5.266 1 97.75 142 ILE B N 1
ATOM 3015 C CA . ILE B 1 142 ? 12.461 12.406 6.004 1 97.75 142 ILE B CA 1
ATOM 3016 C C . ILE B 1 142 ? 11.062 12.578 6.586 1 97.75 142 ILE B C 1
ATOM 3018 O O . ILE B 1 142 ? 10.828 13.461 7.414 1 97.75 142 ILE B O 1
ATOM 3022 N N . PRO B 1 143 ? 10.117 11.727 6.141 1 98.06 143 PRO B N 1
ATOM 3023 C CA . PRO B 1 143 ? 8.734 11.969 6.551 1 98.06 143 PRO B CA 1
ATOM 3024 C C . PRO B 1 143 ? 8.375 11.281 7.863 1 98.06 143 PRO B C 1
ATOM 3026 O O . PRO B 1 143 ? 9.047 10.328 8.273 1 98.06 143 PRO B O 1
ATOM 3029 N N . LYS B 1 144 ? 7.234 11.875 8.578 1 97.44 144 LYS B N 1
ATOM 3030 C CA . LYS B 1 144 ? 6.488 11.039 9.516 1 97.44 144 LYS B CA 1
ATOM 3031 C C . LYS B 1 144 ? 6.066 9.727 8.875 1 97.44 144 LYS B C 1
ATOM 3033 O O . LYS B 1 144 ? 5.785 9.68 7.672 1 97.44 144 LYS B O 1
ATOM 3038 N N . PRO B 1 145 ? 6.23 8.633 9.625 1 96.62 145 PRO B N 1
ATOM 3039 C CA . PRO B 1 145 ? 6.414 8.531 11.078 1 96.62 145 PRO B CA 1
ATOM 3040 C C . PRO B 1 145 ? 7.859 8.219 11.469 1 96.62 145 PRO B C 1
ATOM 3042 O O . PRO B 1 145 ? 8.109 7.742 12.578 1 96.62 145 PRO B O 1
ATOM 3045 N N . LYS B 1 146 ? 8.82 8.328 10.555 1 96.5 146 LYS B N 1
ATOM 3046 C CA . LYS B 1 146 ? 10.195 8.148 11.016 1 96.5 146 LYS B CA 1
ATOM 3047 C C . LYS B 1 146 ? 10.492 9.031 12.227 1 96.5 146 LYS B C 1
ATOM 3049 O O . LYS B 1 146 ? 9.922 10.117 12.359 1 96.5 146 LYS B O 1
ATOM 3054 N N . ILE B 1 147 ? 11.359 8.68 13.039 1 98 147 ILE B N 1
ATOM 3055 C CA . ILE B 1 147 ? 11.539 9.312 14.336 1 98 147 ILE B CA 1
ATOM 3056 C C . ILE B 1 147 ? 12.227 10.672 14.164 1 98 147 ILE B C 1
ATOM 3058 O O . ILE B 1 147 ? 11.977 11.602 14.93 1 98 147 ILE B O 1
ATOM 3062 N N . GLU B 1 148 ? 12.945 10.867 13.133 1 98.31 148 GLU B N 1
ATOM 3063 C CA . GLU B 1 148 ? 13.82 12.023 12.961 1 98.31 148 GLU B CA 1
ATOM 3064 C C . GLU B 1 148 ? 13.016 13.32 12.961 1 98.31 148 GLU B C 1
ATOM 3066 O O . GLU B 1 148 ? 13.367 14.281 13.656 1 98.31 148 GLU B O 1
ATOM 3071 N N . PRO B 1 149 ? 11.938 13.336 12.242 1 98.81 149 PRO B N 1
ATOM 3072 C CA . PRO B 1 149 ? 11.18 14.594 12.25 1 98.81 149 PRO B CA 1
ATOM 3073 C C . PRO B 1 149 ? 10.648 14.961 13.633 1 98.81 149 PRO B C 1
ATOM 3075 O O . PRO B 1 149 ? 10.57 16.141 13.969 1 98.81 149 PRO B O 1
ATOM 3078 N N . TYR B 1 150 ? 10.359 14.023 14.422 1 98.94 150 TYR B N 1
ATOM 3079 C CA . TYR B 1 150 ? 9.852 14.273 15.766 1 98.94 150 TYR B CA 1
ATOM 3080 C C . TYR B 1 150 ? 10.938 14.836 16.672 1 98.94 150 TYR B C 1
ATOM 3082 O O . TYR B 1 150 ? 10.703 15.789 17.422 1 98.94 150 TYR B O 1
ATOM 3090 N N . GLU B 1 151 ? 12.039 14.289 16.547 1 98.88 151 GLU B N 1
ATOM 3091 C CA . GLU B 1 151 ? 13.18 14.797 17.297 1 98.88 151 GLU B CA 1
ATOM 3092 C C . GLU B 1 151 ? 13.547 16.219 16.859 1 98.88 151 GLU B C 1
ATOM 3094 O O . GLU B 1 151 ? 13.828 17.078 17.703 1 98.88 151 GLU B O 1
ATOM 3099 N N . LYS B 1 152 ? 13.484 16.484 15.633 1 98.88 152 LYS B N 1
ATOM 3100 C CA . LYS B 1 152 ? 13.914 17.766 15.078 1 98.88 152 LYS B CA 1
ATOM 3101 C C . LYS B 1 152 ? 12.938 18.875 15.453 1 98.88 152 LYS B C 1
ATOM 3103 O O . LYS B 1 152 ? 13.352 2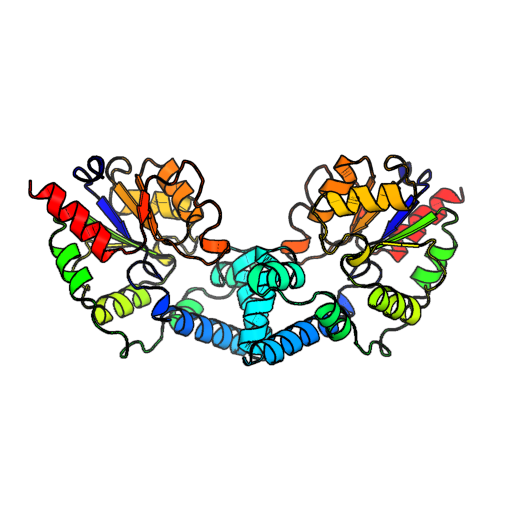0.016 15.703 1 98.88 152 LYS B O 1
ATOM 3108 N N . ILE B 1 153 ? 11.672 18.516 15.43 1 98.88 153 ILE B N 1
ATOM 3109 C CA . ILE B 1 153 ? 10.734 19.578 15.773 1 98.88 153 ILE B CA 1
ATOM 3110 C C . ILE B 1 153 ? 10.875 19.922 17.25 1 98.88 153 ILE B C 1
ATOM 3112 O O . ILE B 1 153 ? 10.742 21.094 17.641 1 98.88 153 ILE B O 1
ATOM 3116 N N . VAL B 1 154 ? 11.086 18.969 18.094 1 98.88 154 VAL B N 1
ATOM 3117 C CA . VAL B 1 154 ? 11.305 19.188 19.516 1 98.88 154 VAL B CA 1
ATOM 3118 C C . VAL B 1 154 ? 12.516 20.109 19.719 1 98.88 154 VAL B C 1
ATOM 3120 O O . VAL B 1 154 ? 12.453 21.062 20.484 1 98.88 154 VAL B O 1
ATOM 3123 N N . GLU B 1 155 ? 13.539 19.812 18.969 1 98.81 155 GLU B N 1
ATOM 3124 C CA . GLU B 1 155 ? 14.758 20.609 19.062 1 98.81 155 GLU B CA 1
ATOM 3125 C C . GLU B 1 155 ? 14.547 22.016 18.531 1 98.81 155 GLU B C 1
ATOM 3127 O O . GLU B 1 155 ? 14.891 23 19.188 1 98.81 155 GLU B O 1
ATOM 3132 N N . LYS B 1 156 ? 13.945 22.125 17.406 1 98.81 156 LYS B N 1
ATOM 3133 C CA . LYS B 1 156 ? 13.797 23.391 16.703 1 98.81 156 LYS B CA 1
ATOM 3134 C C . LYS B 1 156 ? 12.992 24.391 17.531 1 98.81 156 LYS B C 1
ATOM 3136 O O . LYS B 1 156 ? 13.328 25.578 17.562 1 98.81 156 LYS B O 1
ATOM 3141 N N . PHE B 1 157 ? 12.016 23.859 18.156 1 98.81 157 PHE B N 1
ATOM 3142 C CA . PHE B 1 157 ? 11.109 24.781 18.844 1 98.81 157 PHE B CA 1
ATOM 3143 C C . PHE B 1 157 ? 11.258 24.656 20.359 1 98.81 157 PHE B C 1
ATOM 3145 O O . PHE B 1 157 ? 10.469 25.219 21.109 1 98.81 157 PHE B O 1
ATOM 3152 N N . GLU B 1 158 ? 12.219 23.875 20.766 1 98.62 158 GLU B N 1
ATOM 3153 C CA . GLU B 1 158 ? 12.508 23.672 22.188 1 98.62 158 GLU B CA 1
ATOM 3154 C C . GLU B 1 158 ? 11.266 23.25 22.953 1 98.62 158 GLU B C 1
ATOM 3156 O O . GLU B 1 158 ? 10.93 23.844 23.984 1 98.62 158 GLU B O 1
ATOM 3161 N N . LEU B 1 159 ? 10.68 22.219 22.5 1 98.81 159 LEU B N 1
ATOM 3162 C CA . LEU B 1 159 ? 9.469 21.703 23.109 1 98.81 159 LEU B CA 1
ATOM 3163 C C . LEU B 1 159 ? 9.797 20.828 24.312 1 98.81 159 LEU B C 1
ATOM 3165 O O . LEU B 1 159 ? 10.875 20.234 24.375 1 98.81 159 LEU B O 1
ATOM 3169 N N . ASP B 1 160 ? 8.945 20.828 25.312 1 98.75 160 ASP B N 1
ATOM 3170 C CA . ASP B 1 160 ? 8.859 19.75 26.297 1 98.75 160 ASP B CA 1
ATOM 3171 C C . ASP B 1 160 ? 7.832 18.703 25.891 1 98.75 160 ASP B C 1
ATOM 3173 O O . ASP B 1 160 ? 6.625 18.938 26 1 98.75 160 ASP B O 1
ATOM 3177 N N . PRO B 1 161 ? 8.305 17.562 25.438 1 98.75 161 PRO B N 1
ATOM 3178 C CA . PRO B 1 161 ? 7.344 16.562 24.953 1 98.75 161 PRO B CA 1
ATOM 3179 C C . PRO B 1 161 ? 6.312 16.172 26.016 1 98.75 161 PRO B C 1
ATOM 3181 O O . PRO B 1 161 ? 5.156 15.906 25.672 1 98.75 161 PRO B O 1
ATOM 3184 N N . THR B 1 162 ? 6.66 16.203 27.234 1 98.25 162 THR B N 1
ATOM 3185 C CA . THR B 1 162 ? 5.766 15.766 28.297 1 98.25 162 THR B CA 1
ATOM 3186 C C . THR B 1 162 ? 4.656 16.781 28.516 1 98.25 162 THR B C 1
ATOM 3188 O O . THR B 1 162 ? 3.666 16.5 29.203 1 98.25 162 THR B O 1
ATOM 3191 N N . LYS B 1 163 ? 4.75 17.906 27.938 1 98.5 163 LYS B N 1
ATOM 3192 C CA . LYS B 1 163 ? 3.734 18.953 28.016 1 98.5 163 LYS B CA 1
ATOM 3193 C C . LYS B 1 163 ? 3.166 19.281 26.641 1 98.5 163 LYS B C 1
ATOM 3195 O O . LYS B 1 163 ? 2.66 20.375 26.406 1 98.5 163 LYS B O 1
ATOM 3200 N N . SER B 1 164 ? 3.375 18.359 25.703 1 98.81 164 SER B N 1
ATOM 3201 C CA . SER B 1 164 ? 2.945 18.531 24.328 1 98.81 164 SER B CA 1
ATOM 3202 C C . SER B 1 164 ? 1.845 17.547 23.953 1 98.81 164 SER B C 1
ATOM 3204 O O . SER B 1 164 ? 1.747 16.469 24.547 1 98.81 164 SER B O 1
ATOM 3206 N N . ILE B 1 165 ? 1.017 17.906 22.984 1 98.88 165 ILE B N 1
ATOM 3207 C CA . ILE B 1 165 ? 0.043 17.016 22.375 1 98.88 165 ILE B CA 1
ATOM 3208 C C . ILE B 1 165 ? 0.141 17.109 20.859 1 98.88 165 ILE B C 1
ATOM 3210 O O . ILE B 1 165 ? 0.327 18.188 20.297 1 98.88 165 ILE B O 1
ATOM 3214 N N . LEU B 1 166 ? 0.128 15.992 20.219 1 98.94 166 LEU B N 1
ATOM 3215 C CA . LEU B 1 166 ? 0.051 15.93 18.766 1 98.94 166 LEU B CA 1
ATOM 3216 C C . LEU B 1 166 ? -1.325 15.453 18.312 1 98.94 166 LEU B C 1
ATOM 3218 O O . LEU B 1 166 ? -1.783 14.383 18.734 1 98.94 166 LEU B O 1
ATOM 3222 N N . ILE B 1 167 ? -1.984 16.234 17.469 1 98.88 167 ILE B N 1
ATOM 3223 C CA . ILE B 1 167 ? -3.262 15.891 16.844 1 98.88 167 ILE B CA 1
ATOM 3224 C C . ILE B 1 167 ? -3.043 15.531 15.375 1 98.88 167 ILE B C 1
ATOM 3226 O O . ILE B 1 167 ? -2.506 16.328 14.609 1 98.88 167 ILE B O 1
ATOM 3230 N N . GLU B 1 168 ? -3.449 14.367 14.992 1 98.25 168 GLU B N 1
ATOM 3231 C CA . GLU B 1 168 ? -3.064 13.711 13.742 1 98.25 168 GLU B CA 1
ATOM 3232 C C . GLU B 1 168 ? -4.164 12.781 13.242 1 98.25 168 GLU B C 1
ATOM 3234 O O . GLU B 1 168 ? -4.859 12.148 14.039 1 98.25 168 GLU B O 1
ATOM 3239 N N . ASP B 1 169 ? -4.336 12.688 11.914 1 98.44 169 ASP B N 1
ATOM 3240 C CA . ASP B 1 169 ? -5.418 11.852 11.414 1 98.44 169 ASP B CA 1
ATOM 3241 C C . ASP B 1 169 ? -4.91 10.453 11.062 1 98.44 169 ASP B C 1
ATOM 3243 O O . ASP B 1 169 ? -5.703 9.539 10.836 1 98.44 169 ASP B O 1
ATOM 3247 N N . ILE B 1 170 ? -3.635 10.328 10.992 1 97.62 170 ILE B N 1
ATOM 3248 C CA . ILE B 1 170 ? -3.037 9.023 10.734 1 97.62 170 ILE B CA 1
ATOM 3249 C C . ILE B 1 170 ? -2.521 8.422 12.039 1 97.62 170 ILE B C 1
ATOM 3251 O O . ILE B 1 170 ? -1.533 8.898 12.602 1 97.62 170 ILE B O 1
ATOM 3255 N N . ALA B 1 171 ? -3.07 7.344 12.484 1 98.31 171 ALA B N 1
ATOM 3256 C CA . ALA B 1 171 ? -2.877 6.812 13.836 1 98.31 171 ALA B CA 1
ATOM 3257 C C . ALA B 1 171 ? -1.428 6.387 14.055 1 98.31 171 ALA B C 1
ATOM 3259 O O . ALA B 1 171 ? -0.824 6.723 15.078 1 98.31 171 ALA B O 1
ATOM 3260 N N . HIS B 1 172 ? -0.839 5.758 13.102 1 96.69 172 HIS B N 1
ATOM 3261 C CA . HIS B 1 172 ? 0.494 5.211 13.328 1 96.69 172 HIS B CA 1
ATOM 3262 C C . HIS B 1 172 ? 1.535 6.316 13.43 1 96.69 172 HIS B C 1
ATOM 3264 O O . HIS B 1 172 ? 2.625 6.102 13.969 1 96.69 172 HIS B O 1
ATOM 3270 N N . ASN B 1 173 ? 1.244 7.484 12.938 1 98.06 173 ASN B N 1
ATOM 3271 C CA . ASN B 1 173 ? 2.139 8.625 13.094 1 98.06 173 ASN B CA 1
ATOM 3272 C C . ASN B 1 173 ? 2.271 9.047 14.555 1 98.06 173 ASN B C 1
ATOM 3274 O O . ASN B 1 173 ? 3.221 9.742 14.922 1 98.06 173 ASN B O 1
ATOM 3278 N N . LEU B 1 174 ? 1.364 8.633 15.328 1 98.75 174 LEU B N 1
ATOM 3279 C CA . LEU B 1 174 ? 1.31 9.094 16.719 1 98.75 174 LEU B CA 1
ATOM 3280 C C . LEU B 1 174 ? 2.242 8.273 17.594 1 98.75 174 LEU B C 1
ATOM 3282 O O . LEU B 1 174 ? 2.539 8.672 18.734 1 98.75 174 LEU B O 1
ATOM 3286 N N . GLU B 1 175 ? 2.736 7.168 17.125 1 98.56 175 GLU B N 1
ATOM 3287 C CA . GLU B 1 175 ? 3.572 6.27 17.922 1 98.56 175 GLU B CA 1
ATOM 3288 C C . GLU B 1 175 ? 4.855 6.965 18.375 1 98.56 175 GLU B C 1
ATOM 3290 O O . GLU B 1 175 ? 5.219 6.91 19.547 1 98.56 175 GLU B O 1
ATOM 3295 N N . GLN B 1 176 ? 5.504 7.652 17.422 1 98.56 176 GLN B N 1
ATOM 3296 C CA . GLN B 1 176 ? 6.781 8.281 17.734 1 98.56 176 GLN B CA 1
ATOM 3297 C C . GLN B 1 176 ? 6.594 9.461 18.688 1 98.56 176 GLN B C 1
ATOM 3299 O O . GLN B 1 176 ? 7.453 9.727 19.531 1 98.56 176 GLN B O 1
ATOM 3304 N N . ALA B 1 177 ? 5.504 10.141 18.547 1 98.81 177 ALA B N 1
ATOM 3305 C CA . ALA B 1 177 ? 5.191 11.211 19.484 1 98.81 177 ALA B CA 1
ATOM 3306 C C . ALA B 1 177 ? 5.074 10.672 20.906 1 98.81 177 ALA B C 1
ATOM 3308 O O . ALA B 1 177 ? 5.645 11.234 21.844 1 98.81 177 ALA B O 1
ATOM 3309 N N . LYS B 1 178 ? 4.387 9.586 21.016 1 98.75 178 LYS B N 1
ATOM 3310 C CA . LYS B 1 178 ? 4.234 8.938 22.312 1 98.75 178 LYS B CA 1
ATOM 3311 C C . LYS B 1 178 ? 5.586 8.492 22.875 1 98.75 178 LYS B C 1
ATOM 3313 O O . LYS B 1 178 ? 5.863 8.672 24.062 1 98.75 178 LYS B O 1
ATOM 3318 N N . ASN B 1 179 ? 6.402 7.969 22.047 1 98.38 179 ASN B N 1
ATOM 3319 C CA . ASN B 1 179 ? 7.719 7.496 22.453 1 98.38 179 ASN B CA 1
ATOM 3320 C C . ASN B 1 179 ? 8.562 8.625 23.047 1 98.38 179 ASN B C 1
ATOM 3322 O O . ASN B 1 179 ? 9.398 8.391 23.922 1 98.38 179 ASN B O 1
ATOM 3326 N N . LEU B 1 180 ? 8.297 9.836 22.609 1 98.62 180 LEU B N 1
ATOM 3327 C CA . LEU B 1 180 ? 9.055 10.984 23.094 1 98.62 180 LEU B CA 1
ATOM 3328 C C . LEU B 1 180 ? 8.406 11.57 24.359 1 98.62 180 LEU B C 1
ATOM 3330 O O . LEU B 1 180 ? 8.977 12.453 24.984 1 98.62 180 LEU B O 1
ATOM 3334 N N . GLY B 1 181 ? 7.121 11.102 24.625 1 98.44 181 GLY B N 1
ATOM 3335 C CA . GLY B 1 181 ? 6.48 11.531 25.859 1 98.44 181 GLY B CA 1
ATOM 3336 C C . GLY B 1 181 ? 5.289 12.438 25.625 1 98.44 181 GLY B C 1
ATOM 3337 O O . GLY B 1 181 ? 4.633 12.859 26.578 1 98.44 181 GLY B O 1
ATOM 3338 N N . MET B 1 182 ? 4.926 12.648 24.422 1 98.75 182 MET B N 1
ATOM 3339 C CA . MET B 1 182 ? 3.789 13.516 24.125 1 98.75 182 MET B CA 1
ATOM 3340 C C . MET B 1 182 ? 2.473 12.797 24.406 1 98.75 182 MET B C 1
ATOM 3342 O O . MET B 1 182 ? 2.408 11.57 24.359 1 98.75 182 MET B O 1
ATOM 3346 N N . LYS B 1 183 ? 1.479 13.594 24.656 1 98.69 183 LYS B N 1
ATOM 3347 C CA . LYS B 1 183 ? 0.115 13.102 24.5 1 98.69 183 LYS B CA 1
ATOM 3348 C C . LYS B 1 183 ? -0.272 13 23.031 1 98.69 183 LYS B C 1
ATOM 3350 O O . LYS B 1 183 ? 0.256 13.734 22.203 1 98.69 183 LYS B O 1
ATOM 3355 N N . THR B 1 184 ? -1.169 12.031 22.766 1 98.81 184 THR B N 1
ATOM 3356 C CA . THR B 1 184 ? -1.526 11.75 21.375 1 98.81 184 THR B CA 1
ATOM 3357 C C . THR B 1 184 ? -3.039 11.797 21.188 1 98.81 184 THR B C 1
ATOM 3359 O O . THR B 1 184 ? -3.789 11.289 22.031 1 98.81 184 THR B O 1
ATOM 3362 N N . CYS B 1 185 ? -3.463 12.492 20.156 1 98.75 185 CYS B N 1
ATOM 3363 C CA . CYS B 1 185 ? -4.875 12.602 19.797 1 98.75 185 CYS B CA 1
ATOM 3364 C C . CYS B 1 185 ? -5.105 12.234 18.344 1 98.75 185 CYS B C 1
ATOM 3366 O O . CYS B 1 185 ? -4.641 12.938 17.438 1 98.75 185 CYS B O 1
ATOM 3368 N N . TRP B 1 186 ? -5.801 11.156 18.156 1 98.81 186 TRP B N 1
ATOM 3369 C CA . TRP B 1 186 ? -6.129 10.695 16.812 1 98.81 186 TRP B CA 1
ATOM 3370 C C . TRP B 1 186 ? -7.453 11.289 16.344 1 98.81 186 TRP B C 1
ATOM 3372 O O . TRP B 1 186 ? -8.484 11.117 17 1 98.81 186 TRP B O 1
ATOM 3382 N N . LEU B 1 187 ? -7.375 12.117 15.297 1 98.75 187 LEU B N 1
ATOM 3383 C CA . LEU B 1 187 ? -8.594 12.5 14.586 1 98.75 187 LEU B CA 1
ATOM 3384 C C . LEU B 1 187 ? -9.055 11.391 13.656 1 98.75 187 LEU B C 1
ATOM 3386 O O . LEU B 1 187 ? -8.352 11.039 12.711 1 98.75 187 LEU B O 1
ATOM 3390 N N . GLU B 1 188 ? -10.25 10.891 13.883 1 98 188 GLU B N 1
ATOM 3391 C CA . GLU B 1 188 ? -10.727 9.688 13.211 1 98 188 GLU B CA 1
ATOM 3392 C C . GLU B 1 188 ? -10.742 9.883 11.695 1 98 188 GLU B C 1
ATOM 3394 O O . GLU B 1 188 ? -11.289 10.867 11.188 1 98 188 GLU B O 1
ATOM 3399 N N . ASN B 1 189 ? -10.109 9.016 11.055 1 96.38 189 ASN B N 1
ATOM 3400 C CA . ASN B 1 189 ? -10.031 8.852 9.602 1 96.38 189 ASN B CA 1
ATOM 3401 C C . ASN B 1 189 ? -10.297 7.41 9.188 1 96.38 189 ASN B C 1
ATOM 3403 O O . ASN B 1 189 ? -9.555 6.5 9.57 1 96.38 189 ASN B O 1
ATOM 3407 N N . ASP B 1 190 ? -11.289 7.164 8.344 1 90.38 190 ASP B N 1
ATOM 3408 C CA . ASP B 1 190 ? -11.805 5.816 8.102 1 90.38 190 ASP B CA 1
ATOM 3409 C C . ASP B 1 190 ? -10.977 5.094 7.047 1 90.38 190 ASP B C 1
ATOM 3411 O O . ASP B 1 190 ? -11.188 3.904 6.793 1 90.38 190 ASP B O 1
ATOM 3415 N N . GLU B 1 191 ? -10.047 5.809 6.473 1 90.12 191 GLU B N 1
ATOM 3416 C CA . GLU B 1 191 ? -9.148 5.094 5.574 1 90.12 191 GLU B CA 1
ATOM 3417 C C . GLU B 1 191 ? -8.383 4 6.32 1 90.12 191 GLU B C 1
ATOM 3419 O O . GLU B 1 191 ? -7.934 4.211 7.449 1 90.12 191 GLU B O 1
ATOM 3424 N N . VAL B 1 192 ? -8.211 2.891 5.738 1 87.38 192 VAL B N 1
ATOM 3425 C CA . VAL B 1 192 ? -7.617 1.728 6.391 1 87.38 192 VAL B CA 1
ATOM 3426 C C . VAL B 1 192 ? -6.203 2.064 6.859 1 87.38 192 VAL B C 1
ATOM 3428 O O . VAL B 1 192 ? -5.84 1.785 8 1 87.38 192 VAL B O 1
ATOM 3431 N N . PHE B 1 193 ? -5.469 2.66 5.934 1 88.94 193 PHE B N 1
ATOM 3432 C CA . PHE B 1 193 ? -4.086 2.975 6.281 1 88.94 193 PHE B CA 1
ATOM 3433 C C . PHE B 1 193 ? -4.031 3.994 7.414 1 88.94 193 PHE B C 1
ATOM 3435 O O . PHE B 1 193 ? -3.107 3.975 8.227 1 88.94 193 PHE B O 1
ATOM 3442 N N . ALA B 1 194 ? -4.973 4.883 7.555 1 94.38 194 ALA B N 1
ATOM 3443 C CA . ALA B 1 194 ? -4.988 5.945 8.555 1 94.38 194 ALA B CA 1
ATOM 3444 C C . ALA B 1 194 ? -5.48 5.426 9.906 1 94.38 194 ALA B C 1
ATOM 3446 O O . ALA B 1 194 ? -5.059 5.906 10.953 1 94.38 194 ALA B O 1
ATOM 3447 N N . LYS B 1 195 ? -6.32 4.473 9.82 1 95.69 195 LYS B N 1
ATOM 3448 C CA . LYS B 1 195 ? -6.941 3.922 11.023 1 95.69 195 LYS B CA 1
ATOM 3449 C C . LYS B 1 195 ? -6.105 2.779 11.594 1 95.69 195 LYS B C 1
ATOM 3451 O O . LYS B 1 195 ? -6.289 2.389 12.75 1 95.69 195 LYS B O 1
ATOM 3456 N N . LYS B 1 196 ? -5.223 2.361 10.766 1 89.56 196 LYS B N 1
ATOM 3457 C CA . LYS B 1 196 ? -4.359 1.273 11.219 1 89.56 196 LYS B CA 1
ATOM 3458 C C . LYS B 1 196 ? -3.68 1.626 12.539 1 89.56 196 LYS B C 1
ATOM 3460 O O . LYS B 1 196 ? -3.096 2.703 12.68 1 89.56 196 LYS B O 1
ATOM 3465 N N . ASP B 1 197 ? -3.789 0.911 13.586 1 93.12 197 ASP B N 1
ATOM 3466 C CA . ASP B 1 197 ? -3.131 1.041 14.883 1 93.12 197 ASP B CA 1
ATOM 3467 C C . ASP B 1 197 ? -3.842 2.07 15.758 1 93.12 197 ASP B C 1
ATOM 3469 O O . ASP B 1 197 ? -3.273 2.557 16.734 1 93.12 197 ASP B O 1
ATOM 3473 N N . ALA B 1 198 ? -5.074 2.422 15.359 1 97.31 198 ALA B N 1
ATOM 3474 C CA . ALA B 1 198 ? -5.836 3.395 16.141 1 97.31 198 ALA B CA 1
ATOM 3475 C C . ALA B 1 198 ? -6.246 2.812 17.484 1 97.31 198 ALA B C 1
ATOM 3477 O O . ALA B 1 198 ? -6.688 3.545 18.375 1 97.31 198 ALA B O 1
ATOM 3478 N N . ASP B 1 199 ? -6.078 1.446 17.672 1 96.56 199 ASP B N 1
ATOM 3479 C CA . ASP B 1 199 ? -6.457 0.768 18.906 1 96.56 199 ASP B CA 1
ATOM 3480 C C . ASP B 1 199 ? -5.242 0.527 19.812 1 96.56 199 ASP B C 1
ATOM 3482 O O . ASP B 1 199 ? -5.359 -0.068 20.875 1 96.56 199 ASP B O 1
ATOM 3486 N N . LYS B 1 200 ? -4.117 0.996 19.422 1 97.56 200 LYS B N 1
ATOM 3487 C CA . LYS B 1 200 ? -2.887 0.786 20.172 1 97.56 200 LYS B CA 1
ATOM 3488 C C . LYS B 1 200 ? -2.838 1.69 21.406 1 97.56 200 LYS B C 1
ATOM 3490 O O . LYS B 1 200 ? -3.475 2.744 21.422 1 97.56 200 LYS B O 1
ATOM 3495 N N . PRO B 1 201 ? -2.039 1.324 22.391 1 97.88 201 PRO B N 1
ATOM 3496 C CA . PRO B 1 201 ? -2.021 2.043 23.672 1 97.88 201 PRO B CA 1
ATOM 3497 C C . PRO B 1 201 ? -1.385 3.428 23.562 1 97.88 201 PRO B C 1
ATOM 3499 O O . PRO B 1 201 ? -1.54 4.258 24.453 1 97.88 201 PRO B O 1
ATOM 3502 N N . TYR B 1 202 ? -0.75 3.656 22.438 1 98.25 202 TYR B N 1
ATOM 3503 C CA . TYR B 1 202 ? -0.095 4.953 22.328 1 98.25 202 TYR B CA 1
ATOM 3504 C C . TYR B 1 202 ? -1.08 6.023 21.859 1 98.25 202 TYR B C 1
ATOM 3506 O O . TYR B 1 202 ? -0.727 7.199 21.766 1 98.25 202 TYR B O 1
ATOM 3514 N N . ILE B 1 203 ? -2.289 5.613 21.625 1 98.56 203 ILE B N 1
ATOM 3515 C CA . ILE B 1 203 ? -3.354 6.574 21.359 1 98.56 203 ILE B CA 1
ATOM 3516 C C . ILE B 1 203 ? -4.023 6.98 22.672 1 98.56 203 ILE B C 1
ATOM 3518 O O . ILE B 1 203 ? -4.738 6.18 23.281 1 98.56 203 ILE B O 1
ATOM 3522 N N . ASP B 1 204 ? -3.889 8.242 23.062 1 98.19 204 ASP B N 1
ATOM 3523 C CA . ASP B 1 204 ? -4.457 8.703 24.328 1 98.19 204 ASP B CA 1
ATOM 3524 C C . ASP B 1 204 ? -5.902 9.164 24.141 1 98.19 204 ASP B C 1
ATOM 3526 O O . ASP B 1 204 ? -6.746 8.945 25.016 1 98.19 204 ASP B O 1
ATOM 3530 N N . TYR B 1 205 ? -6.16 9.844 23.016 1 98.06 205 TYR B N 1
ATOM 3531 C CA . TYR B 1 205 ? -7.48 10.398 22.75 1 98.06 205 TYR B CA 1
ATOM 3532 C C . TYR B 1 205 ? -7.918 10.094 21.328 1 98.06 205 TYR B C 1
ATOM 3534 O O . TYR B 1 205 ? -7.09 10.016 20.422 1 98.06 205 TYR B O 1
ATOM 3542 N N . LYS B 1 206 ? -9.18 9.922 21.172 1 98.25 206 LYS B N 1
ATOM 3543 C CA . LYS B 1 206 ? -9.836 9.797 19.875 1 98.25 206 LYS B CA 1
ATOM 3544 C C . LYS B 1 206 ? -10.93 10.836 19.703 1 98.25 206 LYS B C 1
ATOM 3546 O O . LYS B 1 206 ? -11.773 11.016 20.594 1 98.25 206 LYS B O 1
ATOM 3551 N N . ILE B 1 207 ? -10.852 11.516 18.609 1 98.25 207 ILE B N 1
ATOM 3552 C CA . ILE B 1 207 ? -11.859 12.555 18.406 1 98.25 207 ILE B CA 1
ATOM 3553 C C . ILE B 1 207 ? -12.422 12.461 16.984 1 98.25 207 ILE B C 1
ATOM 3555 O O . ILE B 1 207 ? -11.773 11.898 16.094 1 98.25 207 ILE B O 1
ATOM 3559 N N . LYS B 1 208 ? -13.555 13.094 16.719 1 97.69 208 LYS B N 1
ATOM 3560 C CA . LYS B 1 208 ? -14.219 13.055 15.406 1 97.69 208 LYS B CA 1
ATOM 3561 C C . LYS B 1 208 ? -14.156 14.414 14.719 1 97.69 208 LYS B C 1
ATOM 3563 O O . LYS B 1 208 ? -14.289 14.5 13.492 1 97.69 208 LYS B O 1
ATOM 3568 N N . ASN B 1 209 ? -13.961 15.383 15.602 1 97.94 209 ASN B N 1
ATOM 3569 C CA . ASN B 1 209 ? -14.016 16.766 15.109 1 97.94 209 ASN B CA 1
ATOM 3570 C C . ASN B 1 209 ? -13.07 17.672 15.891 1 97.94 209 ASN B C 1
ATOM 3572 O O . ASN B 1 209 ? -13.227 17.844 17.094 1 97.94 209 ASN B O 1
ATOM 3576 N N . LEU B 1 210 ? -12.211 18.281 15.148 1 98.56 210 LEU B N 1
ATOM 3577 C CA . LEU B 1 210 ? -11.164 19.047 15.812 1 98.56 210 LEU B CA 1
ATOM 3578 C C . LEU B 1 210 ? -11.734 20.297 16.469 1 98.56 210 LEU B C 1
ATOM 3580 O O . LEU B 1 210 ? -11.484 20.562 17.641 1 98.56 210 LEU B O 1
ATOM 3584 N N . PRO B 1 211 ? -12.555 21.156 15.805 1 98.31 211 PRO B N 1
ATOM 3585 C CA . PRO B 1 211 ? -13.109 22.344 16.453 1 98.31 211 PRO B CA 1
ATOM 3586 C C . PRO B 1 211 ? -13.906 22.016 17.719 1 98.31 211 PRO B C 1
ATOM 3588 O O . PRO B 1 211 ? -13.773 22.688 18.734 1 98.31 211 PRO B O 1
ATOM 3591 N N . SER B 1 212 ? -14.68 20.953 17.641 1 97.75 212 SER B N 1
ATOM 3592 C CA . SER B 1 212 ? -15.484 20.562 18.797 1 97.75 212 SER B CA 1
ATOM 3593 C C . SER B 1 212 ? -14.594 20.141 19.953 1 97.75 212 SER B C 1
ATOM 3595 O O . SER B 1 212 ? -14.891 20.453 21.109 1 97.75 212 SER B O 1
ATOM 3597 N N . PHE B 1 213 ? -13.578 19.453 19.672 1 98.06 213 PHE B N 1
ATOM 3598 C CA . PHE B 1 213 ? -12.625 19 20.688 1 98.06 213 PHE B CA 1
ATOM 3599 C C . PHE B 1 213 ? -11.953 20.188 21.359 1 98.06 213 PHE B C 1
ATOM 3601 O O . PHE B 1 213 ? -11.859 20.234 22.594 1 98.06 213 PHE B O 1
ATOM 3608 N N . LEU B 1 214 ? -11.508 21.125 20.562 1 98.06 214 LEU B N 1
ATOM 3609 C CA . LEU B 1 214 ? 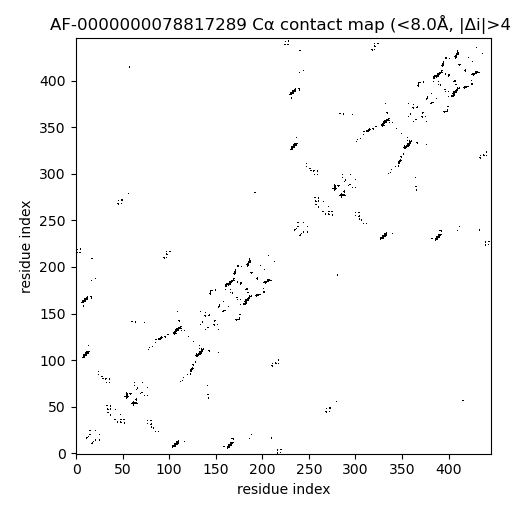-10.852 22.312 21.109 1 98.06 214 LEU B CA 1
ATOM 3610 C C . LEU B 1 214 ? -11.82 23.125 21.953 1 98.06 214 LEU B C 1
ATOM 3612 O O . LEU B 1 214 ? -11.438 23.688 22.984 1 98.06 214 LEU B O 1
ATOM 3616 N N . GLN B 1 215 ? -13.016 23.188 21.484 1 97.25 215 GLN B N 1
ATOM 3617 C CA . GLN B 1 215 ? -14.031 23.906 22.25 1 97.25 215 GLN B CA 1
ATOM 3618 C C . GLN B 1 215 ? -14.211 23.297 23.641 1 97.25 215 GLN B C 1
ATOM 3620 O O . GLN B 1 215 ? -14.32 24.031 24.625 1 97.25 215 GLN B O 1
ATOM 3625 N N . GLU B 1 216 ? -14.227 22 23.656 1 96 216 GLU B N 1
ATOM 3626 C CA . GLU B 1 216 ? -14.367 21.297 24.922 1 96 216 GLU B CA 1
ATOM 3627 C C . GLU B 1 216 ? -13.203 21.594 25.859 1 96 216 GLU B C 1
ATOM 3629 O O . GLU B 1 216 ? -13.398 21.844 27.047 1 96 216 GLU B O 1
ATOM 3634 N N . ILE B 1 217 ? -12.031 21.547 25.359 1 96.19 217 ILE B N 1
ATOM 3635 C CA . ILE B 1 217 ? -10.836 21.797 26.172 1 96.19 217 ILE B CA 1
ATOM 3636 C C . ILE B 1 217 ? -10.82 23.234 26.656 1 96.19 217 ILE B C 1
ATOM 3638 O O . ILE B 1 217 ? -10.477 23.5 27.812 1 96.19 217 ILE B O 1
ATOM 3642 N N . ASN B 1 218 ? -11.234 24.156 25.797 1 95.81 218 ASN B N 1
ATOM 3643 C CA . ASN B 1 218 ? -11.234 25.578 26.156 1 95.81 218 ASN B CA 1
ATOM 3644 C C . ASN B 1 218 ? -12.25 25.891 27.25 1 95.81 218 ASN B C 1
ATOM 3646 O O . ASN B 1 218 ? -12 26.734 28.109 1 95.81 218 ASN B O 1
ATOM 3650 N N . ILE B 1 219 ? -13.328 25.234 27.203 1 93.69 219 ILE B N 1
ATOM 3651 C CA . ILE B 1 219 ? -14.336 25.391 28.25 1 93.69 219 ILE B CA 1
ATOM 3652 C C . ILE B 1 219 ? -13.781 24.875 29.578 1 93.69 219 ILE B C 1
ATOM 3654 O O . ILE B 1 219 ? -13.977 25.516 30.625 1 93.69 219 ILE B O 1
ATOM 3658 N N . LEU B 1 220 ? -13.047 23.812 29.5 1 91.62 220 LEU B N 1
ATOM 3659 C CA . LEU B 1 220 ? -12.461 23.219 30.719 1 91.62 220 LEU B CA 1
ATOM 3660 C C . LEU B 1 220 ? -11.406 24.156 31.312 1 91.62 220 LEU B C 1
ATOM 3662 O O . LEU B 1 220 ? -11.289 24.266 32.531 1 91.62 220 LEU B O 1
ATOM 3666 N N . LYS B 1 221 ? -10.672 24.797 30.547 1 90.5 221 LYS B N 1
ATOM 3667 C CA . LYS B 1 221 ? -9.617 25.703 30.984 1 90.5 221 LYS B CA 1
ATOM 3668 C C . LYS B 1 221 ? -10.211 26.953 31.625 1 90.5 221 LYS B C 1
ATOM 3670 O O . LYS B 1 221 ? -9.586 27.578 32.5 1 90.5 221 LYS B O 1
ATOM 3675 N N . ALA B 1 222 ? -11.344 27.344 31.234 1 88.62 222 ALA B N 1
ATOM 3676 C CA . ALA B 1 222 ? -11.977 28.562 31.719 1 88.62 222 ALA B CA 1
ATOM 3677 C C . ALA B 1 222 ? -12.609 28.328 33.094 1 88.62 222 ALA B C 1
ATOM 3679 O O . ALA B 1 222 ? -12.961 29.297 33.781 1 88.62 222 ALA B O 1
ATOM 3680 N N . GLN B 1 223 ? -12.727 27.234 33.562 1 79 223 GLN B N 1
ATOM 3681 C CA . GLN B 1 223 ? -13.258 26.938 34.875 1 79 223 GLN B CA 1
ATOM 3682 C C . GLN B 1 223 ? -12.156 26.953 35.938 1 79 223 GLN B C 1
ATOM 3684 O O . GLN B 1 223 ? -12.375 27.406 37.062 1 79 223 GLN B O 1
#

Solvent-accessible surface area (backbone atoms only — not comparable to full-atom values): 23647 Å² total; per-residue (Å²): 116,74,81,55,66,72,48,47,36,41,34,30,29,45,83,50,43,76,43,61,63,85,71,45,64,63,54,54,33,52,54,34,46,18,50,49,42,12,64,75,68,71,44,55,57,48,58,15,38,49,52,40,51,50,19,23,74,72,51,69,32,42,64,49,25,39,37,73,74,65,64,49,59,65,65,63,52,51,57,56,26,53,67,65,88,57,84,83,49,66,59,38,65,64,44,34,54,42,52,65,70,50,83,52,50,29,33,38,48,34,70,48,46,65,67,39,51,51,53,52,29,50,46,31,59,43,57,87,69,52,80,46,74,43,28,18,68,79,32,72,65,42,48,73,55,48,57,63,38,59,55,47,49,33,60,75,68,64,56,56,39,75,34,22,36,42,38,31,29,40,27,58,49,31,47,50,45,31,75,62,42,22,45,23,32,32,36,69,37,89,50,63,80,25,38,40,63,59,84,38,88,52,51,72,40,80,44,83,46,65,51,62,51,45,44,52,50,52,56,59,63,71,107,115,75,80,54,64,72,50,45,36,41,34,30,28,46,84,50,43,75,43,63,62,85,71,46,64,64,53,54,34,52,54,33,46,20,50,49,43,10,63,75,67,72,45,54,55,49,57,15,38,48,53,39,53,49,20,24,73,72,52,67,32,42,65,49,26,39,37,74,74,65,63,49,61,64,64,62,51,51,59,55,26,53,66,66,88,57,82,84,50,67,59,39,65,63,45,36,56,42,52,66,69,50,82,53,50,30,33,39,48,34,71,48,47,67,68,38,51,51,52,51,29,50,46,31,59,43,59,86,68,52,80,46,72,45,28,18,68,79,34,73,66,42,50,74,55,48,58,62,37,59,55,47,50,34,60,75,68,65,55,56,39,76,34,21,37,42,38,31,29,41,27,58,50,33,45,50,45,31,74,64,42,22,45,25,33,31,37,69,36,89,50,62,79,26,38,40,63,58,85,38,86,52,52,72,39,78,44,83,45,63,50,61,51,44,45,53,52,52,56,61,63,72,106

InterPro domains:
  IPR006439 HAD hydrolase, subfamily IA [TIGR01509] (10-187)
  IPR010237 Pyrimidine 5-nucleotidase [SFLDG01132] (6-218)
  IPR010237 Pyrimidine 5-nucleotidase [TIGR01993] (9-186)
  IPR023214 HAD superfamily [G3DSA:3.40.50.1000] (93-218)
  IPR036412 HAD-like superfamily [SSF56784] (7-210)

Radius of gyration: 25.73 Å; Cα contacts (8 Å, |Δi|>4): 733; chains: 2; bounding box: 43×72×62 Å

Sequence (446 aa):
MKNLIDTKYWLFDLDNTLYSGQTKVFSEVDKKMSSFISKKFNVDLIKAREIQKKYFYEYGTTLSGLMSHDKIDPHEFLEFVHDIDISWLPKDEILREELIKIKEKKYIFTNGSHAHVENVTKQLGIDGLFDGAFDIVDANFIPKPKIEPYEKIVEKFELDPTKSILIEDIAHNLEQAKNLGMKTCWLENDEVFAKKDADKPYIDYKIKNLPSFLQEINILKAQMKNLIDTKYWLFDLDNTLYSGQTKVFSEVDKKMSSFISKKFNVDLIKAREIQKKYFYEYGTTLSGLMSHDKIDPHEFLEFVHDIDISWLPKDEILREELIKIKEKKYIFTNGSHAHVENVTKQLGIDGLFDGAFDIVDANFIPKPKIEPYEKIVEKFELDPTKSILIEDIAHNLEQAKNLGMKTCWLENDEVFAKKDADKPYIDYKIKNLPSFLQEINILKAQ

Foldseek 3Di:
DLVLLQFQEEEEEDPCTLDNVVLCPVVQLLQQQLVVQCVVVVHDSVVSNVLQVVCCVVPVHSLRSCCVPVVDDSVVSQVRSLPGDPLVDAADPLSQVLLQLPPHAYEYEYQHDPSNVVVRCVSNVNPPSHPYYQYCVLQVNDDPPPLSSVVSVCVVVVDDLLSYEYEEQAQVSLVSSVVSNHAYEHAHDPPCRRCVCVVPPSHPYYDPDDSVVSVVSSVSNVD/DLVLLQFQEEEEEDPCTLDNVVLCPVVQLLQQQLVVQCVVVVHDSVVSNVLQVVCCVVPVHSLRSCCVPVVDDSVVSQVRSLPGDPLVDAADPLSQVLLQLPPHAYEYEYQHDPSNVCVRCVSNVNPPSHPYYQYCVLQVNDDPPPLSSVVSVCVVVVDDLLSYEYEEQAQVSLVSSVVSNHAYEHAHDPPCRRCVCVVPPSHPYYDPDDSVVSVVSSVSNVD

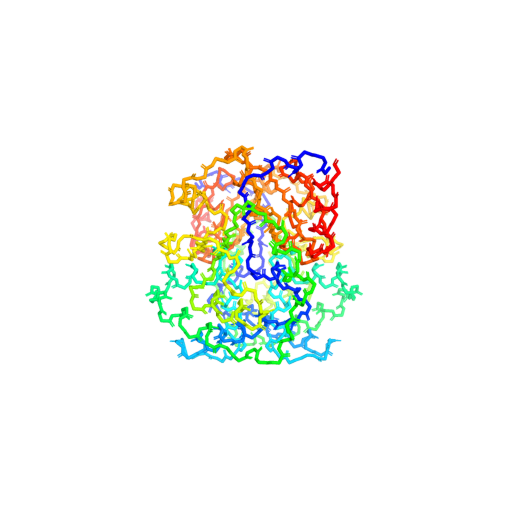pLDDT: mean 96.84, std 3.78, range [69.44, 98.94]